Protein AF-0000000066236174 (afdb_homodimer)

Solvent-accessible surface area (backbone atoms only — not comparable to full-atom values): 33433 Å² total; per-residue (Å²): 111,71,58,79,46,55,35,33,33,42,34,23,26,15,43,61,26,35,18,23,30,34,79,41,68,67,79,75,63,68,59,89,40,52,45,47,22,38,50,43,50,60,70,66,35,58,68,56,33,40,59,36,22,30,79,73,33,38,67,77,39,27,41,29,40,61,34,84,44,72,54,88,79,30,79,36,16,40,41,51,34,46,64,69,46,52,57,38,42,52,39,44,43,49,39,13,47,51,35,52,34,37,33,71,50,79,42,85,75,37,75,57,58,31,78,46,33,35,28,35,40,62,43,66,32,42,36,44,28,38,25,56,94,74,34,50,62,32,36,34,35,40,47,47,70,10,24,61,77,41,74,71,36,82,43,71,35,92,96,72,46,79,42,66,27,32,29,24,27,15,42,43,34,32,39,37,40,58,28,54,84,72,72,47,87,64,45,40,85,43,28,36,62,49,7,56,50,21,51,52,48,30,54,37,42,40,74,74,71,51,42,62,42,75,86,41,75,84,51,52,53,47,66,26,18,36,33,26,48,74,79,44,70,57,98,87,33,38,31,36,41,34,42,36,19,36,61,53,42,33,52,47,39,20,39,41,37,22,55,47,28,17,48,49,27,46,35,38,77,70,67,72,49,56,77,65,43,58,35,38,34,21,12,37,76,67,26,60,29,48,28,31,31,72,44,78,48,71,53,75,87,35,71,24,31,29,30,31,42,28,40,40,42,44,57,40,27,42,34,40,41,37,38,33,86,81,49,90,51,76,48,36,55,80,40,24,40,62,43,57,69,107,109,70,60,79,46,55,36,32,33,41,34,22,26,16,42,62,26,35,18,23,30,36,80,40,68,70,77,77,62,70,58,89,40,52,44,45,22,38,51,43,49,59,70,65,34,58,68,55,32,40,58,36,22,29,80,73,34,39,68,78,40,28,39,30,41,62,34,83,44,72,54,87,79,30,80,36,18,40,41,50,36,45,65,68,47,53,57,36,44,52,39,42,44,50,41,12,46,52,35,52,36,39,32,70,50,78,43,84,76,37,74,57,60,29,79,47,32,33,28,36,39,61,42,67,34,42,36,44,27,38,26,56,94,74,34,50,61,34,35,33,34,38,47,47,70,11,26,61,78,41,75,71,36,83,43,72,37,91,95,72,44,79,42,66,27,33,30,23,28,15,41,43,33,32,40,37,37,58,27,54,85,73,71,45,87,64,44,40,84,43,28,35,62,48,6,55,50,22,50,52,48,29,52,36,42,40,74,74,69,49,40,63,42,74,87,42,73,85,51,52,51,46,65,26,17,36,33,26,49,75,78,42,70,57,95,86,32,39,31,34,42,35,42,35,18,36,58,48,44,33,54,47,40,20,40,41,36,20,56,45,28,17,48,48,26,46,34,38,76,70,68,72,49,56,78,64,44,59,35,37,34,21,12,37,76,66,26,60,29,49,27,30,31,73,44,78,47,72,54,74,87,35,72,24,31,28,30,31,40,26,39,40,44,44,58,39,27,42,34,38,41,37,38,34,87,82,49,91,52,75,48,36,54,77,40,25,41,61,45,58,67,104

InterPro domains:
  IPR008794 Proline racemase family [PF05544] (9-334)
  IPR008794 Proline racemase family [PIRSF029792] (1-335)
  IPR008794 Proline racemase family [PTHR33442] (3-335)
  IPR008794 Proline racemase family [SFLDS00028] (1-335)

Structure (mmCIF, N/CA/C/O backbone):
data_AF-0000000066236174-model_v1
#
loop_
_entity.id
_entity.type
_entity.pdbx_description
1 polymer 'Trans-3-hydroxy-L-proline dehydratase'
#
loop_
_atom_site.group_PDB
_atom_site.id
_atom_site.type_symbol
_atom_site.label_atom_id
_atom_site.label_alt_id
_atom_site.label_comp_id
_atom_site.label_asym_id
_atom_site.label_entity_id
_atom_site.label_seq_id
_atom_site.pdbx_PDB_ins_code
_atom_site.Cartn_x
_atom_site.Cartn_y
_atom_site.Cartn_z
_atom_site.occupancy
_atom_site.B_iso_or_equiv
_atom_site.auth_seq_id
_atom_site.auth_comp_id
_atom_site.auth_asym_id
_atom_site.auth_atom_id
_atom_site.pdbx_PDB_model_num
ATOM 1 N N . MET A 1 1 ? 12.625 1.671 21.641 1 75.25 1 MET A N 1
ATOM 2 C CA . MET A 1 1 ? 11.406 1.326 20.922 1 75.25 1 MET A CA 1
ATOM 3 C C . MET A 1 1 ? 10.656 0.204 21.625 1 75.25 1 MET A C 1
ATOM 5 O O . MET A 1 1 ? 11.242 -0.825 21.969 1 75.25 1 MET A O 1
ATOM 9 N N . ARG A 1 2 ? 9.523 0.509 22.016 1 85.06 2 ARG A N 1
ATOM 10 C CA . ARG A 1 2 ? 8.672 -0.407 22.766 1 85.06 2 ARG A CA 1
ATOM 11 C C . ARG A 1 2 ? 7.855 -1.287 21.828 1 85.06 2 ARG A C 1
ATOM 13 O O . ARG A 1 2 ? 7.227 -0.788 20.891 1 85.06 2 ARG A O 1
ATOM 20 N N . THR A 1 3 ? 8.008 -2.678 22.016 1 92.06 3 THR A N 1
ATOM 21 C CA . THR A 1 3 ? 7.281 -3.613 21.156 1 92.06 3 THR A CA 1
ATOM 22 C C . THR A 1 3 ? 6.988 -4.91 21.906 1 92.06 3 THR A C 1
ATOM 24 O O . THR A 1 3 ? 7.812 -5.379 22.703 1 92.06 3 THR A O 1
ATOM 27 N N . ASN A 1 4 ? 5.824 -5.406 21.656 1 94.5 4 ASN A N 1
ATOM 28 C CA . ASN A 1 4 ? 5.527 -6.711 22.234 1 94.5 4 ASN A CA 1
ATOM 29 C C . ASN A 1 4 ? 5.461 -7.797 21.156 1 94.5 4 ASN A C 1
ATOM 31 O O . ASN A 1 4 ? 5.156 -8.953 21.453 1 94.5 4 ASN A O 1
ATOM 35 N N . LYS A 1 5 ? 5.664 -7.504 19.984 1 94.06 5 LYS A N 1
ATOM 36 C CA . LYS A 1 5 ? 5.684 -8.422 18.844 1 94.06 5 LYS A CA 1
ATOM 37 C C . LYS A 1 5 ? 6.719 -7.996 17.812 1 94.06 5 LYS A C 1
ATOM 39 O O . LYS A 1 5 ? 6.797 -6.816 17.453 1 94.06 5 LYS A O 1
ATOM 44 N N . VAL A 1 6 ? 7.574 -8.883 17.406 1 97 6 VAL A N 1
ATOM 45 C CA . VAL A 1 6 ? 8.523 -8.617 16.328 1 97 6 VAL A CA 1
ATOM 46 C C . VAL A 1 6 ? 8.453 -9.734 15.289 1 97 6 VAL A C 1
ATOM 48 O O . VAL A 1 6 ? 8.562 -10.914 15.625 1 97 6 VAL A O 1
ATOM 51 N N . ILE A 1 7 ? 8.172 -9.367 14.062 1 98.38 7 ILE A N 1
ATOM 52 C CA . ILE A 1 7 ? 8.156 -10.297 12.938 1 98.38 7 ILE A CA 1
ATOM 53 C C . ILE A 1 7 ? 9.227 -9.898 11.922 1 98.38 7 ILE A C 1
ATOM 55 O O . ILE A 1 7 ? 9.281 -8.742 11.5 1 98.38 7 ILE A O 1
ATOM 59 N N . HIS A 1 8 ? 10.062 -10.812 11.547 1 98.69 8 HIS A N 1
ATOM 60 C CA . HIS A 1 8 ? 11.133 -10.57 10.594 1 98.69 8 HIS A CA 1
ATOM 61 C C . HIS A 1 8 ? 10.703 -10.914 9.172 1 98.69 8 HIS A C 1
ATOM 63 O O . HIS A 1 8 ? 10.242 -12.023 8.914 1 98.69 8 HIS A O 1
ATOM 69 N N . VAL A 1 9 ? 10.891 -9.953 8.266 1 98.81 9 VAL A N 1
ATOM 70 C CA . VAL A 1 9 ? 10.367 -10.109 6.914 1 98.81 9 VAL A CA 1
ATOM 71 C C . VAL A 1 9 ? 11.453 -9.789 5.895 1 98.81 9 VAL A C 1
ATOM 73 O O . VAL A 1 9 ? 12.211 -8.82 6.066 1 98.81 9 VAL A O 1
ATOM 76 N N . ILE A 1 10 ? 11.617 -10.617 4.875 1 98.81 10 ILE A N 1
ATOM 77 C CA . ILE A 1 10 ? 12.359 -10.281 3.666 1 98.81 10 ILE A CA 1
ATOM 78 C C . ILE A 1 10 ? 11.391 -9.82 2.578 1 98.81 10 ILE A C 1
ATOM 80 O O . ILE A 1 10 ? 10.477 -10.555 2.201 1 98.81 10 ILE A O 1
ATOM 84 N N . GLY A 1 11 ? 11.578 -8.578 2.146 1 98.62 11 GLY A N 1
ATOM 85 C CA . GLY A 1 11 ? 10.797 -8.086 1.025 1 98.62 11 GLY A CA 1
ATOM 86 C C . GLY A 1 11 ? 11.258 -8.625 -0.313 1 98.62 11 GLY A C 1
ATOM 87 O O . GLY A 1 11 ? 12.461 -8.648 -0.596 1 98.62 11 GLY A O 1
ATOM 88 N N . VAL A 1 12 ? 10.273 -9.086 -1.137 1 98.75 12 VAL A N 1
ATOM 89 C CA . VAL A 1 12 ? 10.602 -9.695 -2.426 1 98.75 12 VAL A CA 1
ATOM 90 C C . VAL A 1 12 ? 9.469 -9.43 -3.416 1 98.75 12 VAL A C 1
ATOM 92 O O . VAL A 1 12 ? 8.297 -9.344 -3.025 1 98.75 12 VAL A O 1
ATOM 95 N N . HIS A 1 13 ? 9.836 -9.227 -4.613 1 98.88 13 HIS A N 1
ATOM 96 C CA . HIS A 1 13 ? 8.828 -9.305 -5.664 1 98.88 13 HIS A CA 1
ATOM 97 C C . HIS A 1 13 ? 9.281 -10.219 -6.801 1 98.88 13 HIS A C 1
ATOM 99 O O . HIS A 1 13 ? 10.477 -10.281 -7.109 1 98.88 13 HIS A O 1
ATOM 105 N N . ALA A 1 14 ? 8.375 -10.938 -7.379 1 98.88 14 ALA A N 1
ATOM 106 C CA . ALA A 1 14 ? 8.609 -11.75 -8.57 1 98.88 14 ALA A CA 1
ATOM 107 C C . ALA A 1 14 ? 7.918 -11.148 -9.789 1 98.88 14 ALA A C 1
ATOM 109 O O . ALA A 1 14 ? 6.688 -11.148 -9.883 1 98.88 14 ALA A O 1
ATOM 110 N N . GLU A 1 15 ? 8.797 -10.664 -10.688 1 98.81 15 GLU A N 1
ATOM 111 C CA . GLU A 1 15 ? 8.297 -10.078 -11.922 1 98.81 15 GLU A CA 1
ATOM 112 C C . GLU A 1 15 ? 7.188 -9.07 -11.648 1 98.81 15 GLU A C 1
ATOM 114 O O . GLU A 1 15 ? 6.195 -9.016 -12.375 1 98.81 15 GLU A O 1
ATOM 119 N N . GLY A 1 16 ? 7.266 -8.344 -10.555 1 98.62 16 GLY A N 1
ATOM 120 C CA . GLY A 1 16 ? 6.363 -7.25 -10.234 1 98.62 16 GLY A CA 1
ATOM 121 C C . GLY A 1 16 ? 5.469 -7.543 -9.047 1 98.62 16 GLY A C 1
ATOM 122 O O . GLY A 1 16 ? 5.094 -6.633 -8.305 1 98.62 16 GLY A O 1
ATOM 123 N N . GLU A 1 17 ? 5.117 -8.781 -8.844 1 98.75 17 GLU A N 1
ATOM 124 C CA . GLU A 1 17 ? 4.184 -9.148 -7.781 1 98.75 17 GLU A CA 1
ATOM 125 C C . GLU A 1 17 ? 4.902 -9.32 -6.445 1 98.75 17 GLU A C 1
ATOM 127 O O . GLU A 1 17 ? 5.816 -10.141 -6.328 1 98.75 17 GLU A O 1
ATOM 132 N N . VAL A 1 18 ? 4.426 -8.578 -5.43 1 98.81 18 VAL A N 1
ATOM 133 C CA . VAL A 1 18 ? 5.047 -8.625 -4.109 1 98.81 18 VAL A CA 1
ATOM 134 C C . VAL A 1 18 ? 4.68 -9.945 -3.42 1 98.81 18 VAL A C 1
ATOM 136 O O . VAL A 1 18 ? 3.51 -10.32 -3.379 1 98.81 18 VAL A O 1
ATOM 139 N N . GLY A 1 19 ? 5.676 -10.625 -2.994 1 98.81 19 GLY A N 1
ATOM 140 C CA . GLY A 1 19 ? 5.562 -11.828 -2.191 1 98.81 19 GLY A CA 1
ATOM 141 C C . GLY A 1 19 ? 6.531 -11.867 -1.026 1 98.81 19 GLY A C 1
ATOM 142 O O . GLY A 1 19 ? 7.449 -12.688 -1.002 1 98.81 19 GLY A O 1
ATOM 143 N N . ASP A 1 20 ? 6.242 -11 -0.037 1 98.88 20 ASP A N 1
ATOM 144 C CA . ASP A 1 20 ? 7.125 -10.898 1.12 1 98.88 20 ASP A CA 1
ATOM 145 C C . ASP A 1 20 ? 7.176 -12.219 1.888 1 98.88 20 ASP A C 1
ATOM 147 O O . ASP A 1 20 ? 6.234 -13.008 1.84 1 98.88 20 ASP A O 1
ATOM 151 N N . VAL A 1 21 ? 8.32 -12.391 2.59 1 98.94 21 VAL A N 1
ATOM 152 C CA . VAL A 1 21 ? 8.523 -13.672 3.26 1 98.94 21 VAL A CA 1
ATOM 153 C C . VAL A 1 21 ? 8.852 -13.438 4.734 1 98.94 21 VAL A C 1
ATOM 155 O O . VAL A 1 21 ? 9.852 -12.805 5.062 1 98.94 21 VAL A O 1
ATOM 158 N N . ILE A 1 22 ? 7.969 -13.93 5.574 1 98.94 22 ILE A N 1
ATOM 159 C CA . ILE A 1 22 ? 8.25 -13.953 7.004 1 98.94 22 ILE A CA 1
ATOM 160 C C . ILE A 1 22 ? 9.258 -15.055 7.312 1 98.94 22 ILE A C 1
ATOM 162 O O . ILE A 1 22 ? 8.992 -16.234 7.086 1 98.94 22 ILE A O 1
ATOM 166 N N . VAL A 1 23 ? 10.391 -14.703 7.906 1 98.5 23 VAL A N 1
ATOM 167 C CA . VAL A 1 23 ? 11.461 -15.664 8.125 1 98.5 23 VAL A CA 1
ATOM 168 C C . VAL A 1 23 ? 11.672 -15.875 9.617 1 98.5 23 VAL A C 1
ATOM 170 O O . VAL A 1 23 ? 12.461 -16.734 10.023 1 98.5 23 VAL A O 1
ATOM 173 N N . GLY A 1 24 ? 10.93 -15.094 10.43 1 97.5 24 GLY A N 1
ATOM 174 C CA . GLY A 1 24 ? 11.062 -15.25 11.867 1 97.5 24 GLY A CA 1
ATOM 175 C C . GLY A 1 24 ? 10.031 -14.469 12.648 1 97.5 24 GLY A C 1
ATOM 176 O O . GLY A 1 24 ? 9.398 -13.555 12.117 1 97.5 24 GLY A O 1
ATOM 177 N N . GLY A 1 25 ? 9.828 -14.898 13.906 1 97.5 25 GLY A N 1
ATOM 178 C CA . GLY A 1 25 ? 8.984 -14.156 14.828 1 97.5 25 GLY A CA 1
ATOM 179 C C . GLY A 1 25 ? 7.562 -14.68 14.891 1 97.5 25 GLY A C 1
ATOM 180 O O . GLY A 1 25 ? 6.715 -14.117 15.586 1 97.5 25 GLY A O 1
ATOM 181 N N . VAL A 1 26 ? 7.266 -15.789 14.219 1 97.69 26 VAL A N 1
ATOM 182 C CA . VAL A 1 26 ? 5.93 -16.375 14.219 1 97.69 26 VAL A CA 1
ATOM 183 C C . VAL A 1 26 ? 6.023 -17.875 14.5 1 97.69 26 VAL A C 1
ATOM 185 O O . VAL A 1 26 ? 6.793 -18.594 13.852 1 97.69 26 VAL A O 1
ATOM 188 N N . SER A 1 27 ? 5.277 -18.328 15.516 1 95.69 27 SER A N 1
ATOM 189 C CA . SER A 1 27 ? 5.199 -19.766 15.773 1 95.69 27 SER A CA 1
ATOM 190 C C . SER A 1 27 ? 4.402 -20.469 14.688 1 95.69 27 SER A C 1
ATOM 192 O O . SER A 1 27 ? 3.424 -19.938 14.172 1 95.69 27 SER A O 1
ATOM 194 N N . PRO A 1 28 ? 4.852 -21.703 14.352 1 95.56 28 PRO A N 1
ATOM 195 C CA . PRO A 1 28 ? 4.031 -22.438 13.383 1 95.56 28 PRO A CA 1
ATOM 196 C C . PRO A 1 28 ? 2.578 -22.562 13.836 1 95.56 28 PRO A C 1
ATOM 198 O O . PRO A 1 28 ? 2.311 -22.844 15.008 1 95.56 28 PRO A O 1
ATOM 201 N N . PRO A 1 29 ? 1.682 -22.359 12.898 1 97.94 29 PRO A N 1
ATOM 202 C CA . PRO A 1 29 ? 0.271 -22.547 13.25 1 97.94 29 PRO A CA 1
ATOM 203 C C . PRO A 1 29 ? -0.068 -24 13.578 1 97.94 29 PRO A C 1
ATOM 205 O O . PRO A 1 29 ? 0.638 -24.906 13.148 1 97.94 29 PRO A O 1
ATOM 208 N N . PRO A 1 30 ? -1.166 -24.203 14.375 1 98.06 30 PRO A N 1
ATOM 209 C CA . PRO A 1 30 ? -1.571 -25.578 14.648 1 98.06 30 PRO A CA 1
ATOM 210 C C . PRO A 1 30 ? -2.1 -26.297 13.414 1 98.06 30 PRO A C 1
ATOM 212 O O . PRO A 1 30 ? -2.73 -25.672 12.555 1 98.06 30 PRO A O 1
ATOM 215 N N . GLY A 1 31 ? -1.83 -27.609 13.266 1 98.19 31 GLY A N 1
ATOM 216 C CA . GLY A 1 31 ? -2.27 -28.453 12.172 1 98.19 31 GLY A CA 1
ATOM 217 C C . GLY A 1 31 ? -1.278 -29.547 11.828 1 98.19 31 GLY A C 1
ATOM 218 O O . GLY A 1 31 ? -0.066 -29.328 11.867 1 98.19 31 GLY A O 1
ATOM 219 N N . ASP A 1 32 ? -1.763 -30.719 11.367 1 97.88 32 ASP A N 1
ATOM 220 C CA . ASP A 1 32 ? -0.92 -31.859 11.031 1 97.88 32 ASP A CA 1
ATOM 221 C C . ASP A 1 32 ? -0.461 -31.797 9.578 1 97.88 32 ASP A C 1
ATOM 223 O O . ASP A 1 32 ? 0.462 -32.531 9.188 1 97.88 32 ASP A O 1
ATOM 227 N N . THR A 1 33 ? -1.136 -31.031 8.797 1 98.06 33 THR A N 1
ATOM 228 C CA . THR A 1 33 ? -0.777 -30.797 7.398 1 98.06 33 THR A CA 1
ATOM 229 C C . THR A 1 33 ? -0.657 -29.297 7.117 1 98.06 33 THR A C 1
ATOM 231 O O . THR A 1 33 ? -1.164 -28.469 7.883 1 98.06 33 THR A O 1
ATOM 234 N N . LEU A 1 34 ? 0.049 -28.953 6.09 1 98.38 34 LEU A N 1
ATOM 235 C CA . LEU A 1 34 ? 0.131 -27.547 5.738 1 98.38 34 LEU A CA 1
ATOM 236 C C . LEU A 1 34 ? -1.24 -27 5.355 1 98.38 34 LEU A C 1
ATOM 238 O O . LEU A 1 34 ? -1.527 -25.812 5.57 1 98.38 34 LEU A O 1
ATOM 242 N N . TRP A 1 35 ? -2.061 -27.891 4.773 1 98.38 35 TRP A N 1
ATOM 243 C CA . TRP A 1 35 ? -3.434 -27.484 4.488 1 98.38 35 TRP A CA 1
ATOM 244 C C . TRP A 1 35 ? -4.148 -27.062 5.766 1 98.38 35 TRP A C 1
ATOM 246 O O . TRP A 1 35 ? -4.738 -25.969 5.816 1 98.38 35 TRP A O 1
ATOM 256 N N . GLU A 1 36 ? -4.055 -27.875 6.777 1 98.44 36 GLU A N 1
ATOM 257 C CA . GLU A 1 36 ? -4.695 -27.562 8.055 1 98.44 36 GLU A CA 1
ATOM 258 C C . GLU A 1 36 ? -4.121 -26.281 8.648 1 98.44 36 GLU A C 1
ATOM 260 O O . GLU A 1 36 ? -4.859 -25.453 9.203 1 98.44 36 GLU A O 1
ATOM 265 N N . GLN A 1 37 ? -2.811 -26.109 8.562 1 98.62 37 GLN A N 1
ATOM 266 C CA . GLN A 1 37 ? -2.172 -24.906 9.062 1 98.62 37 GLN A CA 1
ATOM 267 C C . GLN A 1 37 ? -2.67 -23.672 8.312 1 98.62 37 GLN A C 1
ATOM 269 O O . GLN A 1 37 ? -2.92 -22.625 8.922 1 98.62 37 GLN A O 1
ATOM 274 N N . SER A 1 38 ? -2.783 -23.797 7.023 1 98.62 38 SER A N 1
ATOM 275 C CA . SER A 1 38 ? -3.277 -22.703 6.203 1 98.62 38 SER A CA 1
ATOM 276 C C . SER A 1 38 ? -4.723 -22.359 6.551 1 98.62 38 SER A C 1
ATOM 278 O O . SER A 1 38 ? -5.102 -21.188 6.566 1 98.62 38 SER A O 1
ATOM 280 N N . ARG A 1 39 ? -5.543 -23.359 6.773 1 98.38 39 ARG A N 1
ATOM 281 C CA . ARG A 1 39 ? -6.926 -23.125 7.168 1 98.38 39 ARG A CA 1
ATOM 282 C C . ARG A 1 39 ? -6.996 -22.422 8.523 1 98.38 39 ARG A C 1
ATOM 284 O O . ARG A 1 39 ? -7.859 -21.578 8.75 1 98.38 39 ARG A O 1
ATOM 291 N N . PHE A 1 40 ? -6.129 -22.781 9.438 1 98.62 40 PHE A N 1
ATOM 292 C CA . PHE A 1 40 ? -6.066 -22.094 10.719 1 98.62 40 PHE A CA 1
ATOM 293 C C . PHE A 1 40 ? -5.785 -20.609 10.531 1 98.62 40 PHE A C 1
ATOM 295 O O . PHE A 1 40 ? -6.457 -19.766 11.125 1 98.62 40 PHE A O 1
ATOM 302 N N . ILE A 1 41 ? -4.789 -20.281 9.695 1 98.31 41 ILE A N 1
ATOM 303 C CA . ILE A 1 41 ? -4.422 -18.906 9.43 1 98.31 41 ILE A CA 1
ATOM 304 C C . ILE A 1 41 ? -5.617 -18.156 8.836 1 98.31 41 ILE A C 1
ATOM 306 O O . ILE A 1 41 ? -5.914 -17.031 9.234 1 98.31 41 ILE A O 1
ATOM 310 N N . ALA A 1 42 ? -6.273 -18.828 7.918 1 97.56 42 ALA A N 1
ATOM 311 C CA . ALA A 1 42 ? -7.418 -18.234 7.234 1 97.56 42 ALA A CA 1
ATOM 312 C C . ALA A 1 42 ? -8.547 -17.922 8.219 1 97.56 42 ALA A C 1
ATOM 314 O O . ALA A 1 42 ? -9.242 -16.922 8.078 1 97.56 42 ALA A O 1
ATOM 315 N N . SER A 1 43 ? -8.75 -18.781 9.164 1 97.62 43 SER A N 1
ATOM 316 C CA . SER A 1 43 ? -9.844 -18.625 10.117 1 97.62 43 SER A CA 1
ATOM 317 C C . SER A 1 43 ? -9.469 -17.656 11.234 1 97.62 43 SER A C 1
ATOM 319 O O . SER A 1 43 ? -10.305 -16.859 11.672 1 97.62 43 SER A O 1
ATOM 321 N N . ASP A 1 44 ? -8.25 -17.766 11.734 1 97.44 44 ASP A N 1
ATOM 322 C CA . ASP A 1 44 ? -7.777 -16.953 12.844 1 97.44 44 ASP A CA 1
ATOM 323 C C . ASP A 1 44 ? -7.617 -15.484 12.422 1 97.44 44 ASP A C 1
ATOM 325 O O . ASP A 1 44 ? -7.934 -14.578 13.188 1 97.44 44 ASP A O 1
ATOM 329 N N . GLU A 1 45 ? -7.02 -15.25 11.328 1 97 45 GLU A N 1
ATOM 330 C CA . GLU A 1 45 ? -6.836 -13.992 10.625 1 97 45 GLU A CA 1
ATOM 331 C C . GLU A 1 45 ? -5.844 -13.086 11.352 1 97 45 GLU A C 1
ATOM 333 O O . GLU A 1 45 ? -5.441 -12.047 10.82 1 97 45 GLU A O 1
ATOM 338 N N . THR A 1 46 ? -5.449 -13.406 12.57 1 97.38 46 THR A N 1
ATOM 339 C CA . THR A 1 46 ? -4.629 -12.531 13.391 1 97.38 46 THR A CA 1
ATOM 340 C C . THR A 1 46 ? -3.332 -12.164 12.68 1 97.38 46 THR A C 1
ATOM 342 O O . THR A 1 46 ? -3.008 -10.984 12.523 1 97.38 46 THR A O 1
ATOM 345 N N . LEU A 1 47 ? -2.584 -13.141 12.195 1 98.06 47 LEU A N 1
ATOM 346 C CA . LEU A 1 47 ? -1.319 -12.898 11.516 1 98.06 47 LEU A CA 1
ATOM 347 C C . LEU A 1 47 ? -1.548 -12.148 10.203 1 98.06 47 LEU A C 1
ATOM 349 O O . LEU A 1 47 ? -0.854 -11.172 9.914 1 98.06 47 LEU A O 1
ATOM 353 N N . ARG A 1 48 ? -2.514 -12.594 9.445 1 97.81 48 ARG A N 1
ATOM 354 C CA . ARG A 1 48 ? -2.826 -11.977 8.156 1 97.81 48 ARG A CA 1
ATOM 355 C C . ARG A 1 48 ? -3.135 -10.492 8.32 1 97.81 48 ARG A C 1
ATOM 357 O O . ARG A 1 48 ? -2.592 -9.648 7.602 1 97.81 48 ARG A O 1
ATOM 364 N N . ASN A 1 49 ? -4.039 -10.219 9.266 1 97.62 49 ASN A N 1
ATOM 365 C CA . ASN A 1 49 ? -4.426 -8.828 9.492 1 97.62 49 ASN A CA 1
ATOM 366 C C . ASN A 1 49 ? -3.232 -7.977 9.922 1 97.62 49 ASN A C 1
ATOM 368 O O . ASN A 1 49 ? -3.07 -6.848 9.453 1 97.62 49 ASN A O 1
ATOM 372 N N . PHE A 1 50 ? -2.422 -8.531 10.734 1 98.12 50 PHE A N 1
ATOM 373 C CA . PHE A 1 50 ? -1.278 -7.793 11.266 1 98.12 50 PHE A CA 1
ATOM 374 C C . PHE A 1 50 ? -0.318 -7.414 10.141 1 98.12 50 PHE A C 1
ATOM 376 O O . PHE A 1 50 ? 0.168 -6.281 10.094 1 98.12 50 PHE A O 1
ATOM 383 N N . VAL A 1 51 ? -0.049 -8.281 9.172 1 98.25 51 VAL A N 1
ATOM 384 C CA . VAL A 1 51 ? 1.051 -8.086 8.234 1 98.25 51 VAL A CA 1
ATOM 385 C C . VAL A 1 51 ? 0.521 -7.473 6.938 1 98.25 51 VAL A C 1
ATOM 387 O O . VAL A 1 51 ? 1.28 -6.879 6.172 1 98.25 51 VAL A O 1
ATOM 390 N N . LEU A 1 52 ? -0.771 -7.539 6.691 1 98.12 52 LEU A N 1
ATOM 391 C CA . LEU A 1 52 ? -1.252 -7.152 5.367 1 98.12 52 LEU A CA 1
ATOM 392 C C . LEU A 1 52 ? -2.025 -5.84 5.43 1 98.12 52 LEU A C 1
ATOM 394 O O . LEU A 1 52 ? -2.145 -5.137 4.426 1 98.12 52 LEU A O 1
ATOM 398 N N . ASN A 1 53 ? -2.562 -5.504 6.562 1 97.75 53 ASN A N 1
ATOM 399 C CA . ASN A 1 53 ? -3.357 -4.285 6.656 1 97.75 53 ASN A CA 1
ATOM 400 C C . ASN A 1 53 ? -2.475 -3.055 6.852 1 97.75 53 ASN A C 1
ATOM 402 O O . ASN A 1 53 ? -1.339 -3.168 7.316 1 97.75 53 ASN A O 1
ATOM 406 N N . GLU A 1 54 ? -3.004 -1.903 6.484 1 97.31 54 GLU A N 1
ATOM 407 C CA . GLU A 1 54 ? -2.387 -0.648 6.906 1 97.31 54 GLU A CA 1
ATOM 408 C C . GLU A 1 54 ? -2.348 -0.537 8.43 1 97.31 54 GLU A C 1
ATOM 410 O O . GLU A 1 54 ? -3.252 -1.018 9.117 1 97.31 54 GLU A O 1
ATOM 415 N N . PRO A 1 55 ? -1.393 -0.091 8.992 1 97.56 55 PRO A N 1
ATOM 416 C CA . PRO A 1 55 ? -0.345 0.717 8.367 1 97.56 55 PRO A CA 1
ATOM 417 C C . PRO A 1 55 ? 0.866 -0.111 7.945 1 97.56 55 PRO A C 1
ATOM 419 O O . PRO A 1 55 ? 1.841 0.436 7.422 1 97.56 55 PRO A O 1
ATOM 422 N N . ARG A 1 56 ? 0.934 -1.384 8.094 1 97.38 56 ARG A N 1
ATOM 423 C CA . ARG A 1 56 ? 2.121 -2.199 7.863 1 97.38 56 ARG A CA 1
ATOM 424 C C . ARG A 1 56 ? 2.154 -2.723 6.434 1 97.38 56 ARG A C 1
ATOM 426 O O . ARG A 1 56 ? 3.225 -2.838 5.832 1 97.38 56 ARG A O 1
ATOM 433 N N . GLY A 1 57 ? 1.011 -2.955 5.906 1 95.88 57 GLY A N 1
ATOM 434 C CA . GLY A 1 57 ? 0.886 -3.527 4.574 1 95.88 57 GLY A CA 1
ATOM 435 C C . GLY A 1 57 ? -0.082 -2.77 3.686 1 95.88 57 GLY A C 1
ATOM 436 O O . GLY A 1 57 ? -0.37 -1.597 3.932 1 95.88 57 GLY A O 1
ATOM 437 N N . GLY A 1 58 ? -0.521 -3.424 2.646 1 96 58 GLY A N 1
ATOM 438 C CA . GLY A 1 58 ? -1.443 -2.891 1.658 1 96 58 GLY A CA 1
ATOM 439 C C . GLY A 1 58 ? -2.025 -3.957 0.749 1 96 58 GLY A C 1
ATOM 440 O O . GLY A 1 58 ? -1.516 -5.078 0.693 1 96 58 GLY A O 1
ATOM 441 N N . VAL A 1 59 ? -2.98 -3.572 0.002 1 95.94 59 VAL A N 1
ATOM 442 C CA . VAL A 1 59 ? -3.787 -4.496 -0.786 1 95.94 59 VAL A CA 1
ATOM 443 C C . VAL A 1 59 ? -2.92 -5.156 -1.855 1 95.94 59 VAL A C 1
ATOM 445 O O . VAL A 1 59 ? -3.203 -6.277 -2.289 1 95.94 59 VAL A O 1
ATOM 448 N N . PHE A 1 60 ? -1.857 -4.586 -2.244 1 95.88 60 PHE A N 1
ATOM 449 C CA . PHE A 1 60 ? -1.032 -5.082 -3.34 1 95.88 60 PHE A CA 1
ATOM 450 C C . PHE A 1 60 ? -0.038 -6.125 -2.838 1 95.88 60 PHE A C 1
ATOM 452 O O . PHE A 1 60 ? 0.702 -6.715 -3.629 1 95.88 60 PHE A O 1
ATOM 459 N N . ARG A 1 61 ? -0.001 -6.402 -1.575 1 97.69 61 ARG A N 1
ATOM 460 C CA . ARG A 1 61 ? 1.046 -7.242 -1.005 1 97.69 61 ARG A CA 1
ATOM 461 C C . ARG A 1 61 ? 0.528 -8.648 -0.731 1 97.69 61 ARG A C 1
ATOM 463 O O . ARG A 1 61 ? -0.607 -8.828 -0.283 1 97.69 61 ARG A O 1
ATOM 470 N N . HIS A 1 62 ? 1.349 -9.617 -1.063 1 98.69 62 HIS A N 1
ATOM 471 C CA . HIS A 1 62 ? 1.263 -10.969 -0.521 1 98.69 62 HIS A CA 1
ATOM 472 C C . HIS A 1 62 ? 2.367 -11.219 0.499 1 98.69 62 HIS A C 1
ATOM 474 O O . HIS A 1 62 ? 3.447 -10.633 0.412 1 98.69 62 HIS A O 1
ATOM 480 N N . VAL A 1 63 ? 2.008 -12.078 1.455 1 98.88 63 VAL A N 1
ATOM 481 C CA . VAL A 1 63 ? 3.01 -12.445 2.449 1 98.88 63 VAL A CA 1
ATOM 482 C C . VAL A 1 63 ? 3.043 -13.969 2.613 1 98.88 63 VAL A C 1
ATOM 484 O O . VAL A 1 63 ? 1.995 -14.617 2.635 1 98.88 63 VAL A O 1
ATOM 487 N N . ASN A 1 64 ? 4.238 -14.492 2.658 1 98.94 64 ASN A N 1
ATOM 488 C CA . ASN A 1 64 ? 4.457 -15.914 2.865 1 98.94 64 ASN A CA 1
ATOM 489 C C . ASN A 1 64 ? 5.051 -16.203 4.242 1 98.94 64 ASN A C 1
ATOM 491 O O . ASN A 1 64 ? 6.031 -15.57 4.641 1 98.94 64 ASN A O 1
ATOM 495 N N . LEU A 1 65 ? 4.465 -17.125 4.934 1 98.94 65 LEU A N 1
ATOM 496 C CA . LEU A 1 65 ? 5.016 -17.578 6.199 1 98.94 65 LEU A CA 1
ATOM 497 C C . LEU A 1 65 ? 5.812 -18.875 6.012 1 98.94 65 LEU A C 1
ATOM 499 O O . LEU A 1 65 ? 5.25 -19.891 5.621 1 98.94 65 LEU A O 1
ATOM 503 N N . LEU A 1 66 ? 7.109 -18.828 6.266 1 98.88 66 LEU A N 1
ATOM 504 C CA . LEU A 1 66 ? 7.887 -20.062 6.281 1 98.88 66 LEU A CA 1
ATOM 505 C C . LEU A 1 66 ? 7.496 -20.938 7.473 1 98.88 66 LEU A C 1
ATOM 507 O O . LEU A 1 66 ? 7.312 -20.438 8.586 1 98.88 66 LEU A O 1
ATOM 511 N N . VAL A 1 67 ? 7.332 -22.203 7.262 1 98.75 67 VAL A N 1
ATOM 512 C CA . VAL A 1 67 ? 7.004 -23.156 8.312 1 98.75 67 VAL A CA 1
ATOM 513 C C . VAL A 1 67 ? 7.801 -24.453 8.102 1 98.75 67 VAL A C 1
ATOM 515 O O . VAL A 1 67 ? 8.273 -24.719 6.996 1 98.75 67 VAL A O 1
ATOM 518 N N . PRO A 1 68 ? 7.957 -25.234 9.188 1 97.94 68 PRO A N 1
ATOM 519 C CA . PRO A 1 68 ? 8.492 -26.562 8.961 1 97.94 68 PRO A CA 1
ATOM 520 C C . PRO A 1 68 ? 7.617 -27.406 8.039 1 97.94 68 PRO A C 1
ATOM 522 O O . PRO A 1 68 ? 6.391 -27.406 8.172 1 97.94 68 PRO A O 1
ATOM 525 N N . PRO A 1 69 ? 8.258 -28.078 7.105 1 98.19 69 PRO A N 1
ATOM 526 C CA . PRO A 1 69 ? 7.453 -28.938 6.227 1 98.19 69 PRO A CA 1
ATOM 527 C C . PRO A 1 69 ? 6.871 -30.141 6.953 1 98.19 69 PRO A C 1
ATOM 529 O O . PRO A 1 69 ? 7.348 -30.516 8.031 1 98.19 69 PRO A O 1
ATOM 532 N N . LYS A 1 70 ? 5.789 -30.641 6.398 1 98 70 LYS A N 1
ATOM 533 C CA . LYS A 1 70 ? 5.191 -31.891 6.887 1 98 70 LYS A CA 1
ATOM 534 C C . LYS A 1 70 ? 5.562 -33.062 5.992 1 98 70 LYS A C 1
ATOM 536 O O . LYS A 1 70 ? 5.629 -34.219 6.457 1 98 70 LYS A O 1
ATOM 541 N N . ASP A 1 71 ? 5.723 -32.844 4.734 1 97.75 71 ASP A N 1
ATOM 542 C CA . ASP A 1 71 ? 6.203 -33.844 3.793 1 97.75 71 ASP A CA 1
ATOM 543 C C . ASP A 1 71 ? 7.711 -34.062 3.939 1 97.75 71 ASP A C 1
ATOM 545 O O . ASP A 1 71 ? 8.492 -33.094 3.83 1 97.75 71 ASP A O 1
ATOM 549 N N . PRO A 1 72 ? 8.133 -35.312 4.109 1 97.38 72 PRO A N 1
ATOM 550 C CA . PRO A 1 72 ? 9.547 -35.562 4.371 1 97.38 72 PRO A CA 1
ATOM 551 C C . PRO A 1 72 ? 10.445 -35.219 3.18 1 97.38 72 PRO A C 1
ATOM 553 O O . PRO A 1 72 ? 11.664 -35.094 3.334 1 97.38 72 PRO A O 1
ATOM 556 N N . ARG A 1 73 ? 9.945 -35.094 1.992 1 97.31 73 ARG A N 1
ATOM 557 C CA . ARG A 1 73 ? 10.734 -34.75 0.815 1 97.31 73 ARG A CA 1
ATOM 558 C C . ARG A 1 73 ? 11.102 -33.281 0.808 1 97.31 73 ARG A C 1
ATOM 560 O O . ARG A 1 73 ? 12.07 -32.875 0.156 1 97.31 73 ARG A O 1
ATOM 567 N N . ALA A 1 74 ? 10.25 -32.5 1.441 1 98.62 74 ALA A N 1
ATOM 568 C CA . ALA A 1 74 ? 10.375 -31.062 1.341 1 98.62 74 ALA A CA 1
ATOM 569 C C . ALA A 1 74 ? 11.406 -30.516 2.336 1 98.62 74 ALA A C 1
ATOM 571 O O . ALA A 1 74 ? 11.484 -31 3.471 1 98.62 74 ALA A O 1
ATOM 572 N N . GLN A 1 75 ? 12.156 -29.5 1.933 1 98.44 75 GLN A N 1
ATOM 573 C CA . GLN A 1 75 ? 13.156 -28.875 2.787 1 98.44 75 GLN A CA 1
ATOM 574 C C . GLN A 1 75 ? 12.547 -27.719 3.582 1 98.44 75 GLN A C 1
ATOM 576 O O . GLN A 1 75 ? 13.07 -27.344 4.633 1 98.44 75 GLN A O 1
ATOM 581 N N . MET A 1 76 ? 11.531 -27.156 3.098 1 98.5 76 MET A N 1
ATOM 582 C CA . MET A 1 76 ? 10.852 -26 3.709 1 98.5 76 MET A CA 1
ATOM 583 C C . MET A 1 76 ? 9.391 -25.938 3.268 1 98.5 76 MET A C 1
ATOM 585 O O . MET A 1 76 ? 9.055 -26.359 2.158 1 98.5 76 MET A O 1
ATOM 589 N N . GLY A 1 77 ? 8.508 -25.562 4.145 1 98.81 77 GLY A N 1
ATOM 590 C CA . GLY A 1 77 ? 7.133 -25.25 3.801 1 98.81 77 GLY A CA 1
ATOM 591 C C . GLY A 1 77 ? 6.848 -23.766 3.807 1 98.81 77 GLY A C 1
ATOM 592 O O . GLY A 1 77 ? 7.605 -22.984 4.383 1 98.81 77 GLY A O 1
ATOM 593 N N . PHE A 1 78 ? 5.824 -23.359 3.146 1 98.88 78 PHE A N 1
ATOM 594 C CA . PHE A 1 78 ? 5.387 -21.969 3.197 1 98.88 78 PHE A CA 1
ATOM 595 C C . PHE A 1 78 ? 3.877 -21.875 3.025 1 98.88 78 PHE A C 1
ATOM 597 O O . PHE A 1 78 ? 3.271 -22.688 2.334 1 98.88 78 PHE A O 1
ATOM 604 N N . ILE A 1 79 ? 3.268 -20.906 3.658 1 98.88 79 ILE A N 1
ATOM 605 C CA . ILE A 1 79 ? 1.836 -20.641 3.592 1 98.88 79 ILE A CA 1
ATOM 606 C C . ILE A 1 79 ? 1.604 -19.234 3.039 1 98.88 79 ILE A C 1
ATOM 608 O O . ILE A 1 79 ? 2.111 -18.25 3.586 1 98.88 79 ILE A O 1
ATOM 612 N N . ILE A 1 80 ? 0.856 -19.188 1.988 1 98.75 80 ILE A N 1
ATOM 613 C CA . ILE A 1 80 ? 0.623 -17.938 1.273 1 98.75 80 ILE A CA 1
ATOM 614 C C . ILE A 1 80 ? -0.538 -17.188 1.919 1 98.75 80 ILE A C 1
ATOM 616 O O . ILE A 1 80 ? -1.577 -17.766 2.223 1 98.75 80 ILE A O 1
ATOM 620 N N . MET A 1 81 ? -0.342 -15.93 2.152 1 98.69 81 MET A N 1
ATOM 621 C CA . MET A 1 81 ? -1.4 -15.023 2.576 1 98.69 81 MET A CA 1
ATOM 622 C C . MET A 1 81 ? -1.604 -13.906 1.553 1 98.69 81 MET A C 1
ATOM 624 O O . MET A 1 81 ? -0.698 -13.109 1.309 1 98.69 81 MET A O 1
ATOM 628 N N . GLU A 1 82 ? -2.736 -13.906 0.918 1 97.69 82 GLU A N 1
ATOM 629 C CA . GLU A 1 82 ? -3.166 -12.844 0.007 1 97.69 82 GLU A CA 1
ATOM 630 C C . GLU A 1 82 ? -4.055 -11.828 0.722 1 97.69 82 GLU A C 1
ATOM 632 O O . GLU A 1 82 ? -4.402 -12.016 1.889 1 97.69 82 GLU A O 1
ATOM 637 N N . PRO A 1 83 ? -4.367 -10.727 0.08 1 94.81 83 PRO A N 1
ATOM 638 C CA . PRO A 1 83 ? -5.141 -9.695 0.774 1 94.81 83 PRO A CA 1
ATOM 639 C C . PRO A 1 83 ? -6.465 -10.227 1.326 1 94.81 83 PRO A C 1
ATOM 641 O O . PRO A 1 83 ? -6.891 -9.82 2.408 1 94.81 83 PRO A O 1
ATOM 644 N N . ALA A 1 84 ? -7.062 -11.195 0.606 1 94.5 84 ALA A N 1
ATOM 645 C CA . ALA A 1 84 ? -8.383 -11.625 1.062 1 94.5 84 ALA A CA 1
ATOM 646 C C . ALA A 1 84 ? -8.43 -13.133 1.28 1 94.5 84 ALA A C 1
ATOM 648 O O . ALA A 1 84 ? -9.391 -13.656 1.842 1 94.5 84 ALA A O 1
ATOM 649 N N . ASP A 1 85 ? -7.316 -13.828 0.895 1 95.38 85 ASP A N 1
ATOM 650 C CA . ASP A 1 85 ? -7.414 -15.281 0.914 1 95.38 85 ASP A CA 1
ATOM 651 C C . ASP A 1 85 ? -6.09 -15.914 1.326 1 95.38 85 ASP A C 1
ATOM 653 O O . ASP A 1 85 ? -5.062 -15.234 1.387 1 95.38 85 ASP A O 1
ATOM 657 N N . THR A 1 86 ? -6.176 -17.219 1.653 1 97.75 86 THR A N 1
ATOM 658 C CA . THR A 1 86 ? -5.043 -18.094 1.875 1 97.75 86 THR A CA 1
ATOM 659 C C . THR A 1 86 ? -5.078 -19.281 0.902 1 97.75 86 THR A C 1
ATOM 661 O O . THR A 1 86 ? -5.562 -20.359 1.242 1 97.75 86 THR A O 1
ATOM 664 N N . PRO A 1 87 ? -4.512 -19.062 -0.279 1 98 87 PRO A N 1
ATOM 665 C CA . PRO A 1 87 ? -4.703 -20.031 -1.364 1 98 87 PRO A CA 1
ATOM 666 C C . PRO A 1 87 ? -3.865 -21.281 -1.182 1 98 87 PRO A C 1
ATOM 668 O O . PRO A 1 87 ? -2.949 -21.312 -0.358 1 98 87 PRO A O 1
ATOM 671 N N . PRO A 1 88 ? -4.188 -22.375 -1.936 1 98.31 88 PRO A N 1
ATOM 672 C CA . PRO A 1 88 ? -3.418 -23.625 -1.857 1 98.31 88 PRO A CA 1
ATOM 673 C C . PRO A 1 88 ? -2.008 -23.469 -2.43 1 98.31 88 PRO A C 1
ATOM 675 O O . PRO A 1 88 ? -1.082 -24.156 -1.974 1 98.31 88 PRO A O 1
ATOM 678 N N . MET A 1 89 ? -1.928 -22.688 -3.439 1 98.12 89 MET A N 1
ATOM 679 C CA . MET A 1 89 ? -0.667 -22.562 -4.164 1 98.12 89 MET A CA 1
ATOM 680 C C . MET A 1 89 ? -0.585 -21.203 -4.867 1 98.12 89 MET A C 1
ATOM 682 O O . MET A 1 89 ? -1.611 -20.578 -5.141 1 98.12 89 MET A O 1
ATOM 686 N N . SER A 1 90 ? 0.621 -20.75 -5.125 1 98.19 90 SER A N 1
ATOM 687 C CA . SER A 1 90 ? 0.902 -19.531 -5.891 1 98.19 90 SER A CA 1
ATOM 688 C C . SER A 1 90 ? 2.264 -19.625 -6.574 1 98.19 90 SER A C 1
ATOM 690 O O . SER A 1 90 ? 3.277 -19.875 -5.922 1 98.19 90 SER A O 1
ATOM 692 N N . GLY A 1 91 ? 2.295 -19.406 -7.848 1 98.31 91 GLY A N 1
ATOM 693 C CA . GLY A 1 91 ? 3.541 -19.469 -8.594 1 98.31 91 GLY A CA 1
ATOM 694 C C . GLY A 1 91 ? 4.496 -18.344 -8.273 1 98.31 91 GLY A C 1
ATOM 695 O O . GLY A 1 91 ? 5.66 -18.578 -7.949 1 98.31 91 GLY A O 1
ATOM 696 N N . SER A 1 92 ? 3.975 -17.109 -8.383 1 98.75 92 SER A N 1
ATOM 697 C CA . SER A 1 92 ? 4.828 -15.961 -8.102 1 98.75 92 SER A CA 1
ATOM 698 C C . SER A 1 92 ? 5.371 -16.016 -6.676 1 98.75 92 SER A C 1
ATOM 700 O O . SER A 1 92 ? 6.539 -15.703 -6.438 1 98.75 92 SER A O 1
ATOM 702 N N . ASN A 1 93 ? 4.609 -16.422 -5.715 1 98.88 93 ASN A N 1
ATOM 703 C CA . ASN A 1 93 ? 5.059 -16.516 -4.332 1 98.88 93 ASN A CA 1
ATOM 704 C C . ASN A 1 93 ? 6.07 -17.656 -4.156 1 98.88 93 ASN A C 1
ATOM 706 O O . ASN A 1 93 ? 6.984 -17.547 -3.332 1 98.88 93 ASN A O 1
ATOM 710 N N . SER A 1 94 ? 5.887 -18.7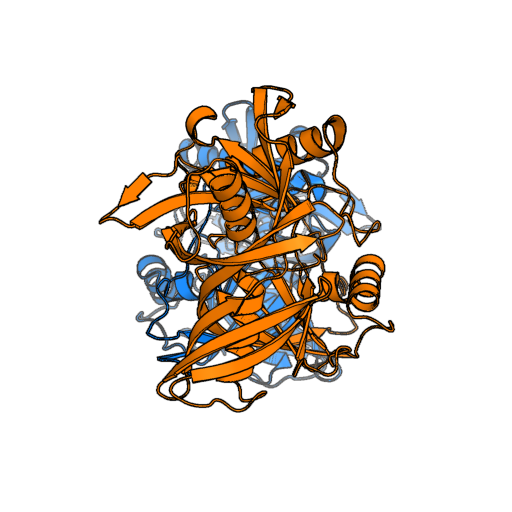19 -4.906 1 98.88 94 SER A N 1
ATOM 711 C CA . SER A 1 94 ? 6.898 -19.781 -4.883 1 98.88 94 SER A CA 1
ATOM 712 C C . SER A 1 94 ? 8.258 -19.25 -5.34 1 98.88 94 SER A C 1
ATOM 714 O O . SER A 1 94 ? 9.289 -19.625 -4.789 1 98.88 94 SER A O 1
ATOM 716 N N . ILE A 1 95 ? 8.195 -18.453 -6.363 1 98.94 95 ILE A N 1
ATOM 717 C CA . ILE A 1 95 ? 9.422 -17.859 -6.887 1 98.94 95 ILE A CA 1
ATOM 718 C C . ILE A 1 95 ? 10.016 -16.906 -5.852 1 98.94 95 ILE A C 1
ATOM 720 O O . ILE A 1 95 ? 11.227 -16.922 -5.609 1 98.94 95 ILE A O 1
ATOM 724 N N . CYS A 1 96 ? 9.203 -16.094 -5.191 1 98.94 96 CYS A N 1
ATOM 725 C CA . CYS A 1 96 ? 9.656 -15.188 -4.133 1 98.94 96 CYS A CA 1
ATOM 726 C C . CYS A 1 96 ? 10.273 -15.977 -2.98 1 98.94 96 CYS A C 1
ATOM 728 O O . CYS A 1 96 ? 11.383 -15.664 -2.537 1 98.94 96 CYS A O 1
ATOM 730 N N . VAL A 1 97 ? 9.586 -16.984 -2.471 1 98.94 97 VAL A N 1
ATOM 731 C CA . VAL A 1 97 ? 10.039 -17.781 -1.338 1 98.94 97 VAL A CA 1
ATOM 732 C C . VAL A 1 97 ? 11.375 -18.438 -1.677 1 98.94 97 VAL A C 1
ATOM 734 O O . VAL A 1 97 ? 12.312 -18.406 -0.879 1 98.94 97 VAL A O 1
ATOM 737 N N . SER A 1 98 ? 11.438 -19.016 -2.861 1 98.94 98 SER A N 1
ATOM 738 C CA . SER A 1 98 ? 12.672 -19.672 -3.291 1 98.94 98 SER A CA 1
ATOM 739 C C . SER A 1 98 ? 13.844 -18.703 -3.297 1 98.94 98 SER A C 1
ATOM 741 O O . SER A 1 98 ? 14.93 -19.031 -2.807 1 98.94 98 SER A O 1
ATOM 743 N N . THR A 1 99 ? 13.609 -17.578 -3.867 1 98.88 99 THR A N 1
ATOM 744 C CA . THR A 1 99 ? 14.656 -16.562 -3.953 1 98.88 99 THR A CA 1
ATOM 745 C C . THR A 1 99 ? 15.078 -16.109 -2.562 1 98.88 99 THR A C 1
ATOM 747 O O . THR A 1 99 ? 16.266 -16.016 -2.266 1 98.88 99 THR A O 1
ATOM 750 N N . ALA A 1 100 ? 14.125 -15.812 -1.694 1 98.75 100 ALA A N 1
ATOM 751 C CA . ALA A 1 100 ? 14.414 -15.352 -0.338 1 98.75 100 ALA A CA 1
ATOM 752 C C . ALA A 1 100 ? 15.234 -16.391 0.428 1 98.75 100 ALA A C 1
ATOM 754 O O . ALA A 1 100 ? 16.234 -16.047 1.07 1 98.75 100 ALA A O 1
ATOM 755 N N . ILE A 1 101 ? 14.797 -17.641 0.334 1 98.44 101 ILE A N 1
ATOM 756 C CA . ILE A 1 101 ? 15.438 -18.719 1.077 1 98.44 101 ILE A CA 1
ATOM 757 C C . ILE A 1 101 ? 16.875 -18.891 0.602 1 98.44 101 ILE A C 1
ATOM 759 O O . ILE A 1 101 ? 17.781 -19.094 1.412 1 98.44 101 ILE A O 1
ATOM 763 N N . LEU A 1 102 ? 17.141 -18.781 -0.634 1 98.62 102 LEU A N 1
ATOM 764 C CA . LEU A 1 102 ? 18.469 -19.016 -1.188 1 98.62 102 LEU A CA 1
ATOM 765 C C . LEU A 1 102 ? 19.359 -17.797 -0.966 1 98.62 102 LEU A C 1
ATOM 767 O O . LEU A 1 102 ? 20.484 -17.922 -0.468 1 98.62 102 LEU A O 1
ATOM 771 N N . ASP A 1 103 ? 18.875 -16.594 -1.301 1 98.06 103 ASP A N 1
ATOM 772 C CA . ASP A 1 103 ? 19.688 -15.383 -1.236 1 98.06 103 ASP A CA 1
ATOM 773 C C . ASP A 1 103 ? 20.078 -15.055 0.204 1 98.06 103 ASP A C 1
ATOM 775 O O . ASP A 1 103 ? 21.094 -14.406 0.447 1 98.06 103 ASP A O 1
ATOM 779 N N . SER A 1 104 ? 19.234 -15.469 1.162 1 97.25 104 SER A N 1
ATOM 780 C CA . SER A 1 104 ? 19.516 -15.164 2.562 1 97.25 104 SER A CA 1
ATOM 781 C C . SER A 1 104 ? 20.344 -16.266 3.217 1 97.25 104 SER A C 1
ATOM 783 O O . SER A 1 104 ? 20.828 -16.109 4.34 1 97.25 104 SER A O 1
ATOM 785 N N . GLY A 1 105 ? 20.438 -17.422 2.633 1 97.38 105 GLY A N 1
ATOM 786 C CA . GLY A 1 105 ? 21.266 -18.5 3.152 1 97.38 105 GLY A CA 1
ATOM 787 C C . GLY A 1 105 ? 20.5 -19.438 4.07 1 97.38 105 GLY A C 1
ATOM 788 O O . GLY A 1 105 ? 21.109 -20.266 4.766 1 97.38 105 GLY A O 1
ATOM 789 N N . ILE A 1 106 ? 19.25 -19.281 4.137 1 97.5 106 ILE A N 1
ATOM 790 C CA . ILE A 1 106 ? 18.453 -20.203 4.945 1 97.5 106 ILE A CA 1
ATOM 791 C C . ILE A 1 106 ? 18.656 -21.625 4.445 1 97.5 106 ILE A C 1
ATOM 793 O O . ILE A 1 106 ? 18.797 -22.562 5.242 1 97.5 106 ILE A O 1
ATOM 797 N N . ILE A 1 107 ? 18.562 -21.781 3.139 1 97.62 107 ILE A N 1
ATOM 798 C CA . ILE A 1 107 ? 19.016 -23 2.475 1 97.62 107 ILE A CA 1
ATOM 799 C C . ILE A 1 107 ? 20.281 -22.719 1.675 1 97.62 107 ILE A C 1
ATOM 801 O O . ILE A 1 107 ? 20.375 -21.688 0.996 1 97.62 107 ILE A O 1
ATOM 805 N N . SER A 1 108 ? 21.266 -23.625 1.765 1 97.88 108 SER A N 1
ATOM 806 C CA . SER A 1 108 ? 22.547 -23.406 1.104 1 97.88 108 SER A CA 1
ATOM 807 C C . SER A 1 108 ? 22.391 -23.391 -0.412 1 97.88 108 SER A C 1
ATOM 809 O O . SER A 1 108 ? 21.812 -24.312 -0.989 1 97.88 108 SER A O 1
ATOM 811 N N . MET A 1 109 ? 22.984 -22.406 -1.013 1 98.12 109 MET A N 1
ATOM 812 C CA . MET A 1 109 ? 22.969 -22.25 -2.465 1 98.12 109 MET A CA 1
ATOM 813 C C . MET A 1 109 ? 24.078 -23.078 -3.115 1 98.12 109 MET A C 1
ATOM 815 O O . MET A 1 109 ? 25.203 -23.125 -2.609 1 98.12 109 MET A O 1
ATOM 819 N N . GLN A 1 110 ? 23.703 -23.781 -4.109 1 98.38 110 GLN A N 1
ATOM 820 C CA . GLN A 1 110 ? 24.672 -24.438 -4.984 1 98.38 110 GLN A CA 1
ATOM 821 C C . GLN A 1 110 ? 24.672 -23.812 -6.379 1 98.38 110 GLN A C 1
ATOM 823 O O . GLN A 1 110 ? 23.609 -23.562 -6.953 1 98.38 110 GLN A O 1
ATOM 828 N N . GLU A 1 111 ? 25.828 -23.531 -6.887 1 98.12 111 GLU A N 1
ATOM 829 C CA . GLU A 1 111 ? 25.953 -23 -8.242 1 98.12 111 GLU A CA 1
ATOM 830 C C . GLU A 1 111 ? 26.469 -24.078 -9.203 1 98.12 111 GLU A C 1
ATOM 832 O O . GLU A 1 111 ? 27.281 -24.922 -8.82 1 98.12 111 GLU A O 1
ATOM 837 N N . PRO A 1 112 ? 26.062 -24.109 -10.422 1 98.56 112 PRO A N 1
ATOM 838 C CA . PRO A 1 112 ? 25.188 -23.125 -11.062 1 98.56 112 PRO A CA 1
ATOM 839 C C . PRO A 1 112 ? 23.703 -23.422 -10.836 1 98.56 112 PRO A C 1
ATOM 841 O O . PRO A 1 112 ? 22.844 -22.594 -11.164 1 98.56 112 PRO A O 1
ATOM 844 N N . LEU A 1 113 ? 23.344 -24.656 -10.344 1 98.88 113 LEU A N 1
ATOM 845 C CA . LEU A 1 113 ? 21.953 -25.062 -10.109 1 98.88 113 LEU A CA 1
ATOM 846 C C . LEU A 1 113 ? 21.766 -25.484 -8.664 1 98.88 113 LEU A C 1
ATOM 848 O O . LEU A 1 113 ? 22.594 -26.203 -8.102 1 98.88 113 LEU A O 1
ATOM 852 N N . THR A 1 114 ? 20.766 -24.969 -8.055 1 98.81 114 THR A N 1
ATOM 853 C CA . THR A 1 114 ? 20.297 -25.484 -6.77 1 98.81 114 THR A CA 1
ATOM 854 C C . THR A 1 114 ? 18.953 -26.172 -6.922 1 98.81 114 THR A C 1
ATOM 856 O O . THR A 1 114 ? 18.031 -25.625 -7.535 1 98.81 114 THR A O 1
ATOM 859 N N . HIS A 1 115 ? 18.812 -27.344 -6.422 1 98.69 115 HIS A N 1
ATOM 860 C CA . HIS A 1 115 ? 17.547 -28.094 -6.418 1 98.69 115 HIS A CA 1
ATOM 861 C C . HIS A 1 115 ? 16.922 -28.109 -5.027 1 98.69 115 HIS A C 1
ATOM 863 O O . HIS A 1 115 ? 17.609 -28.328 -4.031 1 98.69 115 HIS A O 1
ATOM 869 N N . MET A 1 116 ? 15.617 -27.75 -4.992 1 98.56 116 MET A N 1
ATOM 870 C CA . MET A 1 116 ? 14.883 -27.766 -3.732 1 98.56 116 MET A CA 1
ATOM 871 C C . MET A 1 116 ? 13.508 -28.391 -3.908 1 98.56 116 MET A C 1
ATOM 873 O O . MET A 1 116 ? 12.938 -28.344 -4.996 1 98.56 116 MET A O 1
ATOM 877 N N . VAL A 1 117 ? 13.062 -29.016 -2.875 1 98.81 117 VAL A N 1
ATOM 878 C CA . VAL A 1 117 ? 11.664 -29.422 -2.746 1 98.81 117 VAL A CA 1
ATOM 879 C C . VAL A 1 117 ? 10.984 -28.578 -1.666 1 98.81 117 VAL A C 1
ATOM 881 O O . VAL A 1 117 ? 11.484 -28.484 -0.543 1 98.81 117 VAL A O 1
ATOM 884 N N . LEU A 1 118 ? 9.891 -27.953 -2.01 1 98.81 118 LEU A N 1
ATOM 885 C CA . LEU A 1 118 ? 9.109 -27.125 -1.087 1 98.81 118 LEU A CA 1
ATOM 886 C C . LEU A 1 118 ? 7.691 -27.672 -0.955 1 98.81 118 LEU A C 1
ATOM 888 O O . LEU A 1 118 ? 7.238 -28.453 -1.794 1 98.81 118 LEU A O 1
ATOM 892 N N . GLU A 1 119 ? 7.094 -27.266 0.108 1 98.81 119 GLU A N 1
ATOM 893 C CA . GLU A 1 119 ? 5.727 -27.719 0.356 1 98.81 119 GL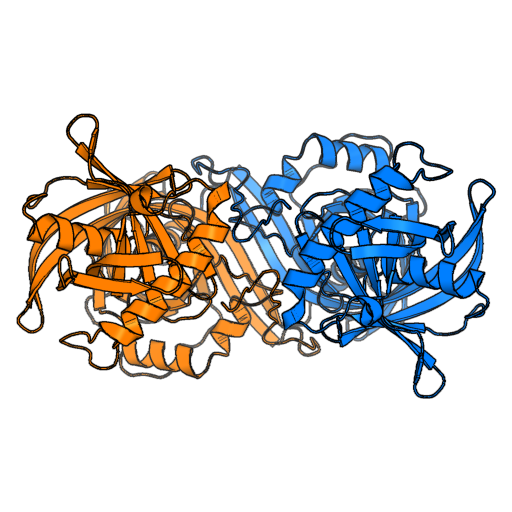U A CA 1
ATOM 894 C C . GLU A 1 119 ? 4.797 -26.531 0.596 1 98.81 119 GLU A C 1
ATOM 896 O O . GLU A 1 119 ? 5.055 -25.688 1.465 1 98.81 119 GLU A O 1
ATOM 901 N N . ALA A 1 120 ? 3.812 -26.375 -0.214 1 98.69 120 ALA A N 1
ATOM 902 C CA . ALA A 1 120 ? 2.695 -25.469 -0.006 1 98.69 120 ALA A CA 1
ATOM 903 C C . ALA A 1 120 ? 1.443 -26.219 0.438 1 98.69 120 ALA A C 1
ATOM 905 O O . ALA A 1 120 ? 1.406 -27.453 0.406 1 98.69 120 ALA A O 1
ATOM 906 N N . PRO A 1 121 ? 0.399 -25.469 0.889 1 98.44 121 PRO A N 1
ATOM 907 C CA . PRO A 1 121 ? -0.83 -26.156 1.308 1 98.44 121 PRO A CA 1
ATOM 908 C C . PRO A 1 121 ? -1.414 -27.047 0.214 1 98.44 121 PRO A C 1
ATOM 910 O O . PRO A 1 121 ? -1.995 -28.094 0.51 1 98.44 121 PRO A O 1
ATOM 913 N N . GLY A 1 122 ? -1.229 -26.625 -0.996 1 97.12 122 GLY A N 1
ATOM 914 C CA . GLY A 1 122 ? -1.789 -27.359 -2.121 1 97.12 122 GLY A CA 1
ATOM 915 C C . GLY A 1 122 ? -0.954 -28.547 -2.531 1 97.12 122 GLY A C 1
ATOM 916 O O . GLY A 1 122 ? -1.353 -29.328 -3.408 1 97.12 122 GLY A O 1
ATOM 917 N N . GLY A 1 123 ? 0.209 -28.734 -1.921 1 96.44 123 GLY A N 1
ATOM 918 C CA . GLY A 1 123 ? 1.041 -29.875 -2.252 1 96.44 123 GLY A CA 1
ATOM 919 C C . GLY A 1 123 ? 2.51 -29.531 -2.393 1 96.44 123 GLY A C 1
ATOM 920 O O . GLY A 1 123 ? 2.914 -28.391 -2.113 1 96.44 123 GLY A O 1
ATOM 921 N N . VAL A 1 124 ? 3.27 -30.594 -2.766 1 97.81 124 VAL A N 1
ATOM 922 C CA . VAL A 1 124 ? 4.719 -30.484 -2.898 1 97.81 124 VAL A CA 1
ATOM 923 C C . VAL A 1 124 ? 5.066 -29.953 -4.285 1 97.81 124 VAL A C 1
ATOM 925 O O . VAL A 1 124 ? 4.449 -30.344 -5.281 1 97.81 124 VAL A O 1
ATOM 928 N N . ILE A 1 125 ? 6.031 -29.031 -4.316 1 98.31 125 ILE A N 1
ATOM 929 C CA . ILE A 1 125 ? 6.551 -28.547 -5.586 1 98.31 125 ILE A CA 1
ATOM 930 C C . ILE A 1 125 ? 8.062 -28.766 -5.648 1 98.31 125 ILE A C 1
ATOM 932 O O . ILE A 1 125 ? 8.727 -28.844 -4.613 1 98.31 125 ILE A O 1
ATOM 936 N N . GLU A 1 126 ? 8.57 -28.875 -6.84 1 98.75 126 GLU A N 1
ATOM 937 C CA . GLU A 1 126 ? 10.008 -29 -7.082 1 98.75 126 GLU A CA 1
ATOM 938 C C . GLU A 1 126 ? 10.562 -27.734 -7.727 1 98.75 126 GLU A C 1
ATOM 940 O O . GLU A 1 126 ? 9.945 -27.156 -8.633 1 98.75 126 GLU A O 1
ATOM 945 N N . VAL A 1 127 ? 11.711 -27.281 -7.207 1 98.81 127 VAL A N 1
ATOM 946 C CA . VAL A 1 127 ? 12.305 -26.031 -7.664 1 98.81 127 VAL A CA 1
ATOM 947 C C . VAL A 1 127 ? 13.711 -26.297 -8.203 1 98.81 127 VAL A C 1
ATOM 949 O O . VAL A 1 127 ? 14.492 -27.031 -7.578 1 98.81 127 VAL A O 1
ATOM 952 N N . THR A 1 128 ? 14.008 -25.844 -9.344 1 98.94 128 THR A N 1
ATOM 953 C CA . THR A 1 128 ? 15.359 -25.688 -9.859 1 98.94 128 THR A CA 1
ATOM 954 C C . THR A 1 128 ? 15.727 -24.219 -10 1 98.94 128 THR A C 1
ATOM 956 O O . THR A 1 128 ? 15.141 -23.5 -10.82 1 98.94 128 THR A O 1
ATOM 959 N N . ALA A 1 129 ? 16.703 -23.812 -9.234 1 98.94 129 ALA A N 1
ATOM 960 C CA . ALA A 1 129 ? 17.141 -22.422 -9.25 1 98.94 129 ALA A CA 1
ATOM 961 C C . ALA A 1 129 ? 18.453 -22.266 -9.992 1 98.94 129 ALA A C 1
ATOM 963 O O . ALA A 1 129 ? 19.438 -22.969 -9.695 1 98.94 129 ALA A O 1
ATOM 964 N N . GLU A 1 130 ? 18.422 -21.406 -10.977 1 98.94 130 GLU A N 1
ATOM 965 C CA . GLU A 1 130 ? 19.688 -20.969 -11.586 1 98.94 130 GLU A CA 1
ATOM 966 C C . GLU A 1 130 ? 20.391 -19.938 -10.727 1 98.94 130 GLU A C 1
ATOM 968 O O . GLU A 1 130 ? 19.828 -18.875 -10.43 1 98.94 130 GLU A O 1
ATOM 973 N N . CYS A 1 131 ? 21.625 -20.281 -10.359 1 98.5 131 CYS A N 1
ATOM 974 C CA . CYS A 1 131 ? 22.328 -19.469 -9.383 1 98.5 131 CYS A CA 1
ATOM 975 C C . CYS A 1 131 ? 23.703 -19.062 -9.906 1 98.5 131 CYS A C 1
ATOM 977 O O . CYS A 1 131 ? 24.391 -19.859 -10.539 1 98.5 131 CYS A O 1
ATOM 979 N N . ALA A 1 132 ? 24.016 -17.859 -9.656 1 97.94 132 ALA A N 1
ATOM 980 C CA . ALA A 1 132 ? 25.344 -17.359 -9.953 1 97.94 132 ALA A CA 1
ATOM 981 C C . ALA A 1 132 ? 25.734 -16.203 -9.031 1 97.94 132 ALA A C 1
ATOM 983 O O . ALA A 1 132 ? 24.906 -15.336 -8.742 1 97.94 132 ALA A O 1
ATOM 984 N N . ASN A 1 133 ? 27 -16.266 -8.516 1 95.94 133 ASN A N 1
ATOM 985 C CA . ASN A 1 133 ? 27.578 -15.188 -7.715 1 95.94 133 ASN A CA 1
ATOM 986 C C . ASN A 1 133 ? 26.734 -14.906 -6.473 1 95.94 133 ASN A C 1
ATOM 988 O O . ASN A 1 133 ? 26.469 -13.742 -6.152 1 95.94 133 ASN A O 1
ATOM 992 N N . GLY A 1 134 ? 26.188 -15.938 -5.926 1 95.5 134 GLY A N 1
ATOM 993 C CA . GLY A 1 134 ? 25.469 -15.812 -4.668 1 95.5 134 GLY A CA 1
ATOM 994 C C . GLY A 1 134 ? 24.031 -15.344 -4.848 1 95.5 134 GLY A C 1
ATOM 995 O O . GLY A 1 134 ? 23.391 -14.93 -3.887 1 95.5 134 GLY A O 1
ATOM 996 N N . LYS A 1 135 ? 23.547 -15.352 -6.055 1 97.56 135 LYS A N 1
ATOM 997 C CA . LYS A 1 135 ? 22.203 -14.891 -6.375 1 97.56 135 LYS A CA 1
ATOM 998 C C . LYS A 1 135 ? 21.406 -15.977 -7.098 1 97.56 135 LYS A C 1
ATOM 1000 O O . LYS A 1 135 ? 21.938 -16.641 -7.992 1 97.56 135 LYS A O 1
ATOM 1005 N N . ALA A 1 136 ? 20.172 -16.234 -6.586 1 98.5 136 ALA A N 1
ATOM 1006 C CA . ALA A 1 136 ? 19.219 -16.984 -7.398 1 98.5 136 ALA A CA 1
ATOM 1007 C C . ALA A 1 136 ? 18.672 -16.141 -8.539 1 98.5 136 ALA A C 1
ATOM 1009 O O . ALA A 1 136 ? 17.766 -15.312 -8.328 1 98.5 136 ALA A O 1
ATOM 1010 N N . GLU A 1 137 ? 19.094 -16.375 -9.711 1 98.38 137 GLU A N 1
ATOM 1011 C CA . GLU A 1 137 ? 18.812 -15.484 -10.836 1 98.38 137 GLU A CA 1
ATOM 1012 C C . GLU A 1 137 ? 17.484 -15.828 -11.492 1 98.38 137 GLU A C 1
ATOM 1014 O O . GLU A 1 137 ? 16.766 -14.938 -11.977 1 98.38 137 GLU A O 1
ATOM 1019 N N . ARG A 1 138 ? 17.188 -17.078 -11.523 1 98.88 138 ARG A N 1
ATOM 1020 C CA . ARG A 1 138 ? 15.945 -17.547 -12.117 1 98.88 138 ARG A CA 1
ATOM 1021 C C . ARG A 1 138 ? 15.453 -18.812 -11.406 1 98.88 138 ARG A C 1
ATOM 1023 O O . ARG A 1 138 ? 16.234 -19.703 -11.094 1 98.88 138 ARG A O 1
ATOM 1030 N N . ILE A 1 139 ? 14.227 -18.812 -11.117 1 98.94 139 ILE A N 1
ATOM 1031 C CA . ILE A 1 139 ? 13.594 -19.922 -10.414 1 98.94 139 ILE A CA 1
ATOM 1032 C C . ILE A 1 139 ? 12.672 -20.672 -11.359 1 98.94 139 ILE A C 1
ATOM 1034 O O . ILE A 1 139 ? 11.805 -20.078 -12 1 98.94 139 ILE A O 1
ATOM 1038 N N . ASN A 1 140 ? 12.82 -21.969 -11.508 1 98.94 140 ASN A N 1
ATOM 1039 C CA . ASN A 1 140 ? 11.906 -22.875 -12.203 1 98.94 140 ASN A CA 1
ATOM 1040 C C . ASN A 1 140 ? 11.102 -23.719 -11.219 1 98.94 140 ASN A C 1
ATOM 1042 O O . ASN A 1 140 ? 11.664 -24.469 -10.43 1 98.94 140 ASN A O 1
ATOM 1046 N N . VAL A 1 141 ? 9.836 -23.594 -11.281 1 98.88 141 VAL A N 1
ATOM 1047 C CA . VAL A 1 141 ? 8.953 -24.297 -10.352 1 98.88 141 VAL A CA 1
ATOM 1048 C C . VAL A 1 141 ? 8.148 -25.344 -11.102 1 98.88 141 VAL A C 1
ATOM 1050 O O . VAL A 1 141 ? 7.355 -25.016 -11.992 1 98.88 141 VAL A O 1
ATOM 1053 N N . LEU A 1 142 ? 8.391 -26.609 -10.844 1 98.88 142 LEU A N 1
ATOM 1054 C CA . LEU A 1 142 ? 7.445 -27.656 -11.242 1 98.88 142 LEU A CA 1
ATOM 1055 C C . LEU A 1 142 ? 6.223 -27.641 -10.336 1 98.88 142 LEU A C 1
ATOM 1057 O O . LEU A 1 142 ? 6.289 -28.109 -9.195 1 98.88 142 LEU A O 1
ATOM 1061 N N . ASN A 1 143 ? 5.145 -27.156 -10.875 1 98.5 143 ASN A N 1
ATOM 1062 C CA . ASN A 1 143 ? 3.934 -26.859 -10.117 1 98.5 143 ASN A CA 1
ATOM 1063 C C . ASN A 1 143 ? 3.086 -28.109 -9.914 1 98.5 143 ASN A C 1
ATOM 1065 O O . ASN A 1 143 ? 3.434 -29.188 -10.398 1 98.5 143 ASN A O 1
ATOM 1069 N N . VAL A 1 144 ? 2.076 -28.016 -9.039 1 97.62 144 VAL A N 1
ATOM 1070 C CA . VAL A 1 144 ? 1.109 -29.094 -8.828 1 97.62 144 VAL A CA 1
ATOM 1071 C C . VAL A 1 144 ? 0.327 -29.344 -10.117 1 97.62 144 VAL A C 1
ATOM 1073 O O . VAL A 1 144 ? 0.357 -28.531 -11.039 1 97.62 144 VAL A O 1
ATOM 1076 N N . ALA A 1 145 ? -0.413 -30.438 -10.148 1 98.19 145 ALA A N 1
ATOM 1077 C CA . ALA A 1 145 ? -1.199 -30.812 -11.32 1 98.19 145 ALA A CA 1
ATOM 1078 C C . ALA A 1 145 ? -2.211 -29.734 -11.672 1 98.19 145 ALA A C 1
ATOM 1080 O O . ALA A 1 145 ? -2.857 -29.156 -10.789 1 98.19 145 ALA A O 1
ATOM 1081 N N . SER A 1 146 ? -2.305 -29.391 -12.984 1 98.62 146 SER A N 1
ATOM 1082 C CA . SER A 1 146 ? -3.252 -28.422 -13.523 1 98.62 146 SER A CA 1
ATOM 1083 C C . SER A 1 146 ? -4.223 -29.078 -14.5 1 98.62 146 SER A C 1
ATOM 1085 O O . SER A 1 146 ? -3.84 -29.953 -15.266 1 98.62 146 SER A O 1
ATOM 1087 N N . PHE A 1 147 ? -5.477 -28.641 -14.484 1 98.75 147 PHE A N 1
ATOM 1088 C CA . PHE A 1 147 ? -6.469 -29.312 -15.312 1 98.75 147 PHE A CA 1
ATOM 1089 C C . PHE A 1 147 ? -7.605 -28.359 -15.672 1 98.75 147 PHE A C 1
ATOM 1091 O O . PHE A 1 147 ? -7.789 -27.328 -15.023 1 98.75 147 PHE A O 1
ATOM 1098 N N . VAL A 1 148 ? -8.359 -28.719 -16.734 1 98.56 148 VAL A N 1
ATOM 1099 C CA . VAL A 1 148 ? -9.531 -27.984 -17.188 1 98.56 148 VAL A CA 1
ATOM 1100 C C . VAL A 1 148 ? -10.789 -28.562 -16.547 1 98.56 148 VAL A C 1
ATOM 1102 O O . VAL A 1 148 ? -10.93 -29.781 -16.406 1 98.56 148 VAL A O 1
ATOM 1105 N N . THR A 1 149 ? -11.672 -27.656 -16.141 1 97.94 149 THR A N 1
ATOM 1106 C CA . THR A 1 149 ? -12.969 -28.125 -15.656 1 97.94 149 THR A CA 1
ATOM 1107 C C . THR A 1 149 ? -14.047 -27.891 -16.703 1 97.94 149 THR A C 1
ATOM 1109 O O . THR A 1 149 ? -14.938 -28.719 -16.875 1 97.94 149 THR A O 1
ATOM 1112 N N . ARG A 1 150 ? -14.062 -26.781 -17.359 1 98 150 ARG A N 1
ATOM 1113 C CA . ARG A 1 150 ? -15.008 -26.453 -18.422 1 98 150 ARG A CA 1
ATOM 1114 C C . ARG A 1 150 ? -14.32 -25.703 -19.562 1 98 150 ARG A C 1
ATOM 1116 O O . ARG A 1 150 ? -13.516 -24.797 -19.312 1 98 150 ARG A O 1
ATOM 1123 N N . LEU A 1 151 ? -14.688 -26.109 -20.828 1 98.31 151 LEU A N 1
ATOM 1124 C CA . LEU A 1 151 ? -14.281 -25.344 -22 1 98.31 151 LEU A CA 1
ATOM 1125 C C . LEU A 1 151 ? -15.492 -24.672 -22.641 1 98.31 151 LEU A C 1
ATOM 1127 O O . LEU A 1 151 ? -16.562 -25.266 -22.75 1 98.31 151 LEU A O 1
ATOM 1131 N N . ALA A 1 152 ? -15.32 -23.453 -22.953 1 98.38 152 ALA A N 1
ATOM 1132 C CA . ALA A 1 152 ? -16.297 -22.688 -23.719 1 98.38 152 ALA A CA 1
ATOM 1133 C C . ALA A 1 152 ? -17.672 -22.719 -23.062 1 98.38 152 ALA A C 1
ATOM 1135 O O . ALA A 1 152 ? -18.672 -23 -23.719 1 98.38 152 ALA A O 1
ATOM 1136 N N . ALA A 1 153 ? -17.656 -22.547 -21.812 1 98.69 153 ALA A N 1
ATOM 1137 C CA . ALA A 1 153 ? -18.922 -22.484 -21.078 1 98.69 153 ALA A CA 1
ATOM 1138 C C . ALA A 1 153 ? -19.578 -21.109 -21.234 1 98.69 153 ALA A C 1
ATOM 1140 O O . ALA A 1 153 ? -18.891 -20.094 -21.297 1 98.69 153 ALA A O 1
ATOM 1141 N N . ALA A 1 154 ? -20.906 -21.109 -21.281 1 98.62 154 ALA A N 1
ATOM 1142 C CA . ALA A 1 154 ? -21.656 -19.859 -21.281 1 98.62 154 ALA A CA 1
ATOM 1143 C C . ALA A 1 154 ? -21.797 -19.297 -19.875 1 98.62 154 ALA A C 1
ATOM 1145 O O . ALA A 1 154 ? -22.031 -20.047 -18.922 1 98.62 154 ALA A O 1
ATOM 1146 N N . LEU A 1 155 ? -21.547 -17.984 -19.703 1 98.81 155 LEU A N 1
ATOM 1147 C CA . LEU A 1 155 ? -21.672 -17.297 -18.422 1 98.81 155 LEU A CA 1
ATOM 1148 C C . LEU A 1 155 ? -22.422 -15.977 -18.578 1 98.81 155 LEU A C 1
ATOM 1150 O O . LEU A 1 155 ? -22 -15.102 -19.344 1 98.81 155 LEU A O 1
ATOM 1154 N N . GLU A 1 156 ? -23.516 -15.844 -17.859 1 98.69 156 GLU A N 1
ATOM 1155 C CA . GLU A 1 156 ? -24.266 -14.594 -17.859 1 98.69 156 GLU A CA 1
ATOM 1156 C C . GLU A 1 156 ? -23.703 -13.617 -16.828 1 98.69 156 GLU A C 1
ATOM 1158 O O . GLU A 1 156 ? -23.625 -13.945 -15.641 1 98.69 156 GLU A O 1
ATOM 1163 N N . VAL A 1 157 ? -23.328 -12.484 -17.281 1 98.12 157 VAL A N 1
ATOM 1164 C CA . VAL A 1 157 ? -22.812 -11.461 -16.375 1 98.12 157 VAL A CA 1
ATOM 1165 C C . VAL A 1 157 ? -23.641 -10.188 -16.516 1 98.12 157 VAL A C 1
ATOM 1167 O O . VAL A 1 157 ? -23.844 -9.68 -17.609 1 98.12 157 VAL A O 1
ATOM 1170 N N . GLU A 1 158 ? -24.047 -9.68 -15.406 1 95.75 158 GLU A N 1
ATOM 1171 C CA . GLU A 1 158 ? -24.844 -8.453 -15.398 1 95.75 158 GLU A CA 1
ATOM 1172 C C . GLU A 1 158 ? -24.094 -7.309 -16.078 1 95.75 158 GLU A C 1
ATOM 1174 O O . GLU A 1 158 ? -22.938 -7.043 -15.773 1 95.75 158 GLU A O 1
ATOM 1179 N N . GLY A 1 159 ? -24.719 -6.715 -17.031 1 95.12 159 GLY A N 1
ATOM 1180 C CA . GLY A 1 159 ? -24.156 -5.562 -17.703 1 95.12 159 GLY A CA 1
ATOM 1181 C C . GLY A 1 159 ? -23.312 -5.934 -18.922 1 95.12 159 GLY A C 1
ATOM 1182 O O . GLY A 1 159 ? -22.969 -5.07 -19.719 1 95.12 159 GLY A O 1
ATOM 1183 N N . LEU A 1 160 ? -23 -7.211 -19.094 1 96.25 160 LEU A N 1
ATOM 1184 C CA . LEU A 1 160 ? -22.109 -7.621 -20.172 1 96.25 160 LEU A CA 1
ATOM 1185 C C . LEU A 1 160 ? -22.797 -8.609 -21.094 1 96.25 160 LEU A C 1
ATOM 1187 O O . LEU A 1 160 ? -22.359 -8.82 -22.234 1 96.25 160 LEU A O 1
ATOM 1191 N N . GLY A 1 161 ? -23.859 -9.188 -20.594 1 96.44 161 GLY A N 1
ATOM 1192 C CA . GLY A 1 161 ? -24.5 -10.242 -21.359 1 96.44 161 GLY A CA 1
ATOM 1193 C C . GLY A 1 161 ? -23.812 -11.586 -21.234 1 96.44 161 GLY A C 1
ATOM 1194 O O . GLY A 1 161 ? -23.312 -11.93 -20.156 1 96.44 161 GLY A O 1
ATOM 1195 N N . THR A 1 162 ? -23.969 -12.414 -22.328 1 98.12 162 THR A N 1
ATOM 1196 C CA . THR A 1 162 ? -23.422 -13.766 -22.281 1 98.12 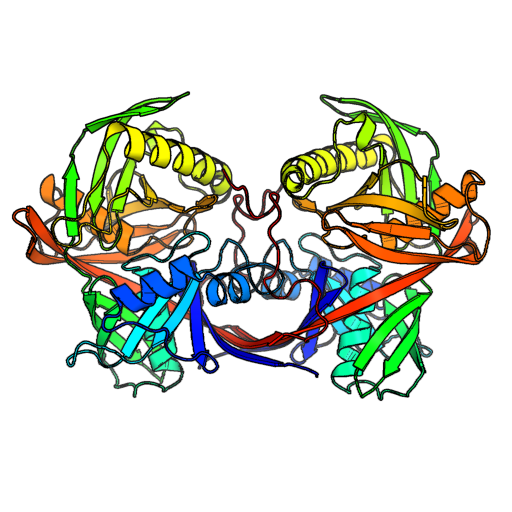162 THR A CA 1
ATOM 1197 C C . THR A 1 162 ? -21.969 -13.781 -22.734 1 98.12 162 THR A C 1
ATOM 1199 O O . THR A 1 162 ? -21.672 -13.359 -23.859 1 98.12 162 THR A O 1
ATOM 1202 N N . LEU A 1 163 ? -21.125 -14.266 -21.844 1 98.38 163 LEU A N 1
ATOM 1203 C CA . LEU A 1 163 ? -19.719 -14.484 -22.156 1 98.38 163 LEU A CA 1
ATOM 1204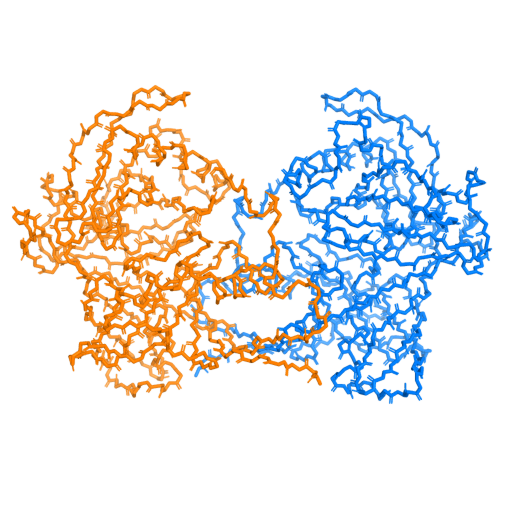 C C . LEU A 1 163 ? -19.438 -15.961 -22.406 1 98.38 163 LEU A C 1
ATOM 1206 O O . LEU A 1 163 ? -20.141 -16.828 -21.891 1 98.38 163 LEU A O 1
ATOM 1210 N N . THR A 1 164 ? -18.469 -16.297 -23.25 1 98.5 164 THR A N 1
ATOM 1211 C CA . THR A 1 164 ? -17.875 -17.625 -23.344 1 98.5 164 THR A CA 1
ATOM 1212 C C . THR A 1 164 ? -16.609 -17.719 -22.516 1 98.5 164 THR A C 1
ATOM 1214 O O . THR A 1 164 ? -15.664 -16.953 -22.734 1 98.5 164 THR A O 1
ATOM 1217 N N . VAL A 1 165 ? -16.578 -18.656 -21.547 1 98.81 165 VAL A N 1
ATOM 1218 C CA . VAL A 1 165 ? -15.445 -18.688 -20.625 1 98.81 165 VAL A CA 1
ATOM 1219 C C . VAL A 1 165 ? -14.914 -20.109 -20.484 1 98.81 165 VAL A C 1
ATOM 1221 O O . VAL A 1 165 ? -15.617 -21.062 -20.812 1 98.81 165 VAL A O 1
ATOM 1224 N N . ASP A 1 166 ? -13.688 -20.25 -20.125 1 98.81 166 ASP A N 1
ATOM 1225 C CA . ASP A 1 166 ? -13.109 -21.5 -19.641 1 98.81 166 ASP A CA 1
ATOM 1226 C C . ASP A 1 166 ? -12.906 -21.469 -18.141 1 98.81 166 ASP A C 1
ATOM 1228 O O . ASP A 1 166 ? -12.742 -20.391 -17.547 1 98.81 166 ASP A O 1
ATOM 1232 N N . THR A 1 167 ? -12.992 -22.594 -17.484 1 98.88 167 THR A N 1
ATOM 1233 C CA . THR A 1 167 ? -12.578 -22.719 -16.094 1 98.88 167 THR A CA 1
ATOM 1234 C C . THR A 1 167 ? -11.508 -23.797 -15.938 1 98.88 167 THR A C 1
ATOM 1236 O O . THR A 1 167 ? -11.539 -24.812 -16.625 1 98.88 167 THR A O 1
ATOM 1239 N N . ALA A 1 168 ? -10.57 -23.516 -15.125 1 98.81 168 ALA A N 1
ATOM 1240 C CA . ALA A 1 168 ? -9.422 -24.422 -14.969 1 98.81 168 ALA A CA 1
ATOM 1241 C C . ALA A 1 168 ? -8.75 -24.219 -13.609 1 98.81 168 ALA A C 1
ATOM 1243 O O . ALA A 1 168 ? -9.031 -23.25 -12.914 1 98.81 168 ALA A O 1
ATOM 1244 N N . TYR A 1 169 ? -7.969 -25.203 -13.258 1 98.75 169 TYR A N 1
ATOM 1245 C CA . TYR A 1 169 ? -7.18 -25.203 -12.031 1 98.75 169 TYR A CA 1
ATOM 1246 C C . TYR A 1 169 ? -5.691 -25.281 -12.336 1 98.75 169 TYR A C 1
ATOM 1248 O O . TYR A 1 169 ? -5.246 -26.141 -13.094 1 98.75 169 TYR A O 1
ATOM 1256 N N . GLY A 1 170 ? -4.883 -24.406 -11.805 1 98.5 170 GLY A N 1
ATOM 1257 C CA . GLY A 1 170 ? -3.441 -24.391 -11.984 1 98.5 170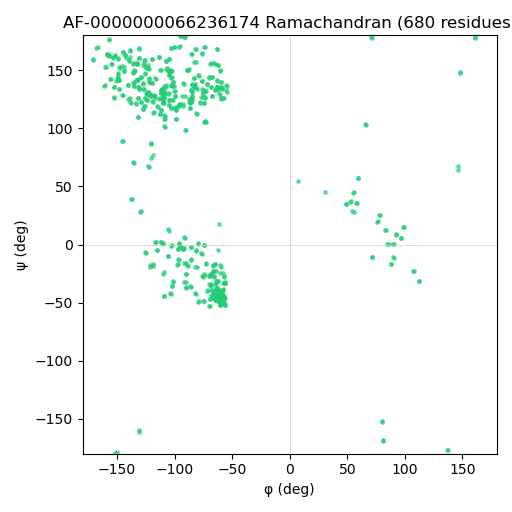 GLY A CA 1
ATOM 1258 C C . GLY A 1 170 ? -2.672 -24.297 -10.68 1 98.5 170 GLY A C 1
ATOM 1259 O O . GLY A 1 170 ? -1.54 -23.812 -10.656 1 98.5 170 GLY A O 1
ATOM 1260 N N . GLY A 1 171 ? -3.166 -24.766 -9.609 1 97.94 171 GLY A N 1
ATOM 1261 C CA . GLY A 1 171 ? -2.734 -24.531 -8.242 1 97.94 171 GLY A CA 1
ATOM 1262 C C . GLY A 1 171 ? -3.676 -23.641 -7.461 1 97.94 171 GLY A C 1
ATOM 1263 O O . GLY A 1 171 ? -3.662 -23.641 -6.227 1 97.94 171 GLY A O 1
ATOM 1264 N N . ASP A 1 172 ? -4.375 -22.906 -8.211 1 97.94 172 ASP A N 1
ATOM 1265 C CA . ASP A 1 172 ? -5.562 -22.156 -7.82 1 97.94 172 ASP A CA 1
ATOM 1266 C C . ASP A 1 172 ? -6.641 -22.234 -8.898 1 97.94 172 ASP A C 1
ATOM 1268 O O . ASP A 1 172 ? -6.398 -22.766 -9.992 1 97.94 172 ASP A O 1
ATOM 1272 N N . SER A 1 173 ? -7.898 -21.828 -8.609 1 98.62 173 SER A N 1
ATOM 1273 C CA . SER A 1 173 ? -9.031 -22.016 -9.516 1 98.62 173 SER A CA 1
ATOM 1274 C C . SER A 1 173 ? -9.359 -20.719 -10.258 1 98.62 173 SER A C 1
ATOM 1276 O O . SER A 1 173 ? -9.461 -19.656 -9.648 1 98.62 173 SER A O 1
ATOM 1278 N N . PHE A 1 174 ? -9.625 -20.891 -11.625 1 98.81 174 PHE A N 1
ATOM 1279 C CA . PHE A 1 174 ? -9.734 -19.703 -12.469 1 98.81 174 PHE A CA 1
ATOM 1280 C C . PHE A 1 174 ? -10.977 -19.797 -13.359 1 98.81 174 PHE A C 1
ATOM 1282 O O . PHE A 1 174 ? -11.328 -20.875 -13.836 1 98.81 174 PHE A O 1
ATOM 1289 N N . VAL A 1 175 ? -11.609 -18.656 -13.516 1 98.94 175 VAL A N 1
ATOM 1290 C CA . VAL A 1 175 ? -12.406 -18.406 -14.711 1 98.94 175 VAL A CA 1
ATOM 1291 C C . VAL A 1 175 ? -11.602 -17.562 -15.703 1 98.94 175 VAL A C 1
ATOM 1293 O O . VAL A 1 175 ? -10.984 -16.562 -15.312 1 98.94 175 VAL A O 1
ATOM 1296 N N . ILE A 1 176 ? -11.5 -18 -16.938 1 98.94 176 ILE A N 1
ATOM 1297 C CA . ILE A 1 176 ? -10.656 -17.375 -17.953 1 98.94 176 ILE A CA 1
ATOM 1298 C C . ILE A 1 176 ? -11.523 -16.766 -19.047 1 98.94 176 ILE A C 1
ATOM 1300 O O . ILE A 1 176 ? -12.375 -17.438 -19.625 1 98.94 176 ILE A O 1
ATOM 1304 N N . VAL A 1 177 ? -11.297 -15.461 -19.297 1 98.75 177 VAL A N 1
ATOM 1305 C CA . VAL A 1 177 ? -12.164 -14.75 -20.219 1 98.75 177 VAL A CA 1
ATOM 1306 C C . VAL A 1 177 ? -11.312 -13.984 -21.234 1 98.75 177 VAL A C 1
ATOM 1308 O O . VAL A 1 177 ? -10.133 -13.727 -21 1 98.75 177 VAL A O 1
ATOM 1311 N N . ASP A 1 178 ? -11.953 -13.641 -22.359 1 98 178 ASP A N 1
ATOM 1312 C CA . ASP A 1 178 ? -11.32 -12.867 -23.438 1 98 178 ASP A CA 1
ATOM 1313 C C . ASP A 1 178 ? -11.32 -11.375 -23.109 1 98 178 ASP A C 1
ATOM 1315 O O . ASP A 1 178 ? -12.367 -10.727 -23.141 1 98 178 ASP A O 1
ATOM 1319 N N . ALA A 1 179 ? -10.133 -10.844 -22.891 1 98.38 179 ALA A N 1
ATOM 1320 C CA . ALA A 1 179 ? -10.016 -9.438 -22.516 1 98.38 179 ALA A CA 1
ATOM 1321 C C . ALA A 1 179 ? -10.344 -8.523 -23.703 1 98.38 179 ALA A C 1
ATOM 1323 O O . ALA A 1 179 ? -10.953 -7.469 -23.516 1 98.38 179 ALA A O 1
ATOM 1324 N N . ILE A 1 180 ? -9.906 -8.906 -24.906 1 97.5 180 ILE A N 1
ATOM 1325 C CA . ILE A 1 180 ? -10.086 -8.086 -26.094 1 97.5 180 ILE A CA 1
ATOM 1326 C C . ILE A 1 180 ? -11.578 -7.938 -26.406 1 97.5 180 ILE A C 1
ATOM 1328 O O . ILE A 1 180 ? -12.047 -6.844 -26.719 1 97.5 180 ILE A O 1
ATOM 1332 N N . GLY A 1 181 ? -12.266 -9.016 -26.312 1 96.75 181 GLY A N 1
ATOM 1333 C CA . GLY A 1 181 ? -13.703 -8.984 -26.531 1 96.75 181 GLY A CA 1
ATOM 1334 C C . GLY A 1 181 ? -14.43 -8.078 -25.562 1 96.75 181 GLY A C 1
ATOM 1335 O O . GLY A 1 181 ? -15.523 -7.582 -25.859 1 96.75 181 GLY A O 1
ATOM 1336 N N . LEU A 1 182 ? -13.836 -7.863 -24.438 1 97.44 182 LEU A N 1
ATOM 1337 C CA . LEU A 1 182 ? -14.438 -7.02 -23.406 1 97.44 182 LEU A CA 1
ATOM 1338 C C . LEU A 1 182 ? -13.969 -5.574 -23.547 1 97.44 182 LEU A C 1
ATOM 1340 O O . LEU A 1 182 ? -14.336 -4.715 -22.75 1 97.44 182 LEU A O 1
ATOM 1344 N N . GLY A 1 183 ? -13.078 -5.309 -24.484 1 97.25 183 GLY A N 1
ATOM 1345 C CA . GLY A 1 183 ? -12.68 -3.947 -24.797 1 97.25 183 GLY A CA 1
ATOM 1346 C C . GLY A 1 183 ? -11.383 -3.533 -24.125 1 97.25 183 GLY A C 1
ATOM 1347 O O . GLY A 1 183 ? -11.047 -2.348 -24.094 1 97.25 183 GLY A O 1
ATOM 1348 N N . PHE A 1 184 ? -10.625 -4.449 -23.609 1 98.25 184 PHE A N 1
ATOM 1349 C CA . PHE A 1 184 ? -9.406 -4.113 -22.891 1 98.25 184 PHE A CA 1
ATOM 1350 C C . PHE A 1 184 ? -8.172 -4.461 -23.719 1 98.25 184 PHE A C 1
ATOM 1352 O O . PHE A 1 184 ? -8.203 -5.395 -24.516 1 98.25 184 PHE A O 1
ATOM 1359 N N . SER A 1 185 ? -7.07 -3.688 -23.469 1 97.62 185 SER A N 1
ATOM 1360 C CA . SER A 1 185 ? -5.77 -3.945 -24.078 1 97.62 185 SER A CA 1
ATOM 1361 C C . SER A 1 185 ? -4.754 -4.406 -23.047 1 97.62 185 SER A C 1
ATOM 1363 O O . SER A 1 185 ? -3.592 -4.652 -23.375 1 97.62 185 SER A O 1
ATOM 1365 N N . LEU A 1 186 ? -5.188 -4.551 -21.781 1 98.12 186 LEU A N 1
ATOM 1366 C CA . LEU A 1 186 ? -4.375 -5.004 -20.656 1 98.12 186 LEU A CA 1
ATOM 1367 C C . LEU A 1 186 ? -3.184 -4.078 -20.438 1 98.12 186 LEU A C 1
ATOM 1369 O O . LEU A 1 186 ? -2.037 -4.535 -20.391 1 98.12 186 LEU A O 1
ATOM 1373 N N . LYS A 1 187 ? -3.475 -2.781 -20.234 1 97.44 187 LYS A N 1
ATOM 1374 C CA . LYS A 1 187 ? -2.506 -1.745 -19.875 1 97.44 187 LYS A CA 1
ATOM 1375 C C . LYS A 1 187 ? -2.662 -1.316 -18.422 1 97.44 187 LYS A C 1
ATOM 1377 O O . LYS A 1 187 ? -3.734 -1.472 -17.844 1 97.44 187 LYS A O 1
ATOM 1382 N N . PRO A 1 188 ? -1.576 -0.759 -17.891 1 96.94 188 PRO A N 1
ATOM 1383 C CA . PRO A 1 188 ? -1.586 -0.397 -16.469 1 96.94 188 PRO A CA 1
ATOM 1384 C C . PRO A 1 188 ? -2.717 0.564 -16.125 1 96.94 188 PRO A C 1
ATOM 1386 O O . PRO A 1 188 ? -3.268 0.494 -15.016 1 96.94 188 PRO A O 1
ATOM 1389 N N . ASP A 1 189 ? -3.109 1.455 -17 1 96 189 ASP A N 1
ATOM 1390 C CA . ASP A 1 189 ? -4.125 2.459 -16.703 1 96 189 ASP A CA 1
ATOM 1391 C C . ASP A 1 189 ? -5.531 1.865 -16.797 1 96 189 ASP A C 1
ATOM 1393 O O . ASP A 1 189 ? -6.52 2.549 -16.516 1 96 189 ASP A O 1
ATOM 1397 N N . GLU A 1 190 ? -5.633 0.533 -17.094 1 97.44 190 GLU A N 1
ATOM 1398 C CA . GLU A 1 190 ? -6.906 -0.18 -17.141 1 97.44 190 GLU A CA 1
ATOM 1399 C C . GLU A 1 190 ? -7.109 -1.029 -15.891 1 97.44 190 GLU A C 1
ATOM 1401 O O . GLU A 1 190 ? -8.164 -1.649 -15.719 1 97.44 190 GLU A O 1
ATOM 1406 N N . ALA A 1 191 ? -6.156 -1.005 -15.031 1 97.44 191 ALA A N 1
ATOM 1407 C CA . ALA A 1 191 ? -6.102 -1.972 -13.938 1 97.44 191 ALA A CA 1
ATOM 1408 C C . ALA A 1 191 ? -7.336 -1.864 -13.047 1 97.44 191 ALA A C 1
ATOM 1410 O O . ALA A 1 191 ? -7.859 -2.877 -12.57 1 97.44 191 ALA A O 1
ATOM 1411 N N . ARG A 1 192 ? -7.738 -0.667 -12.781 1 95.88 192 ARG A N 1
ATOM 1412 C CA . ARG A 1 192 ? -8.898 -0.482 -11.914 1 95.88 192 ARG A CA 1
ATOM 1413 C C . ARG A 1 192 ? -10.141 -1.146 -12.516 1 95.88 192 ARG A C 1
ATOM 1415 O O . ARG A 1 192 ? -10.812 -1.931 -11.844 1 95.88 192 ARG A O 1
ATOM 1422 N N . GLU A 1 193 ? -10.445 -0.836 -13.773 1 96.12 193 GLU A N 1
ATOM 1423 C CA . GLU A 1 193 ? -11.617 -1.39 -14.453 1 96.12 193 GLU A CA 1
ATOM 1424 C C . GLU A 1 193 ? -11.508 -2.906 -14.594 1 96.12 193 GLU A C 1
ATOM 1426 O O . GLU A 1 193 ? -12.5 -3.621 -14.438 1 96.12 193 GLU A O 1
ATOM 1431 N N . LEU A 1 194 ? -10.32 -3.35 -14.867 1 97.94 194 LEU A N 1
ATOM 1432 C CA . LEU A 1 194 ? -10.078 -4.781 -14.977 1 97.94 194 LEU A CA 1
ATOM 1433 C C . LEU A 1 194 ? -10.375 -5.488 -13.656 1 97.94 194 LEU A C 1
ATOM 1435 O O . LEU A 1 194 ? -11 -6.551 -13.641 1 97.94 194 LEU A O 1
ATOM 1439 N N . ALA A 1 195 ? -9.898 -4.902 -12.555 1 97.38 195 ALA A N 1
ATOM 1440 C CA . ALA A 1 195 ? -10.117 -5.492 -11.242 1 97.38 195 ALA A CA 1
ATOM 1441 C C . ALA A 1 195 ? -11.602 -5.547 -10.906 1 97.38 195 ALA A C 1
ATOM 1443 O O . ALA A 1 195 ? -12.102 -6.57 -10.43 1 97.38 195 ALA A O 1
ATOM 1444 N N . GLU A 1 196 ? -12.305 -4.453 -11.141 1 96.19 196 GLU A N 1
ATOM 1445 C CA . GLU A 1 196 ? -13.734 -4.379 -10.852 1 96.19 196 GLU A CA 1
ATOM 1446 C C . GLU A 1 196 ? -14.516 -5.398 -11.672 1 96.19 196 GLU A C 1
ATOM 1448 O O . GLU A 1 196 ? -15.367 -6.113 -11.141 1 96.19 196 GLU A O 1
ATOM 1453 N N . LEU A 1 197 ? -14.234 -5.434 -12.922 1 97.62 197 LEU A N 1
ATOM 1454 C CA . LEU A 1 197 ? -14.914 -6.375 -13.805 1 97.62 197 LEU A CA 1
ATOM 1455 C C . LEU A 1 197 ? -14.578 -7.812 -13.43 1 97.62 197 LEU A C 1
ATOM 1457 O O . LEU A 1 197 ? -15.445 -8.688 -13.461 1 97.62 197 LEU A O 1
ATOM 1461 N N . GLY A 1 198 ? -13.297 -8.047 -13.102 1 98.06 198 GLY A N 1
ATOM 1462 C CA . GLY A 1 198 ? -12.891 -9.375 -12.688 1 98.06 198 GLY A CA 1
ATOM 1463 C C . GLY A 1 198 ? -13.648 -9.883 -11.477 1 98.06 198 GLY A C 1
ATOM 1464 O O . GLY A 1 198 ? -14 -11.062 -11.414 1 98.06 198 GLY A O 1
ATOM 1465 N N . MET A 1 199 ? -13.914 -8.992 -10.539 1 97.31 199 MET A N 1
ATOM 1466 C CA . MET A 1 199 ? -14.68 -9.375 -9.359 1 97.31 199 MET A CA 1
ATOM 1467 C C . MET A 1 199 ? -16.109 -9.781 -9.734 1 97.31 199 MET A C 1
ATOM 1469 O O . MET A 1 199 ? -16.625 -10.766 -9.219 1 97.31 199 MET A O 1
ATOM 1473 N N . LYS A 1 200 ? -16.688 -9.039 -10.648 1 97.62 200 LYS A N 1
ATOM 1474 C CA . LYS A 1 200 ? -18.031 -9.328 -11.109 1 97.62 200 LYS A CA 1
ATOM 1475 C C . LYS A 1 200 ? -18.109 -10.672 -11.828 1 97.62 200 LYS A C 1
ATOM 1477 O O . LYS A 1 200 ? -19.016 -11.461 -11.594 1 97.62 200 LYS A O 1
ATOM 1482 N N . ILE A 1 201 ? -17.156 -10.922 -12.648 1 98.62 201 ILE A N 1
ATOM 1483 C CA . ILE A 1 201 ? -17.125 -12.148 -13.43 1 98.62 201 ILE A CA 1
ATOM 1484 C C . ILE A 1 201 ? -16.891 -13.344 -12.5 1 98.62 201 ILE A C 1
ATOM 1486 O O . ILE A 1 201 ? -17.531 -14.383 -12.648 1 98.62 201 ILE A O 1
ATOM 1490 N N . THR A 1 202 ? -15.977 -13.188 -11.578 1 98.44 202 THR A N 1
ATOM 1491 C CA . THR A 1 202 ? -15.703 -14.25 -10.625 1 98.44 202 THR A CA 1
ATOM 1492 C C . THR A 1 202 ? -16.969 -14.617 -9.844 1 98.44 202 THR A C 1
ATOM 1494 O O . THR A 1 202 ? -17.266 -15.797 -9.648 1 98.44 202 THR A O 1
ATOM 1497 N N . ALA A 1 203 ? -17.672 -13.594 -9.398 1 97.88 203 ALA A N 1
ATOM 1498 C CA . ALA A 1 203 ? -18.922 -13.828 -8.656 1 97.88 203 ALA A CA 1
ATOM 1499 C C . ALA A 1 203 ? -19.922 -14.586 -9.508 1 97.88 203 ALA A C 1
ATOM 1501 O O . ALA A 1 203 ? -20.547 -15.539 -9.039 1 97.88 203 ALA A O 1
ATOM 1502 N N . ALA A 1 204 ? -20.094 -14.148 -10.711 1 98.69 204 ALA A N 1
ATOM 1503 C CA . ALA A 1 204 ? -21.031 -14.812 -11.625 1 98.69 204 ALA A CA 1
ATOM 1504 C C . ALA A 1 204 ? -20.625 -16.266 -11.875 1 98.69 204 ALA A C 1
ATOM 1506 O O . ALA A 1 204 ? -21.469 -17.156 -11.914 1 98.69 204 ALA A O 1
ATOM 1507 N N . ALA A 1 205 ? -19.359 -16.5 -12.07 1 98.81 205 ALA A N 1
ATOM 1508 C CA . ALA A 1 205 ? -18.844 -17.844 -12.336 1 98.81 205 ALA A CA 1
ATOM 1509 C C . ALA A 1 205 ? -19.094 -18.766 -11.148 1 98.81 205 ALA A C 1
ATOM 1511 O O . ALA A 1 205 ? -19.438 -19.938 -11.328 1 98.81 205 ALA A O 1
ATOM 1512 N N . ASN A 1 206 ? -18.844 -18.266 -9.984 1 98.69 206 ASN A N 1
ATOM 1513 C CA . ASN A 1 206 ? -19.109 -19.078 -8.797 1 98.69 206 ASN A CA 1
ATOM 1514 C C . ASN A 1 206 ? -20.578 -19.422 -8.656 1 98.69 206 ASN A C 1
ATOM 1516 O O . ASN A 1 206 ? -20.938 -20.531 -8.266 1 98.69 206 ASN A O 1
ATOM 1520 N N . GLU A 1 207 ? -21.438 -18.453 -8.953 1 98.5 207 GLU A N 1
ATOM 1521 C CA . GLU A 1 207 ? -22.875 -18.656 -8.836 1 98.5 207 GLU A CA 1
ATOM 1522 C C . GLU A 1 207 ? -23.375 -19.656 -9.867 1 98.5 207 GLU A C 1
ATOM 1524 O O . GLU A 1 207 ? -24.234 -20.5 -9.555 1 98.5 207 GLU A O 1
ATOM 1529 N N . GLN A 1 208 ? -22.891 -19.625 -11.039 1 98.75 208 GLN A N 1
ATOM 1530 C CA . GLN A 1 208 ? -23.516 -20.328 -12.156 1 98.75 208 GLN A CA 1
ATOM 1531 C C . GLN A 1 208 ? -22.766 -21.625 -12.484 1 98.75 208 GLN A C 1
ATOM 1533 O O . GLN A 1 208 ? -23.391 -22.609 -12.891 1 98.75 208 GLN A O 1
ATOM 1538 N N . LEU A 1 209 ? -21.438 -21.625 -12.352 1 98.44 209 LEU A N 1
ATOM 1539 C CA . LEU A 1 209 ? -20.641 -22.766 -12.797 1 98.44 209 LEU A CA 1
ATOM 1540 C C . LEU A 1 209 ? -20.078 -23.531 -11.602 1 98.44 209 LEU A C 1
ATOM 1542 O O . LEU A 1 209 ? -20.109 -24.766 -11.586 1 98.44 209 LEU A O 1
ATOM 1546 N N . GLY A 1 210 ? -19.562 -22.781 -10.641 1 97.88 210 GLY A N 1
ATOM 1547 C CA . GLY A 1 210 ? -18.984 -23.391 -9.453 1 97.88 210 GLY A CA 1
ATOM 1548 C C . GLY A 1 210 ? -17.672 -24.094 -9.727 1 97.88 210 GLY A C 1
ATOM 1549 O O . GLY A 1 210 ? -17.188 -24.094 -10.859 1 97.88 210 GLY A O 1
ATOM 1550 N N . PHE A 1 211 ? -17.047 -24.641 -8.641 1 97.94 211 PHE A N 1
ATOM 1551 C CA . PHE A 1 211 ? -15.805 -25.406 -8.695 1 97.94 211 PHE A CA 1
ATOM 1552 C C . PHE A 1 211 ? -15.633 -26.25 -7.441 1 97.94 211 PHE A C 1
ATOM 1554 O O . PHE A 1 211 ? -15.953 -25.812 -6.34 1 97.94 211 PHE A O 1
ATOM 1561 N N . VAL A 1 212 ? -15.188 -27.5 -7.629 1 97.5 212 VAL A N 1
ATOM 1562 C CA . VAL A 1 212 ? -14.758 -28.344 -6.527 1 97.5 212 VAL A CA 1
ATOM 1563 C C . VAL A 1 212 ? -13.492 -29.109 -6.934 1 97.5 212 VAL A C 1
ATOM 1565 O O . VAL A 1 212 ? -13.477 -29.797 -7.961 1 97.5 212 VAL A O 1
ATOM 1568 N N . HIS A 1 213 ? -12.484 -28.922 -6.156 1 97.75 213 HIS A N 1
ATOM 1569 C CA . HIS A 1 213 ? -11.273 -29.688 -6.422 1 97.75 213 HIS A CA 1
ATOM 1570 C C . HIS A 1 213 ? -11.516 -31.172 -6.266 1 97.75 213 HIS A C 1
ATOM 1572 O O . HIS A 1 213 ? -12.102 -31.609 -5.273 1 97.75 213 HIS A O 1
ATOM 1578 N N . PRO A 1 214 ? -11.031 -31.969 -7.164 1 97.06 214 PRO A N 1
ATOM 1579 C CA . PRO A 1 214 ? -11.391 -33.375 -7.156 1 97.06 214 PRO A CA 1
ATOM 1580 C C . PRO A 1 214 ? -10.789 -34.125 -5.973 1 97.06 214 PRO A C 1
ATOM 1582 O O . PRO A 1 214 ? -11.344 -35.156 -5.531 1 97.06 214 PRO A O 1
ATOM 1585 N N . CYS A 1 215 ? -9.68 -33.688 -5.387 1 96.31 215 CYS A N 1
ATOM 1586 C CA . CYS A 1 215 ? -9 -34.406 -4.32 1 96.31 215 CYS A CA 1
ATOM 1587 C C . CYS A 1 215 ? -8.992 -33.625 -3.027 1 96.31 215 CYS A C 1
ATOM 1589 O O . CYS A 1 215 ? -8.305 -33.969 -2.07 1 96.31 215 CYS A O 1
ATOM 1591 N N . ASN A 1 216 ? -9.57 -32.531 -2.969 1 95.88 216 ASN A N 1
ATOM 1592 C CA . ASN A 1 216 ? -9.703 -31.656 -1.805 1 95.88 216 ASN A CA 1
ATOM 1593 C C . ASN A 1 216 ? -11.047 -30.922 -1.798 1 95.88 216 ASN A C 1
ATOM 1595 O O . ASN A 1 216 ? -11.125 -29.75 -2.184 1 95.88 216 ASN A O 1
ATOM 1599 N N . ALA A 1 217 ? -12.023 -31.5 -1.218 1 95.38 217 ALA A N 1
ATOM 1600 C CA . ALA A 1 217 ? -13.406 -31.016 -1.277 1 95.38 217 ALA A CA 1
ATOM 1601 C C . ALA A 1 217 ? -13.539 -29.672 -0.585 1 95.38 217 ALA A C 1
ATOM 1603 O O . ALA A 1 217 ? -14.492 -28.938 -0.835 1 95.38 217 ALA A O 1
ATOM 1604 N N . ASP A 1 218 ? -12.531 -29.328 0.234 1 95.44 218 ASP A N 1
ATOM 1605 C CA . ASP A 1 218 ? -12.578 -28.062 0.956 1 95.44 218 ASP A CA 1
ATOM 1606 C C . ASP A 1 218 ? -12.297 -26.891 0.021 1 95.44 218 ASP A C 1
ATOM 1608 O O . ASP A 1 218 ? -12.617 -25.75 0.341 1 95.44 218 ASP A O 1
ATOM 1612 N N . TRP A 1 219 ? -11.594 -27.094 -1.046 1 97.12 219 TRP A N 1
ATOM 1613 C CA . TRP A 1 219 ? -11.383 -26.047 -2.047 1 97.12 219 TRP A CA 1
ATOM 1614 C C . TRP A 1 219 ? -12.469 -26.094 -3.119 1 97.12 219 TRP A C 1
ATOM 1616 O O . TRP A 1 219 ? -12.344 -26.828 -4.102 1 97.12 219 TRP A O 1
ATOM 1626 N N . ASN A 1 220 ? -13.492 -25.188 -2.953 1 97.94 220 ASN A N 1
ATOM 1627 C CA . ASN A 1 220 ? -14.734 -25.406 -3.689 1 97.94 220 ASN A CA 1
ATOM 1628 C C . ASN A 1 220 ? -15.273 -24.109 -4.273 1 97.94 220 ASN A C 1
ATOM 1630 O O . ASN A 1 220 ? -16.484 -23.875 -4.25 1 97.94 220 ASN A O 1
ATOM 1634 N N . HIS A 1 221 ? -14.383 -23.297 -4.762 1 98.25 221 HIS A N 1
ATOM 1635 C CA . HIS A 1 221 ? -14.789 -22.047 -5.391 1 98.25 221 HIS A CA 1
ATOM 1636 C C . HIS A 1 221 ? -13.781 -21.625 -6.453 1 98.25 221 HIS A C 1
ATOM 1638 O O . HIS A 1 221 ? -12.672 -22.141 -6.512 1 98.25 221 HIS A O 1
ATOM 1644 N N . ILE A 1 222 ? -14.227 -20.734 -7.297 1 98.44 222 ILE A N 1
ATOM 1645 C CA . ILE A 1 222 ? -13.336 -20.047 -8.227 1 98.44 222 ILE A CA 1
ATOM 1646 C C . ILE A 1 222 ? -12.758 -18.797 -7.559 1 98.44 222 ILE A C 1
ATOM 1648 O O . ILE A 1 222 ? -13.492 -17.906 -7.137 1 98.44 222 ILE A O 1
ATOM 1652 N N . SER A 1 223 ? -11.422 -18.75 -7.562 1 97.38 223 SER A N 1
ATOM 1653 C CA . SER A 1 223 ? -10.734 -17.703 -6.805 1 97.38 223 SER A CA 1
ATOM 1654 C C . SER A 1 223 ? -10.5 -16.469 -7.66 1 97.38 223 SER A C 1
ATOM 1656 O O . SER A 1 223 ? -10.508 -15.344 -7.148 1 97.38 223 SER A O 1
ATOM 1658 N N . PHE A 1 224 ? -10.195 -16.719 -8.969 1 98.38 224 PHE A N 1
ATOM 1659 C CA . PHE A 1 224 ? -9.633 -15.625 -9.75 1 98.38 224 PHE A CA 1
ATOM 1660 C C . PHE A 1 224 ? -10.297 -15.539 -11.117 1 98.38 224 PHE A C 1
ATOM 1662 O O . PHE A 1 224 ? -10.734 -16.547 -11.672 1 98.38 224 PHE A O 1
ATOM 1669 N N . CYS A 1 225 ? -10.359 -14.391 -11.617 1 98.81 225 CYS A N 1
ATOM 1670 C CA . CYS A 1 225 ? -10.664 -14.148 -13.023 1 98.81 225 CYS A CA 1
ATOM 1671 C C . CYS A 1 225 ? -9.398 -13.789 -13.797 1 98.81 225 CYS A C 1
ATOM 1673 O O . CYS A 1 225 ? -8.719 -12.82 -13.469 1 98.81 225 CYS A O 1
ATOM 1675 N N . GLN A 1 226 ? -9.078 -14.602 -14.719 1 98.94 226 GLN A N 1
ATOM 1676 C CA . GLN A 1 226 ? -7.969 -14.32 -15.633 1 98.94 226 GLN A CA 1
ATOM 1677 C C . GLN A 1 226 ? -8.477 -13.781 -16.969 1 98.94 226 GLN A C 1
ATOM 1679 O O . GLN A 1 226 ? -9.219 -14.461 -17.672 1 98.94 226 GLN A O 1
ATOM 1684 N N . MET A 1 227 ? -8.109 -12.547 -17.297 1 98.88 227 MET A N 1
ATOM 1685 C CA . MET A 1 227 ? -8.453 -11.922 -18.578 1 98.88 227 MET A CA 1
ATOM 1686 C C . MET A 1 227 ? -7.277 -11.961 -19.531 1 98.88 227 MET A C 1
ATOM 1688 O O . MET A 1 227 ? -6.215 -11.406 -19.25 1 98.88 227 MET A O 1
ATOM 1692 N N . THR A 1 228 ? -7.484 -12.516 -20.688 1 98.62 228 THR A N 1
ATOM 1693 C CA . THR A 1 228 ? -6.34 -12.859 -21.531 1 98.62 228 THR A CA 1
ATOM 1694 C C . THR A 1 228 ? -6.48 -12.234 -22.906 1 98.62 228 THR A C 1
ATOM 1696 O O . THR A 1 228 ? -7.594 -11.992 -23.375 1 98.62 228 THR A O 1
ATOM 1699 N N . THR A 1 229 ? -5.367 -11.977 -23.562 1 98 229 THR A N 1
ATOM 1700 C CA . THR A 1 229 ? -5.309 -11.734 -25 1 98 229 THR A CA 1
ATOM 1701 C C . THR A 1 229 ? -5.211 -13.055 -25.766 1 98 229 THR A C 1
ATOM 1703 O O . THR A 1 229 ? -4.934 -14.102 -25.172 1 98 229 THR A O 1
ATOM 1706 N N . PRO A 1 230 ? -5.484 -12.977 -27.062 1 96.56 230 PRO A N 1
ATOM 1707 C CA . PRO A 1 230 ? -5.266 -14.188 -27.859 1 96.56 230 PRO A CA 1
ATOM 1708 C C . PRO A 1 230 ? -3.812 -14.664 -27.828 1 96.56 230 PRO A C 1
ATOM 1710 O O . PRO A 1 230 ? -2.9 -13.859 -27.625 1 96.56 230 PRO A O 1
ATOM 1713 N N . ILE A 1 231 ? -3.67 -15.992 -27.953 1 97.25 231 ILE A N 1
ATOM 1714 C CA . ILE A 1 231 ? -2.332 -16.562 -28.062 1 97.25 231 ILE A CA 1
ATOM 1715 C C . ILE A 1 231 ? -1.758 -16.266 -29.453 1 97.25 231 ILE A C 1
ATOM 1717 O O . ILE A 1 231 ? -2.441 -16.438 -30.453 1 97.25 231 ILE A O 1
ATOM 1721 N N . THR A 1 232 ? -0.565 -15.805 -29.438 1 97.06 232 THR A N 1
ATOM 1722 C CA . THR A 1 232 ? 0.137 -15.555 -30.688 1 97.06 232 THR A CA 1
ATOM 1723 C C . THR A 1 232 ? 1.53 -16.172 -30.656 1 97.06 232 THR A C 1
ATOM 1725 O O . THR A 1 232 ? 1.946 -16.734 -29.641 1 97.06 232 THR A O 1
ATOM 1728 N N . ARG A 1 233 ? 2.168 -16.234 -31.781 1 96.88 233 ARG A N 1
ATOM 1729 C CA . ARG A 1 233 ? 3.555 -16.688 -31.859 1 96.88 233 ARG A CA 1
ATOM 1730 C C . ARG A 1 233 ? 4.484 -15.523 -32.188 1 96.88 233 ARG A C 1
ATOM 1732 O O . ARG A 1 233 ? 4.258 -14.805 -33.156 1 96.88 233 ARG A O 1
ATOM 1739 N N . GLU A 1 234 ? 5.41 -15.305 -31.312 1 96.44 234 GLU A N 1
ATOM 1740 C CA . GLU A 1 234 ? 6.477 -14.336 -31.531 1 96.44 234 GLU A CA 1
ATOM 1741 C C . GLU A 1 234 ? 7.836 -15.016 -31.625 1 96.44 234 GLU A C 1
ATOM 1743 O O . GLU A 1 234 ? 8.281 -15.648 -30.656 1 96.44 234 GLU A O 1
ATOM 1748 N N . ASN A 1 235 ? 8.516 -14.875 -32.812 1 96.31 235 ASN A N 1
ATOM 1749 C CA . ASN A 1 235 ? 9.797 -15.539 -33.031 1 96.31 235 ASN A CA 1
ATOM 1750 C C . ASN A 1 235 ? 9.703 -17.031 -32.75 1 96.31 235 ASN A C 1
ATOM 1752 O O . ASN A 1 235 ? 10.57 -17.594 -32.094 1 96.31 235 ASN A O 1
ATOM 1756 N N . GLY A 1 236 ? 8.617 -17.641 -33.094 1 96.38 236 GLY A N 1
ATOM 1757 C CA . GLY A 1 236 ? 8.414 -19.078 -33 1 96.38 236 GLY A CA 1
ATOM 1758 C C . GLY A 1 236 ? 7.957 -19.531 -31.625 1 96.38 236 GLY A C 1
ATOM 1759 O O . GLY A 1 236 ? 7.707 -20.719 -31.406 1 96.38 236 GLY A O 1
ATOM 1760 N N . ILE A 1 237 ? 7.805 -18.609 -30.734 1 98.12 237 ILE A N 1
ATOM 1761 C CA . ILE A 1 237 ? 7.434 -18.969 -29.359 1 98.12 237 ILE A CA 1
ATOM 1762 C C . ILE A 1 237 ? 6.02 -18.469 -29.062 1 98.12 237 ILE A C 1
ATOM 1764 O O . ILE A 1 237 ? 5.672 -17.328 -29.391 1 98.12 237 ILE A O 1
ATOM 1768 N N . LEU A 1 238 ? 5.191 -19.359 -28.531 1 98.56 238 LEU A N 1
ATOM 1769 C CA . LEU A 1 238 ? 3.836 -18.984 -28.141 1 98.56 238 LEU A CA 1
ATOM 1770 C C . LEU A 1 238 ? 3.859 -17.953 -27.031 1 98.56 238 LEU A C 1
ATOM 1772 O O . LEU A 1 238 ? 4.68 -18.031 -26.109 1 98.56 238 LEU A O 1
ATOM 1776 N N . THR A 1 239 ? 3.027 -16.906 -27.188 1 98.38 239 THR A N 1
ATOM 1777 C CA . THR A 1 239 ? 2.975 -15.875 -26.156 1 98.38 239 THR A CA 1
ATOM 1778 C C . THR A 1 239 ? 1.56 -15.312 -26.031 1 98.38 239 THR A C 1
ATOM 1780 O O . THR A 1 239 ? 0.749 -15.438 -26.953 1 98.38 239 THR A O 1
ATOM 1783 N N . GLY A 1 240 ? 1.219 -14.812 -24.875 1 97.94 240 GLY A N 1
ATOM 1784 C CA . GLY A 1 240 ? -0.033 -14.148 -24.562 1 97.94 240 GLY A CA 1
ATOM 1785 C C . GLY A 1 240 ? 0.045 -13.281 -23.328 1 97.94 240 GLY A C 1
ATOM 1786 O O . GLY A 1 240 ? 0.876 -13.516 -22.438 1 97.94 240 GLY A O 1
ATOM 1787 N N . LYS A 1 241 ? -0.795 -12.25 -23.281 1 98.31 241 LYS A N 1
ATOM 1788 C CA . LYS A 1 241 ? -0.88 -11.375 -22.125 1 98.31 241 LYS A CA 1
ATOM 1789 C C . LYS A 1 241 ? -2.109 -11.695 -21.281 1 98.31 241 LYS A C 1
ATOM 1791 O O . LYS A 1 241 ? -3.135 -12.133 -21.797 1 98.31 241 LYS A O 1
ATOM 1796 N N . SER A 1 242 ? -1.96 -11.578 -19.984 1 98.56 242 SER A N 1
ATOM 1797 C CA . SER A 1 242 ? -3.105 -11.789 -19.109 1 98.56 242 SER A CA 1
ATOM 1798 C C . SER A 1 242 ? -3.064 -10.852 -17.906 1 98.56 242 SER A C 1
ATOM 1800 O O . SER A 1 242 ? -1.994 -10.375 -17.531 1 98.56 242 SER A O 1
ATOM 1802 N N . ALA A 1 243 ? -4.172 -10.484 -17.422 1 98.75 243 ALA A N 1
ATOM 1803 C CA . ALA A 1 243 ? -4.387 -9.812 -16.156 1 98.75 243 ALA A CA 1
ATOM 1804 C C . ALA A 1 243 ? -5.297 -10.633 -15.242 1 98.75 243 ALA A C 1
ATOM 1806 O O . ALA A 1 243 ? -6.344 -11.117 -15.672 1 98.75 243 ALA A O 1
ATOM 1807 N N . VAL A 1 244 ? -4.848 -10.852 -14.062 1 98.81 244 VAL A N 1
ATOM 1808 C CA . VAL A 1 244 ? -5.625 -11.656 -13.125 1 98.81 244 VAL A CA 1
ATOM 1809 C C . VAL A 1 244 ? -6.164 -10.766 -12 1 98.81 244 VAL A C 1
ATOM 1811 O O . VAL A 1 244 ? -5.395 -10.086 -11.32 1 98.81 244 VAL A O 1
ATOM 1814 N N . ALA A 1 245 ? -7.469 -10.773 -11.852 1 98.38 245 ALA A N 1
ATOM 1815 C CA . ALA A 1 245 ? -8.133 -10.031 -10.781 1 98.38 245 ALA A CA 1
ATOM 1816 C C . ALA A 1 245 ? -8.172 -10.844 -9.484 1 98.38 245 ALA A C 1
ATOM 1818 O O . ALA A 1 245 ? -8.57 -12.008 -9.492 1 98.38 245 ALA A O 1
ATOM 1819 N N . ILE A 1 246 ? -7.719 -10.234 -8.43 1 97.25 246 ILE A N 1
ATOM 1820 C CA . ILE A 1 246 ? -7.609 -10.867 -7.125 1 97.25 246 ILE A CA 1
ATOM 1821 C C . ILE A 1 246 ? -8.469 -10.117 -6.109 1 97.25 246 ILE A C 1
ATOM 1823 O O . ILE A 1 246 ? -8.492 -8.883 -6.102 1 97.25 246 ILE A O 1
ATOM 1827 N N . ARG A 1 247 ? -9.125 -10.906 -5.281 1 96.31 247 ARG A N 1
ATOM 1828 C CA . ARG A 1 247 ? -9.898 -10.281 -4.215 1 96.31 247 ARG A CA 1
ATOM 1829 C C . ARG A 1 247 ? -8.992 -9.516 -3.256 1 96.31 247 ARG A C 1
ATOM 1831 O O . ARG A 1 247 ? -7.902 -9.977 -2.924 1 96.31 247 ARG A O 1
ATOM 1838 N N . PRO A 1 248 ? -9.43 -8.234 -2.707 1 95.75 248 PRO A N 1
ATOM 1839 C CA . PRO A 1 248 ? -10.789 -7.691 -2.799 1 95.75 248 PRO A CA 1
ATOM 1840 C C . PRO A 1 248 ? -10.992 -6.824 -4.039 1 95.75 248 PRO A C 1
ATOM 1842 O O . PRO A 1 248 ? -12.07 -6.246 -4.219 1 95.75 248 PRO A O 1
ATOM 1845 N N . GLY A 1 249 ? -9.977 -6.785 -4.891 1 94.88 249 GLY A N 1
ATOM 1846 C CA . GLY A 1 249 ? -10.078 -6.012 -6.117 1 94.88 249 GLY A CA 1
ATOM 1847 C C . GLY A 1 249 ? -8.758 -5.395 -6.543 1 94.88 249 GLY A C 1
ATOM 1848 O O . GLY A 1 249 ? -8.617 -4.168 -6.57 1 94.88 249 GLY A O 1
ATOM 1849 N N . LYS A 1 250 ? -7.805 -6.141 -6.922 1 96.81 250 LYS A N 1
ATOM 1850 C CA . LYS A 1 250 ? -6.531 -5.699 -7.484 1 96.81 250 LYS A CA 1
ATOM 1851 C C . LYS A 1 250 ? -6.074 -6.633 -8.602 1 96.81 250 LYS A C 1
ATOM 1853 O O . LYS A 1 250 ? -6.609 -7.73 -8.758 1 96.81 250 LYS A O 1
ATOM 1858 N N . ILE A 1 251 ? -5.184 -6.125 -9.422 1 98 251 ILE A N 1
ATOM 1859 C CA . ILE A 1 251 ? -4.629 -6.934 -10.5 1 98 251 ILE A CA 1
ATOM 1860 C C . ILE A 1 251 ? -3.254 -7.457 -10.094 1 98 251 ILE A C 1
ATOM 1862 O O . ILE A 1 251 ? -2.434 -6.711 -9.555 1 98 251 ILE A O 1
ATOM 1866 N N . ASP A 1 252 ? -3.068 -8.75 -10.305 1 98.5 252 ASP A N 1
ATOM 1867 C CA . ASP A 1 252 ? -1.734 -9.32 -10.133 1 98.5 252 ASP A CA 1
ATOM 1868 C C . ASP A 1 252 ? -0.708 -8.578 -10.984 1 98.5 252 ASP A C 1
ATOM 1870 O O . ASP A 1 252 ? -0.934 -8.336 -12.172 1 98.5 252 ASP A O 1
ATOM 1874 N N . ARG A 1 253 ? 0.421 -8.203 -10.344 1 98.56 253 ARG A N 1
ATOM 1875 C CA . ARG A 1 253 ? 1.427 -7.445 -11.078 1 98.56 253 ARG A CA 1
ATOM 1876 C C . ARG A 1 253 ? 2.297 -8.367 -11.93 1 98.56 253 ARG A C 1
ATOM 1878 O O . ARG A 1 253 ? 2.994 -7.914 -12.836 1 98.56 253 ARG A O 1
ATOM 1885 N N . SER A 1 254 ? 2.373 -9.664 -11.672 1 98.75 254 SER A N 1
ATOM 1886 C CA . SER A 1 254 ? 3.088 -10.664 -12.461 1 98.75 254 SER A CA 1
ATOM 1887 C C . SER A 1 254 ? 2.158 -11.352 -13.453 1 98.75 254 SER A C 1
ATOM 1889 O O . SER A 1 254 ? 0.957 -11.07 -13.484 1 98.75 254 SER A O 1
ATOM 1891 N N . PRO A 1 255 ? 2.693 -12.32 -14.289 1 98.69 255 PRO A N 1
ATOM 1892 C CA . PRO A 1 255 ? 1.821 -13.094 -15.172 1 98.69 255 PRO A CA 1
ATOM 1893 C C . PRO A 1 255 ? 1.008 -14.148 -14.43 1 98.69 255 PRO A C 1
ATOM 1895 O O . PRO A 1 255 ? 0.205 -14.859 -15.039 1 98.69 255 PRO A O 1
ATOM 1898 N N . THR A 1 256 ? 1.186 -14.234 -13.117 1 98.56 256 THR A N 1
ATOM 1899 C CA . THR A 1 256 ? 0.467 -15.172 -12.258 1 98.56 256 THR A CA 1
ATOM 1900 C C . THR A 1 256 ? 0.843 -16.609 -12.586 1 98.56 256 THR A C 1
ATOM 1902 O O . THR A 1 256 ? 0.266 -17.219 -13.492 1 98.56 256 THR A O 1
ATOM 1905 N N . GLY A 1 257 ? 1.637 -17.203 -11.797 1 98.56 257 GLY A N 1
ATOM 1906 C CA . GLY A 1 257 ? 2.119 -18.547 -12.078 1 98.56 257 GLY A CA 1
ATOM 1907 C C . GLY A 1 257 ? 1.005 -19.578 -12.195 1 98.56 257 GLY A C 1
ATOM 1908 O O . GLY A 1 257 ? 0.982 -20.375 -13.133 1 98.56 257 GLY A O 1
ATOM 1909 N N . THR A 1 258 ? 0.135 -19.562 -11.203 1 98.69 258 THR A N 1
ATOM 1910 C CA . THR A 1 258 ? -0.992 -20.484 -11.258 1 98.69 258 THR A CA 1
ATOM 1911 C C . THR A 1 258 ? -1.901 -20.156 -12.438 1 98.69 258 THR A C 1
ATOM 1913 O O . THR A 1 258 ? -2.486 -21.062 -13.047 1 98.69 258 THR A O 1
ATOM 1916 N N . GLY A 1 259 ? -2.016 -18.906 -12.766 1 98.75 259 GLY A N 1
ATOM 1917 C CA . GLY A 1 259 ? -2.764 -18.5 -13.945 1 98.75 259 GLY A CA 1
ATOM 1918 C C . GLY A 1 259 ? -2.17 -19.031 -15.234 1 98.75 259 GLY A C 1
ATOM 1919 O O . GLY A 1 259 ? -2.893 -19.531 -16.094 1 98.75 259 GLY A O 1
ATOM 1920 N N . CYS A 1 260 ? -0.873 -18.906 -15.336 1 98.81 260 CYS A N 1
ATOM 1921 C CA . CYS A 1 260 ? -0.176 -19.453 -16.5 1 98.81 260 CYS A CA 1
ATOM 1922 C C . CYS A 1 260 ? -0.356 -20.969 -16.562 1 98.81 260 CYS A C 1
ATOM 1924 O O . CYS A 1 260 ? -0.516 -21.531 -17.656 1 98.81 260 CYS A O 1
ATOM 1926 N N . SER A 1 261 ? -0.318 -21.609 -15.445 1 98.88 261 SER A N 1
ATOM 1927 C CA . SER A 1 261 ? -0.515 -23.062 -15.383 1 98.88 261 SER A CA 1
ATOM 1928 C C . SER A 1 261 ? -1.909 -23.453 -15.867 1 98.88 261 SER A C 1
ATOM 1930 O O . SER A 1 261 ? -2.061 -24.391 -16.641 1 98.88 261 SER A O 1
ATOM 1932 N N . ALA A 1 262 ? -2.904 -22.75 -15.336 1 98.81 262 ALA A N 1
ATOM 1933 C CA . ALA A 1 262 ? -4.281 -22.984 -15.773 1 98.81 262 ALA A CA 1
ATOM 1934 C C . ALA A 1 262 ? -4.426 -22.75 -17.281 1 98.81 262 ALA A C 1
ATOM 1936 O O . ALA A 1 262 ? -5.098 -23.516 -17.969 1 98.81 262 ALA A O 1
ATOM 1937 N N . ARG A 1 263 ? -3.828 -21.703 -17.734 1 98.75 263 ARG A N 1
ATOM 1938 C CA . ARG A 1 263 ? -3.895 -21.375 -19.156 1 98.75 263 ARG A CA 1
ATOM 1939 C C . ARG A 1 263 ? -3.242 -22.469 -20 1 98.75 263 ARG A C 1
ATOM 1941 O O . ARG A 1 263 ? -3.75 -22.812 -21.062 1 98.75 263 ARG A O 1
ATOM 1948 N N . LEU A 1 264 ? -2.107 -22.969 -19.562 1 98.81 264 LEU A N 1
ATOM 1949 C CA . LEU A 1 264 ? -1.443 -24.078 -20.25 1 98.81 264 LEU A CA 1
ATOM 1950 C C . LEU A 1 264 ? -2.365 -25.281 -20.359 1 98.81 264 LEU A C 1
ATOM 1952 O O . LEU A 1 264 ? -2.41 -25.953 -21.391 1 98.81 264 LEU A O 1
ATOM 1956 N N . ALA A 1 265 ? -3.049 -25.625 -19.234 1 98.88 265 ALA A N 1
ATOM 1957 C CA . ALA A 1 265 ? -3.986 -26.75 -19.266 1 98.88 265 ALA A CA 1
ATOM 1958 C C . ALA A 1 265 ? -5.051 -26.547 -20.328 1 98.88 265 ALA A C 1
ATOM 1960 O O . ALA A 1 265 ? -5.363 -27.484 -21.078 1 98.88 265 ALA A O 1
ATOM 1961 N N . VAL A 1 266 ? -5.613 -25.328 -20.422 1 98.75 266 VAL A N 1
ATOM 1962 C CA . VAL A 1 266 ? -6.652 -25.016 -21.406 1 98.75 266 VAL A CA 1
ATOM 1963 C C . VAL A 1 266 ? -6.078 -25.125 -22.812 1 98.75 266 VAL A C 1
ATOM 1965 O O . VAL A 1 266 ? -6.691 -25.719 -23.703 1 98.75 266 VAL A O 1
ATOM 1968 N N . MET A 1 267 ? -4.879 -24.516 -23.047 1 98.56 267 MET A N 1
ATOM 1969 C CA . MET A 1 267 ? -4.23 -24.562 -24.344 1 98.56 267 MET A CA 1
ATOM 1970 C C . MET A 1 267 ? -3.984 -26 -24.781 1 98.56 267 MET A C 1
ATOM 1972 O O . MET A 1 267 ? -4.191 -26.344 -25.953 1 98.56 267 MET A O 1
ATOM 1976 N N . HIS A 1 268 ? -3.535 -26.797 -23.859 1 98.69 268 HIS A N 1
ATOM 1977 C CA . HIS A 1 268 ? -3.27 -28.188 -24.172 1 98.69 268 HIS A CA 1
ATOM 1978 C C . HIS A 1 268 ? -4.555 -28.922 -24.547 1 98.69 268 HIS A C 1
ATOM 1980 O O . HIS A 1 268 ? -4.582 -29.703 -25.5 1 98.69 268 HIS A O 1
ATOM 1986 N N . ALA A 1 269 ? -5.586 -28.75 -23.734 1 98.25 269 ALA A N 1
ATOM 1987 C CA . ALA A 1 269 ? -6.879 -29.391 -23.984 1 98.25 269 ALA A CA 1
ATOM 1988 C C . ALA A 1 269 ? -7.414 -29.016 -25.359 1 98.25 269 ALA A C 1
ATOM 1990 O O . ALA A 1 269 ? -8.109 -29.812 -26 1 98.25 269 ALA A O 1
ATOM 1991 N N . ARG A 1 270 ? -7.07 -27.859 -25.875 1 97.5 270 ARG A N 1
ATOM 1992 C CA . ARG A 1 270 ? -7.535 -27.359 -27.172 1 97.5 270 ARG A CA 1
ATOM 1993 C C . ARG A 1 270 ? -6.562 -27.75 -28.281 1 97.5 270 ARG A C 1
ATOM 1995 O O . ARG A 1 270 ? -6.773 -27.406 -29.453 1 97.5 270 ARG A O 1
ATOM 2002 N N . GLY A 1 271 ? -5.508 -28.375 -27.922 1 97.62 271 GLY A N 1
ATOM 2003 C CA . GLY A 1 271 ? -4.523 -28.797 -28.906 1 97.62 271 GLY A CA 1
ATOM 2004 C C . GLY A 1 271 ? -3.639 -27.656 -29.391 1 97.62 271 GLY A C 1
ATOM 2005 O O . GLY A 1 271 ? -3.064 -27.734 -30.484 1 97.62 271 GLY A O 1
ATOM 2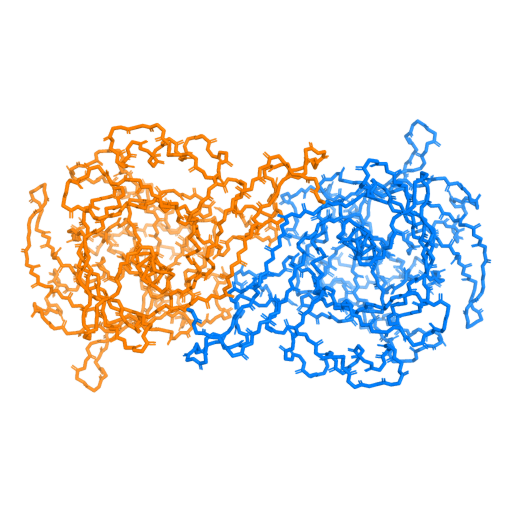006 N N . GLU A 1 272 ? -3.492 -26.656 -28.594 1 97.44 272 GLU A N 1
ATOM 2007 C CA . GLU A 1 272 ? -2.791 -25.453 -29.016 1 97.44 272 GLU A CA 1
ATOM 2008 C C . GLU A 1 272 ? -1.33 -25.484 -28.578 1 97.44 272 GLU A C 1
ATOM 2010 O O . GLU A 1 272 ? -0.517 -24.688 -29.062 1 97.44 272 GLU A O 1
ATOM 2015 N N . ILE A 1 273 ? -0.991 -26.391 -27.703 1 98.44 273 ILE A N 1
ATOM 2016 C CA . ILE A 1 273 ? 0.382 -26.453 -27.219 1 98.44 273 ILE A CA 1
ATOM 2017 C C . ILE A 1 273 ? 0.744 -27.906 -26.906 1 98.44 273 ILE A C 1
ATOM 2019 O O . ILE A 1 273 ? -0.086 -28.656 -26.391 1 98.44 273 ILE A O 1
ATOM 2023 N N . GLY A 1 274 ? 1.975 -28.281 -27.219 1 98 274 GLY A N 1
ATOM 2024 C CA . GLY A 1 274 ? 2.475 -29.609 -26.922 1 98 274 GLY A CA 1
ATOM 2025 C C . GLY A 1 274 ? 3.352 -29.672 -25.688 1 98 274 GLY A C 1
ATOM 2026 O O . GLY A 1 274 ? 3.734 -28.641 -25.141 1 98 274 GLY A O 1
ATOM 2027 N N . ILE A 1 275 ? 3.639 -30.906 -25.281 1 98.44 275 ILE A N 1
ATOM 2028 C CA . ILE A 1 275 ? 4.547 -31.156 -24.172 1 98.44 275 ILE A CA 1
ATOM 2029 C C . ILE A 1 275 ? 5.926 -30.578 -24.5 1 98.44 275 ILE A C 1
ATOM 2031 O O . ILE A 1 275 ? 6.441 -30.781 -25.594 1 98.44 275 ILE A O 1
ATOM 2035 N N . GLY A 1 276 ? 6.434 -29.797 -23.562 1 98.44 276 GLY A N 1
ATOM 2036 C CA . GLY A 1 276 ? 7.781 -29.281 -23.719 1 98.44 276 GLY A CA 1
ATOM 2037 C C . GLY A 1 276 ? 7.824 -27.969 -24.484 1 98.44 276 GLY A C 1
ATOM 2038 O O . GLY A 1 276 ? 8.836 -27.25 -24.453 1 98.44 276 GLY A O 1
ATOM 2039 N N . GLU A 1 277 ? 6.766 -27.641 -25.172 1 98.5 277 GLU A N 1
ATOM 2040 C CA . GLU A 1 277 ? 6.73 -26.406 -25.953 1 98.5 277 GLU A CA 1
ATOM 2041 C C . GLU A 1 277 ? 6.641 -25.188 -25.047 1 98.5 277 GLU A C 1
ATOM 2043 O O . GLU A 1 277 ? 5.887 -25.188 -24.062 1 98.5 277 GLU A O 1
ATOM 2048 N N . THR A 1 278 ? 7.402 -24.125 -25.375 1 98.62 278 THR A N 1
ATOM 2049 C CA . THR A 1 278 ? 7.5 -22.938 -24.531 1 98.62 278 THR A CA 1
ATOM 2050 C C . THR A 1 278 ? 6.332 -21.984 -24.781 1 98.62 278 THR A C 1
ATOM 2052 O O . THR A 1 278 ? 5.945 -21.766 -25.922 1 98.62 278 THR A O 1
ATOM 2055 N N . TYR A 1 279 ? 5.762 -21.469 -23.734 1 98.75 279 TYR A N 1
ATOM 2056 C CA . TYR A 1 279 ? 4.773 -20.391 -23.719 1 98.75 279 TYR A CA 1
ATOM 2057 C C . TYR A 1 279 ? 5.242 -19.234 -22.828 1 98.75 279 TYR A C 1
ATOM 2059 O O . TYR A 1 279 ? 5.586 -19.453 -21.656 1 98.75 279 TYR A O 1
ATOM 2067 N N . ILE A 1 280 ? 5.312 -18.031 -23.344 1 98.88 280 ILE A N 1
ATOM 2068 C CA . ILE A 1 280 ? 5.672 -16.859 -22.562 1 98.88 280 ILE A CA 1
ATOM 2069 C C . ILE A 1 280 ? 4.41 -16.109 -22.156 1 98.88 280 ILE A C 1
ATOM 2071 O O . ILE A 1 280 ? 3.695 -15.562 -23 1 98.88 280 ILE A O 1
ATOM 2075 N N . GLY A 1 281 ? 4.066 -16.188 -20.844 1 98.75 281 GLY A N 1
ATOM 2076 C CA . GLY A 1 281 ? 3.02 -15.344 -20.297 1 98.75 281 GLY A CA 1
ATOM 2077 C C . GLY A 1 281 ? 3.504 -13.953 -19.938 1 98.75 281 GLY A C 1
ATOM 2078 O O . GLY A 1 281 ? 4.586 -13.797 -19.375 1 98.75 281 GLY A O 1
ATOM 2079 N N . ARG A 1 282 ? 2.699 -12.938 -20.266 1 98.75 282 ARG A N 1
ATOM 2080 C CA . ARG A 1 282 ? 3.078 -11.555 -19.969 1 98.75 282 ARG A CA 1
ATOM 2081 C C . ARG A 1 282 ? 2.043 -10.875 -19.094 1 98.75 282 ARG A C 1
ATOM 2083 O O . ARG A 1 282 ? 0.842 -11.109 -19.234 1 98.75 282 ARG A O 1
ATOM 2090 N N . SER A 1 283 ? 2.586 -10.039 -18.203 1 98.69 283 SER A N 1
ATOM 2091 C CA . SER A 1 283 ? 1.723 -9.352 -17.25 1 98.69 283 SER A CA 1
ATOM 2092 C C . SER A 1 283 ? 1.27 -8 -17.781 1 98.69 283 SER A C 1
ATOM 2094 O O . SER A 1 283 ? 1.663 -7.602 -18.891 1 98.69 283 SER A O 1
ATOM 2096 N N . ILE A 1 284 ? 0.475 -7.324 -17 1 98.38 284 ILE A N 1
ATOM 2097 C CA . ILE A 1 284 ? -0.064 -6.008 -17.312 1 98.38 284 ILE A CA 1
ATOM 2098 C C . ILE A 1 284 ? 1.067 -4.98 -17.344 1 98.38 284 ILE A C 1
ATOM 2100 O O . ILE A 1 284 ? 0.944 -3.932 -17.984 1 98.38 284 ILE A O 1
ATOM 2104 N N . ILE A 1 285 ? 2.215 -5.27 -16.641 1 98.19 285 ILE A N 1
ATOM 2105 C CA . ILE A 1 285 ? 3.352 -4.355 -16.688 1 98.19 285 ILE A CA 1
ATOM 2106 C C . ILE A 1 285 ? 4.453 -4.941 -17.562 1 98.19 285 ILE A C 1
ATOM 2108 O O . ILE A 1 285 ? 5.621 -4.566 -17.438 1 98.19 285 ILE A O 1
ATOM 2112 N N . ASP A 1 286 ? 4.16 -5.934 -18.297 1 97.94 286 ASP A N 1
ATOM 2113 C CA . ASP A 1 286 ? 4.949 -6.52 -19.375 1 97.94 286 ASP A CA 1
ATOM 2114 C C . ASP A 1 286 ? 6.102 -7.355 -18.828 1 97.94 286 ASP A C 1
ATOM 2116 O O . ASP A 1 286 ? 7.109 -7.566 -19.5 1 97.94 286 ASP A O 1
ATOM 2120 N N . SER A 1 287 ? 6 -7.746 -17.578 1 98.62 287 SER A N 1
ATOM 2121 C CA . SER A 1 287 ? 6.926 -8.773 -17.109 1 98.62 287 SER A CA 1
ATOM 2122 C C . SER A 1 287 ? 6.566 -10.141 -17.672 1 98.62 287 SER A C 1
ATOM 2124 O O . SER A 1 287 ? 5.512 -10.312 -18.297 1 98.62 287 SER A O 1
ATOM 2126 N N . GLU A 1 288 ? 7.504 -11.156 -17.469 1 98.75 288 GLU A N 1
ATOM 2127 C CA . GLU A 1 288 ? 7.297 -12.406 -18.188 1 98.75 288 GLU A CA 1
ATOM 2128 C C . GLU A 1 288 ? 7.527 -13.609 -17.281 1 98.75 288 GLU A C 1
ATOM 2130 O O . GLU A 1 288 ? 8.422 -13.586 -16.422 1 98.75 288 GLU A O 1
ATOM 2135 N N . PHE A 1 289 ? 6.727 -14.586 -17.391 1 98.94 289 PHE A N 1
ATOM 2136 C CA . PHE A 1 289 ? 7.008 -15.961 -16.984 1 98.94 289 PHE A CA 1
ATOM 2137 C C . PHE A 1 289 ? 7.184 -16.859 -18.188 1 98.94 289 PHE A C 1
ATOM 2139 O O . PHE A 1 289 ? 6.418 -16.781 -19.156 1 98.94 289 PHE A O 1
ATOM 2146 N N . LYS A 1 290 ? 8.25 -17.656 -18.219 1 98.81 290 LYS A N 1
ATOM 2147 C CA . LYS A 1 290 ? 8.445 -18.703 -19.219 1 98.81 290 LYS A CA 1
ATOM 2148 C C . LYS A 1 290 ? 7.902 -20.047 -18.719 1 98.81 290 LYS A C 1
ATOM 2150 O O . LYS A 1 290 ? 8.352 -20.562 -17.703 1 98.81 290 LYS A O 1
ATOM 2155 N N . CYS A 1 291 ? 6.957 -20.562 -19.484 1 98.81 291 CYS A N 1
ATOM 2156 C CA . CYS A 1 291 ? 6.254 -21.75 -19 1 98.81 291 CYS A CA 1
ATOM 2157 C C . CYS A 1 291 ? 6.281 -22.859 -20.047 1 98.81 291 CYS A C 1
ATOM 2159 O O . CYS A 1 291 ? 6.477 -22.594 -21.234 1 98.81 291 CYS A O 1
ATOM 2161 N N . HIS A 1 292 ? 6.172 -24.078 -19.641 1 98.88 292 HIS A N 1
ATOM 2162 C CA . HIS A 1 292 ? 5.965 -25.234 -20.516 1 98.88 292 HIS A CA 1
ATOM 2163 C C . HIS A 1 292 ? 5.332 -26.391 -19.75 1 98.88 292 HIS A C 1
ATOM 2165 O O . HIS A 1 292 ? 5.25 -26.359 -18.516 1 98.88 292 HIS A O 1
ATOM 2171 N N . ILE A 1 293 ? 4.793 -27.344 -20.5 1 98.88 293 ILE A N 1
ATOM 2172 C CA . ILE A 1 293 ? 4.27 -28.562 -19.922 1 98.88 293 ILE A CA 1
ATOM 2173 C C . ILE A 1 293 ? 5.391 -29.594 -19.781 1 98.88 293 ILE A C 1
ATOM 2175 O O . ILE A 1 293 ? 6.012 -29.984 -20.766 1 98.88 293 ILE A O 1
ATOM 2179 N N . ASP A 1 294 ? 5.656 -29.953 -18.562 1 98.81 294 ASP A N 1
ATOM 2180 C CA . ASP A 1 294 ? 6.691 -30.953 -18.312 1 98.81 294 ASP A CA 1
ATOM 2181 C C . ASP A 1 294 ? 6.207 -32.344 -18.672 1 98.81 294 ASP A C 1
ATOM 2183 O O . ASP A 1 294 ? 6.922 -33.094 -19.328 1 98.81 294 ASP A O 1
ATOM 2187 N N . SER A 1 295 ? 5.016 -32.719 -18.203 1 98.69 295 SER A N 1
ATOM 2188 C CA . SER A 1 295 ? 4.457 -34.062 -18.422 1 98.69 295 SER A CA 1
ATOM 2189 C C . SER A 1 295 ? 2.941 -34.062 -18.25 1 98.69 295 SER A C 1
ATOM 2191 O O . SER A 1 295 ? 2.367 -33.062 -17.781 1 98.69 295 SER A O 1
ATOM 2193 N N . LEU A 1 296 ? 2.314 -35.125 -18.75 1 98.56 296 LEU A N 1
ATOM 2194 C CA . LEU A 1 296 ? 0.895 -35.344 -18.5 1 98.56 296 LEU A CA 1
ATOM 2195 C C . LEU A 1 296 ? 0.686 -36.156 -17.234 1 98.56 296 LEU A C 1
ATOM 2197 O O . LEU A 1 296 ? 1.571 -36.938 -16.828 1 98.56 296 LEU A O 1
ATOM 2201 N N . THR A 1 297 ? -0.384 -35.906 -16.656 1 98.12 297 THR A N 1
ATOM 2202 C CA . THR A 1 297 ? -0.736 -36.656 -15.453 1 98.12 297 THR A CA 1
ATOM 2203 C C . THR A 1 297 ? -2.252 -36.781 -15.305 1 98.12 297 THR A C 1
ATOM 2205 O O . THR A 1 297 ? -2.99 -36.531 -16.266 1 98.12 297 THR A O 1
ATOM 2208 N N . GLU A 1 298 ? -2.697 -37.406 -14.266 1 97.5 298 GLU A N 1
ATOM 2209 C CA . GLU A 1 298 ? -4.109 -37.5 -13.922 1 97.5 298 GLU A CA 1
ATOM 2210 C C . GLU A 1 298 ? -4.348 -37.156 -12.461 1 97.5 298 GLU A C 1
ATOM 2212 O O . GLU A 1 298 ? -3.512 -37.406 -11.602 1 97.5 298 GLU A O 1
ATOM 2217 N N . ILE A 1 299 ? -5.41 -36.5 -12.195 1 96.31 299 ILE A N 1
ATOM 2218 C CA . ILE A 1 299 ? -5.789 -36.188 -10.82 1 96.31 299 ILE A CA 1
ATOM 2219 C C . ILE A 1 299 ? -7.297 -36.375 -10.648 1 96.31 299 ILE A C 1
ATOM 2221 O O . ILE A 1 299 ? -8.086 -35.75 -11.375 1 96.31 299 ILE A O 1
ATOM 2225 N N . GLY A 1 300 ? -7.68 -37.188 -9.648 1 95.06 300 GLY A N 1
ATOM 2226 C CA . GLY A 1 300 ? -9.086 -37.406 -9.367 1 95.06 300 GLY A CA 1
ATOM 2227 C C . GLY A 1 300 ? -9.867 -37.875 -10.586 1 95.06 300 GLY A C 1
ATOM 2228 O O . GLY A 1 300 ? -11.008 -37.438 -10.797 1 95.06 300 GLY A O 1
ATOM 2229 N N . GLY A 1 301 ? -9.328 -38.5 -11.445 1 94.12 301 GLY A N 1
ATOM 2230 C CA . GLY A 1 301 ? -10 -39 -12.633 1 94.12 301 GLY A CA 1
ATOM 2231 C C . GLY A 1 301 ? -9.984 -38.031 -13.797 1 94.12 301 GLY A C 1
ATOM 2232 O O . GLY A 1 301 ? -10.492 -38.344 -14.875 1 94.12 301 GLY A O 1
ATOM 2233 N N . LEU A 1 302 ? -9.398 -36.906 -13.625 1 95.81 302 LEU A N 1
ATOM 2234 C CA . LEU A 1 302 ? -9.312 -35.906 -14.68 1 95.81 302 LEU A CA 1
ATOM 2235 C C . LEU A 1 302 ? -7.934 -35.938 -15.328 1 95.81 302 LEU A C 1
ATOM 2237 O O . LEU A 1 302 ? -6.922 -36.094 -14.648 1 95.81 302 LEU A O 1
ATOM 2241 N N . SER A 1 303 ? -7.953 -35.781 -16.641 1 97.62 303 SER A N 1
ATOM 2242 C CA . SER A 1 303 ? -6.688 -35.5 -17.312 1 97.62 303 SER A CA 1
ATOM 2243 C C . SER A 1 303 ? -6.086 -34.188 -16.859 1 97.62 303 SER A C 1
ATOM 2245 O O . SER A 1 303 ? -6.801 -33.188 -16.719 1 97.62 303 SER A O 1
ATOM 2247 N N . ALA A 1 304 ? -4.77 -34.25 -16.594 1 98.62 304 ALA A N 1
ATOM 2248 C CA . ALA A 1 304 ? -4.086 -33.062 -16.078 1 98.62 304 ALA A CA 1
ATOM 2249 C C . ALA A 1 304 ? -2.676 -32.938 -16.656 1 98.62 304 ALA A C 1
ATOM 2251 O O . ALA A 1 304 ? -2.178 -33.875 -17.281 1 98.62 304 ALA A O 1
ATOM 2252 N N . ILE A 1 305 ? -2.143 -31.812 -16.547 1 98.81 305 ILE A N 1
ATOM 2253 C CA . ILE A 1 305 ? -0.755 -31.578 -16.938 1 98.81 305 ILE A CA 1
ATOM 2254 C C . ILE A 1 305 ? 0.079 -31.25 -15.711 1 98.81 305 ILE A C 1
ATOM 2256 O O . ILE A 1 305 ? -0.465 -30.875 -14.664 1 98.81 305 ILE A O 1
ATOM 2260 N N . ARG A 1 306 ? 1.415 -31.391 -15.836 1 98.62 306 ARG A N 1
ATOM 2261 C CA . ARG A 1 306 ? 2.377 -30.844 -14.883 1 98.62 306 ARG A CA 1
ATOM 2262 C C . ARG A 1 306 ? 3.139 -29.672 -15.484 1 98.62 306 ARG A C 1
ATOM 2264 O O . ARG A 1 306 ? 4.086 -29.859 -16.25 1 98.62 306 ARG A O 1
ATOM 2271 N N . PRO A 1 307 ? 2.752 -28.484 -15.117 1 98.81 307 PRO A N 1
ATOM 2272 C CA . PRO A 1 307 ? 3.383 -27.312 -15.734 1 98.81 307 PRO A CA 1
ATOM 2273 C C . PRO A 1 307 ? 4.645 -26.875 -14.992 1 98.81 307 PRO A C 1
ATOM 2275 O O . PRO A 1 307 ? 4.777 -27.109 -13.797 1 98.81 307 PRO A O 1
ATOM 2278 N N . VAL A 1 308 ? 5.566 -26.281 -15.703 1 98.88 308 VAL A N 1
ATOM 2279 C CA . VAL A 1 308 ? 6.719 -25.578 -15.148 1 98.88 308 VAL A CA 1
ATOM 2280 C C . VAL A 1 308 ? 6.566 -24.078 -15.375 1 98.88 308 VAL A C 1
ATOM 2282 O O . VAL A 1 308 ? 6.234 -23.641 -16.484 1 98.88 308 VAL A O 1
ATOM 2285 N N . ILE A 1 309 ? 6.715 -23.312 -14.359 1 98.75 309 ILE A N 1
ATOM 2286 C CA . ILE A 1 309 ? 6.727 -21.859 -14.422 1 98.75 309 ILE A CA 1
ATOM 2287 C C . ILE A 1 309 ? 8.133 -21.344 -14.102 1 98.75 309 ILE A C 1
ATOM 2289 O O . ILE A 1 309 ? 8.719 -21.703 -13.086 1 98.75 309 ILE A O 1
ATOM 2293 N N . SER A 1 310 ? 8.641 -20.469 -14.883 1 98.88 310 SER A N 1
ATOM 2294 C CA . SER A 1 310 ? 9.977 -19.906 -14.711 1 98.88 310 SER A CA 1
ATOM 2295 C C . SER A 1 310 ? 9.945 -18.391 -14.664 1 98.88 310 SER A C 1
ATOM 2297 O O . SER A 1 310 ? 9.383 -17.75 -15.555 1 98.88 310 SER A O 1
ATOM 2299 N N . GLY A 1 311 ? 10.508 -17.828 -13.641 1 98.88 311 GLY A N 1
ATOM 2300 C CA . GLY A 1 311 ? 10.547 -16.391 -13.508 1 98.88 311 GLY A CA 1
ATOM 2301 C C . GLY A 1 311 ? 11.672 -15.906 -12.609 1 98.88 311 GLY A C 1
ATOM 2302 O O . GLY A 1 311 ? 12.492 -16.703 -12.148 1 98.88 311 GLY A O 1
ATOM 2303 N N . ARG A 1 312 ? 11.828 -14.617 -12.484 1 98.81 312 ARG A N 1
ATOM 2304 C CA . ARG A 1 312 ? 12.852 -13.977 -11.672 1 98.81 312 ARG A CA 1
ATOM 2305 C C . ARG A 1 312 ? 12.234 -13.242 -10.492 1 98.81 312 ARG A C 1
ATOM 2307 O O . ARG A 1 312 ? 11.078 -12.828 -10.547 1 98.81 312 ARG A O 1
ATOM 2314 N N . ALA A 1 313 ? 12.969 -13.156 -9.406 1 98.81 313 ALA A N 1
ATOM 2315 C CA . ALA A 1 313 ? 12.562 -12.359 -8.25 1 98.81 313 ALA A CA 1
ATOM 2316 C C . ALA A 1 313 ? 13.742 -11.555 -7.703 1 98.81 313 ALA A C 1
ATOM 2318 O O . ALA A 1 313 ? 14.898 -11.898 -7.945 1 98.81 313 ALA A O 1
ATOM 2319 N N . TRP A 1 314 ? 13.445 -10.5 -7.043 1 98.75 314 TRP A N 1
ATOM 2320 C CA . TRP A 1 314 ? 14.438 -9.602 -6.465 1 98.75 314 TRP A CA 1
ATOM 2321 C C . TRP A 1 314 ? 14.062 -9.219 -5.035 1 98.75 314 TRP A C 1
ATOM 2323 O O . TRP A 1 314 ? 12.898 -8.922 -4.754 1 98.75 314 TRP A O 1
ATOM 2333 N N . ILE A 1 315 ? 15.039 -9.242 -4.168 1 98.5 315 ILE A N 1
ATOM 2334 C CA . ILE A 1 315 ? 14.852 -8.773 -2.799 1 98.5 315 ILE A CA 1
ATOM 2335 C C . ILE A 1 315 ? 14.805 -7.246 -2.781 1 98.5 315 ILE A C 1
ATOM 2337 O O . ILE A 1 315 ? 15.656 -6.582 -3.367 1 98.5 315 ILE A O 1
ATOM 2341 N N . THR A 1 316 ? 13.758 -6.719 -2.102 1 98.44 316 THR A N 1
ATOM 2342 C CA . THR A 1 316 ? 13.57 -5.273 -2.064 1 98.44 316 THR A CA 1
ATOM 2343 C C . THR A 1 316 ? 13.953 -4.711 -0.7 1 98.44 316 THR A C 1
ATOM 2345 O O . THR A 1 316 ? 13.984 -3.492 -0.51 1 98.44 316 THR A O 1
ATOM 2348 N N . GLY A 1 317 ? 14.188 -5.523 0.255 1 98.12 317 GLY A N 1
ATOM 2349 C CA . GLY A 1 317 ? 14.602 -5.059 1.568 1 98.12 317 GLY A CA 1
ATOM 2350 C C . GLY A 1 317 ? 14.383 -6.086 2.664 1 98.12 317 GLY A C 1
ATOM 2351 O O . GLY A 1 317 ? 13.961 -7.211 2.391 1 98.12 317 GLY A O 1
ATOM 2352 N N . VAL A 1 318 ? 14.789 -5.73 3.906 1 98.31 318 VAL A N 1
ATOM 2353 C CA . VAL A 1 318 ? 14.508 -6.492 5.117 1 98.31 318 VAL A CA 1
ATOM 2354 C C . VAL A 1 318 ? 13.828 -5.594 6.148 1 98.31 318 VAL A C 1
ATOM 2356 O O . VAL A 1 318 ? 14.039 -4.379 6.16 1 98.31 318 VAL A O 1
ATOM 2359 N N . SER A 1 319 ? 12.969 -6.195 6.898 1 98.19 319 SER A N 1
ATOM 2360 C CA . SER A 1 319 ? 12.266 -5.387 7.891 1 98.19 319 SER A CA 1
ATOM 2361 C C . SER A 1 319 ? 11.953 -6.195 9.141 1 98.19 319 SER A C 1
ATOM 2363 O O . SER A 1 319 ? 11.883 -7.426 9.094 1 98.19 319 SER A O 1
ATOM 2365 N N . GLN A 1 320 ? 11.875 -5.535 10.227 1 98.25 320 GLN A N 1
ATOM 2366 C CA . GLN A 1 320 ? 11.25 -5.992 11.461 1 98.25 320 GLN A CA 1
ATOM 2367 C C . GLN A 1 320 ? 9.938 -5.25 11.719 1 98.25 320 GLN A C 1
ATOM 2369 O O . GLN A 1 320 ? 9.945 -4.047 11.992 1 98.25 320 GLN A O 1
ATOM 2374 N N . LEU A 1 321 ? 8.875 -5.957 11.547 1 98.44 321 LEU A N 1
ATOM 2375 C CA . LEU A 1 321 ? 7.59 -5.387 11.93 1 98.44 321 LEU A CA 1
ATOM 2376 C C . LEU A 1 321 ? 7.402 -5.422 13.445 1 98.44 321 LEU A C 1
ATOM 2378 O O . LEU A 1 321 ? 7.789 -6.395 14.094 1 98.44 321 LEU A O 1
ATOM 2382 N N . MET A 1 322 ? 6.816 -4.332 13.961 1 98.31 322 MET A N 1
ATOM 2383 C CA . MET A 1 322 ? 6.684 -4.168 15.406 1 98.31 322 MET A CA 1
ATOM 2384 C C . MET A 1 322 ? 5.27 -3.734 15.781 1 98.31 322 MET A C 1
ATOM 2386 O O . MET A 1 322 ? 4.523 -3.246 14.93 1 98.31 322 MET A O 1
ATOM 2390 N N . LEU A 1 323 ? 4.906 -4.039 17.031 1 98 323 LEU A N 1
ATOM 2391 C CA . LEU A 1 323 ? 3.627 -3.604 17.578 1 98 323 LEU A CA 1
ATOM 2392 C C . LEU A 1 323 ? 3.812 -2.969 18.953 1 98 323 LEU A C 1
ATOM 2394 O O . LEU A 1 323 ? 4.168 -3.652 19.922 1 98 323 LEU A O 1
ATOM 2398 N N . ASP A 1 324 ? 3.621 -1.606 19.016 1 97.5 324 ASP A N 1
ATOM 2399 C CA . ASP A 1 324 ? 3.531 -0.943 20.312 1 97.5 324 ASP A CA 1
ATOM 2400 C C . ASP A 1 324 ? 2.262 -1.357 21.062 1 97.5 324 ASP A C 1
ATOM 2402 O O . ASP A 1 324 ? 1.162 -1.285 20.516 1 97.5 324 ASP A O 1
ATOM 2406 N N . PRO A 1 325 ? 2.363 -1.802 22.297 1 96.62 325 PRO A N 1
ATOM 2407 C CA . PRO A 1 325 ? 1.194 -2.322 23.016 1 96.62 325 PRO A CA 1
ATOM 2408 C C . PRO A 1 325 ? 0.083 -1.286 23.156 1 96.62 325 PRO A C 1
ATOM 2410 O O . PRO A 1 325 ? -1.071 -1.644 23.406 1 96.62 325 PRO A O 1
ATOM 2413 N N . THR A 1 326 ? 0.393 0.013 23 1 97.38 326 THR A N 1
ATOM 2414 C CA . THR A 1 326 ? -0.607 1.058 23.188 1 97.38 326 THR A CA 1
ATOM 2415 C C . THR A 1 326 ? -1.208 1.481 21.844 1 97.38 326 THR A C 1
ATOM 2417 O O . THR A 1 326 ? -2.082 2.348 21.797 1 97.38 326 THR A O 1
ATOM 2420 N N . ASP A 1 327 ? -0.695 0.918 20.734 1 97.69 327 ASP A N 1
ATOM 2421 C CA . ASP A 1 327 ? -1.251 1.229 19.422 1 97.69 327 ASP A CA 1
ATOM 2422 C C . ASP A 1 327 ? -2.727 0.842 19.344 1 97.69 327 ASP A C 1
ATOM 2424 O O . ASP A 1 327 ? -3.078 -0.326 19.531 1 97.69 327 ASP A O 1
ATOM 2428 N N . PRO A 1 328 ? -3.604 1.791 18.969 1 97.81 328 PRO A N 1
ATOM 2429 C CA . PRO A 1 328 ? -5.039 1.507 18.984 1 97.81 328 PRO A CA 1
ATOM 2430 C C . PRO A 1 328 ? -5.484 0.659 17.797 1 97.81 328 PRO A C 1
ATOM 2432 O O . PRO A 1 328 ? -6.625 0.186 17.766 1 97.81 328 PRO A O 1
ATOM 2435 N N . TRP A 1 329 ? -4.652 0.408 16.875 1 97.69 329 TRP A N 1
ATOM 2436 C CA . TRP A 1 329 ? -4.98 -0.419 15.727 1 97.69 329 TRP A CA 1
ATOM 2437 C C . TRP A 1 329 ? -4.016 -1.595 15.609 1 97.69 329 TRP A C 1
ATOM 2439 O O . TRP A 1 329 ? -3.287 -1.71 14.617 1 97.69 329 TRP A O 1
ATOM 2449 N N . PRO A 1 330 ? -4.051 -2.502 16.516 1 97.5 330 PRO A N 1
ATOM 2450 C CA . PRO A 1 330 ? -3.086 -3.604 16.516 1 97.5 330 PRO A CA 1
ATOM 2451 C C . PRO A 1 330 ? -3.195 -4.492 15.281 1 97.5 330 PRO A C 1
ATOM 2453 O O . PRO A 1 330 ? -2.195 -5.062 14.844 1 97.5 330 PRO A O 1
ATOM 2456 N N . SER A 1 331 ? -4.391 -4.66 14.695 1 97 331 SER A N 1
ATOM 2457 C CA . SER A 1 331 ? -4.598 -5.496 13.516 1 97 331 SER A CA 1
ATOM 2458 C C . SER A 1 331 ? -4.543 -4.672 12.234 1 97 331 SER A C 1
ATOM 2460 O O . SER A 1 331 ? -4.742 -5.199 11.141 1 97 331 SER A O 1
ATOM 2462 N N . GLY A 1 332 ? -4.352 -3.391 12.438 1 97.12 332 GLY A N 1
ATOM 2463 C CA . GLY A 1 332 ? -4.43 -2.482 11.305 1 97.12 332 GLY A CA 1
ATOM 2464 C C . GLY A 1 332 ? -5.855 -2.111 10.93 1 97.12 332 GLY A C 1
ATOM 2465 O O . GLY A 1 332 ? -6.766 -2.217 11.758 1 97.12 332 GLY A O 1
ATOM 2466 N N . TYR A 1 333 ? -6.012 -1.469 9.742 1 96.94 333 TYR A N 1
ATOM 2467 C CA . TYR A 1 333 ? -7.312 -1.016 9.258 1 96.94 333 TYR A CA 1
ATOM 2468 C C . TYR A 1 333 ? -7.367 -1.047 7.738 1 96.94 333 TYR A C 1
ATOM 2470 O O . TYR A 1 333 ? -6.332 -1.146 7.074 1 96.94 333 TYR A O 1
ATOM 2478 N N . GLN A 1 334 ? -8.539 -1.066 7.258 1 96.12 334 GLN A N 1
ATOM 2479 C CA . GLN A 1 334 ? -8.828 -1.033 5.828 1 96.12 334 GLN A CA 1
ATOM 2480 C C . GLN A 1 334 ? -9.805 0.09 5.488 1 96.12 334 GLN A C 1
ATOM 2482 O O . GLN A 1 334 ? -10.758 0.338 6.23 1 96.12 334 GLN A O 1
ATOM 2487 N N . LEU A 1 335 ? -9.484 0.814 4.465 1 96.62 335 LEU A N 1
ATOM 2488 C CA . LEU A 1 335 ? -10.383 1.833 3.93 1 96.62 335 LEU A CA 1
ATOM 2489 C C . LEU A 1 335 ? -10.68 1.579 2.455 1 96.62 335 LEU A C 1
ATOM 2491 O O . LEU A 1 335 ? -9.797 1.151 1.707 1 96.62 335 LEU A O 1
ATOM 2495 N N . SER A 1 336 ? -11.844 1.991 1.952 1 95.56 336 SER A N 1
ATOM 2496 C CA . SER A 1 336 ? -12.336 1.596 0.637 1 95.56 336 SER A CA 1
ATOM 2497 C C . SER A 1 336 ? -11.562 2.291 -0.476 1 95.56 336 SER A C 1
ATOM 2499 O O . SER A 1 336 ? -11.656 1.899 -1.642 1 95.56 336 SER A O 1
ATOM 2501 N N . ASP A 1 337 ? -10.852 3.305 -0.162 1 95 337 ASP A N 1
ATOM 2502 C CA . ASP A 1 337 ? -10.078 3.994 -1.192 1 95 337 ASP A CA 1
ATOM 2503 C C . ASP A 1 337 ? -8.914 3.133 -1.681 1 95 337 ASP A C 1
ATOM 2505 O O . ASP A 1 337 ? -8.484 3.258 -2.828 1 95 337 ASP A O 1
ATOM 2509 N N . THR A 1 338 ? -8.445 2.258 -0.796 1 93.25 338 THR A N 1
ATOM 2510 C CA . THR A 1 338 ? -7.336 1.394 -1.188 1 93.25 338 THR A CA 1
ATOM 2511 C C . THR A 1 338 ? -7.746 -0.075 -1.117 1 93.25 338 THR A C 1
ATOM 2513 O O . THR A 1 338 ? -7.082 -0.938 -1.697 1 93.25 338 THR A O 1
ATOM 2516 N N . TRP A 1 339 ? -8.82 -0.307 -0.417 1 92.81 339 TRP A N 1
ATOM 2517 C CA . TRP A 1 339 ? -9.391 -1.644 -0.267 1 92.81 339 TRP A CA 1
ATOM 2518 C C . TRP A 1 339 ? -10.812 -1.693 -0.801 1 92.81 339 TRP A C 1
ATOM 2520 O O . TRP A 1 339 ? -11.773 -1.675 -0.027 1 92.81 339 TRP A O 1
ATOM 2530 N N . PRO A 1 340 ? -11.125 -1.703 -2.168 1 82.25 340 PRO A N 1
ATOM 2531 C CA . PRO A 1 340 ? -12.438 -1.497 -2.799 1 82.25 340 PRO A CA 1
ATOM 2532 C C . PRO A 1 340 ? -13.461 -2.551 -2.387 1 82.25 340 PRO A C 1
ATOM 2534 O O . PRO A 1 340 ? -14.664 -2.322 -2.508 1 82.25 340 PRO A O 1
ATOM 2537 N N . ALA A 1 341 ? -13.375 -3.293 -1.411 1 70.62 341 ALA A N 1
ATOM 2538 C CA . ALA A 1 341 ? -14.297 -4.352 -1.015 1 70.62 341 ALA A CA 1
ATOM 2539 C C . ALA A 1 341 ? -15.359 -4.582 -2.084 1 70.62 341 ALA A C 1
ATOM 2541 O O . ALA A 1 341 ? -16.531 -4.25 -1.885 1 70.62 341 ALA A O 1
ATOM 2542 N N . ILE A 1 342 ? -15.188 -4.828 -3.244 1 69.5 342 ILE A N 1
ATOM 2543 C CA . ILE A 1 342 ? -16.141 -5.008 -4.332 1 69.5 342 ILE A CA 1
ATOM 2544 C C . ILE A 1 342 ? -16.797 -6.387 -4.227 1 69.5 342 ILE A C 1
ATOM 2546 O O . ILE A 1 342 ? -16.125 -7.371 -3.91 1 69.5 342 ILE A O 1
ATOM 2550 N N . MET B 1 1 ? 22.797 -11.102 -0.267 1 74.94 1 MET B N 1
ATOM 2551 C CA . MET B 1 1 ? 21.844 -10.18 -0.87 1 74.94 1 MET B CA 1
ATOM 2552 C C . MET B 1 1 ? 22.562 -9.047 -1.599 1 74.94 1 MET B C 1
ATOM 2554 O O . MET B 1 1 ? 23.438 -8.398 -1.03 1 74.94 1 MET B O 1
ATOM 2558 N N . ARG B 1 2 ? 22.375 -9.008 -2.814 1 84.94 2 ARG B N 1
ATOM 2559 C CA . ARG B 1 2 ? 23 -8.031 -3.695 1 84.94 2 ARG B CA 1
ATOM 2560 C C . ARG B 1 2 ? 22.203 -6.738 -3.748 1 84.94 2 ARG B C 1
ATOM 2562 O O . ARG B 1 2 ? 20.984 -6.762 -3.951 1 84.94 2 ARG B O 1
ATOM 2569 N N . THR B 1 3 ? 22.906 -5.574 -3.385 1 91.81 3 THR B N 1
ATOM 2570 C CA . THR B 1 3 ? 22.234 -4.277 -3.396 1 91.81 3 THR B CA 1
ATOM 2571 C C . THR B 1 3 ? 23.219 -3.16 -3.719 1 91.81 3 THR B C 1
ATOM 2573 O O . THR B 1 3 ? 24.375 -3.201 -3.293 1 91.81 3 THR B O 1
ATOM 2576 N N . ASN B 1 4 ? 22.734 -2.236 -4.484 1 94.5 4 ASN B N 1
ATOM 2577 C CA . ASN B 1 4 ? 23.578 -1.071 -4.727 1 94.5 4 ASN B CA 1
ATOM 2578 C C . ASN B 1 4 ? 23.031 0.175 -4.043 1 94.5 4 ASN B C 1
ATOM 2580 O O . ASN B 1 4 ? 23.562 1.269 -4.199 1 94.5 4 ASN B O 1
ATOM 2584 N N . LYS B 1 5 ? 22 0.091 -3.369 1 94 5 LYS B N 1
ATOM 2585 C CA . LYS B 1 5 ? 21.359 1.169 -2.615 1 94 5 LYS B CA 1
ATOM 2586 C C . LYS B 1 5 ? 20.719 0.64 -1.333 1 94 5 LYS B C 1
ATOM 2588 O O . LYS B 1 5 ? 20.031 -0.386 -1.352 1 94 5 LYS B O 1
ATOM 2593 N N . VAL B 1 6 ? 21.016 1.245 -0.213 1 97 6 VAL B N 1
ATOM 2594 C CA . VAL B 1 6 ? 20.359 0.905 1.047 1 97 6 VAL B CA 1
ATOM 2595 C C . VAL B 1 6 ? 19.844 2.174 1.717 1 97 6 VAL B C 1
ATOM 2597 O O . VAL B 1 6 ? 20.578 3.137 1.906 1 97 6 VAL B O 1
ATOM 2600 N N . ILE B 1 7 ? 18.547 2.211 1.977 1 98.44 7 ILE B N 1
ATOM 2601 C CA . ILE B 1 7 ? 17.922 3.309 2.697 1 98.44 7 ILE B CA 1
ATOM 2602 C C . ILE B 1 7 ? 17.312 2.793 4.004 1 98.44 7 ILE B C 1
ATOM 2604 O O . ILE B 1 7 ? 16.562 1.821 4.004 1 98.44 7 ILE B O 1
ATOM 2608 N N . HIS B 1 8 ? 17.672 3.406 5.098 1 98.69 8 HIS B N 1
ATOM 2609 C CA . HIS B 1 8 ? 17.188 3.014 6.418 1 98.69 8 HIS B CA 1
ATOM 2610 C C . HIS B 1 8 ? 15.922 3.785 6.793 1 98.69 8 HIS B C 1
ATOM 2612 O O . HIS B 1 8 ? 15.914 5.02 6.77 1 98.69 8 HIS B O 1
ATOM 2618 N N . VAL B 1 9 ? 14.883 3.045 7.176 1 98.81 9 VAL B N 1
ATOM 2619 C CA . VAL B 1 9 ? 13.586 3.67 7.406 1 98.81 9 VAL B CA 1
ATOM 2620 C C . VAL B 1 9 ? 13.023 3.213 8.75 1 98.81 9 VAL B C 1
ATOM 2622 O O . VAL B 1 9 ? 13.117 2.035 9.102 1 98.81 9 VAL B O 1
ATOM 2625 N N . ILE B 1 10 ? 12.516 4.141 9.555 1 98.81 10 ILE B N 1
ATOM 2626 C CA . ILE B 1 10 ? 11.656 3.836 10.695 1 98.81 10 ILE B CA 1
ATOM 2627 C C . ILE B 1 10 ? 10.188 3.992 10.289 1 98.81 10 ILE B C 1
ATOM 2629 O O . ILE B 1 10 ? 9.773 5.066 9.844 1 98.81 10 ILE B O 1
ATOM 2633 N N . GLY B 1 11 ? 9.461 2.885 10.391 1 98.62 11 GLY B N 1
ATOM 2634 C CA . GLY B 1 11 ? 8.023 2.953 10.148 1 98.62 11 GLY B CA 1
ATOM 2635 C C . GLY B 1 11 ? 7.258 3.576 11.305 1 98.62 11 GLY B C 1
ATOM 2636 O O . GLY B 1 11 ? 7.492 3.242 12.469 1 98.62 11 GLY B O 1
ATOM 2637 N N . VAL B 1 12 ? 6.34 4.52 10.945 1 98.75 12 VAL B N 1
ATOM 2638 C CA . VAL B 1 12 ? 5.578 5.238 11.961 1 98.75 12 VAL B CA 1
ATOM 2639 C C . VAL B 1 12 ? 4.211 5.625 11.414 1 98.75 12 VAL B C 1
ATOM 2641 O O . VAL B 1 12 ? 4.062 5.871 10.211 1 98.75 12 VAL B O 1
ATOM 2644 N N . HIS B 1 13 ? 3.264 5.57 12.25 1 98.88 13 HIS B N 1
ATOM 2645 C CA . HIS B 1 13 ? 2.008 6.23 11.906 1 98.88 13 HIS B CA 1
ATOM 2646 C C . HIS B 1 13 ? 1.541 7.145 13.039 1 98.88 13 HIS B C 1
ATOM 2648 O O . HIS B 1 13 ? 1.771 6.852 14.211 1 98.88 13 HIS B O 1
ATOM 2654 N N . ALA B 1 14 ? 0.955 8.25 12.695 1 98.88 14 ALA B N 1
ATOM 2655 C CA . ALA B 1 14 ? 0.318 9.172 13.633 1 98.88 14 ALA B CA 1
ATOM 2656 C C . ALA B 1 14 ? -1.201 9.133 13.5 1 98.88 14 ALA B C 1
ATOM 2658 O O . ALA B 1 14 ? -1.755 9.586 12.5 1 98.88 14 ALA B O 1
ATOM 2659 N N . GLU B 1 15 ? -1.785 8.578 14.57 1 98.81 15 GLU B N 1
ATOM 2660 C CA . GLU B 1 15 ? -3.242 8.492 14.609 1 98.81 15 GLU B CA 1
ATOM 2661 C C . GLU B 1 15 ? -3.793 7.902 13.312 1 98.81 15 GLU B C 1
ATOM 2663 O O . GLU B 1 15 ? -4.816 8.367 12.805 1 98.81 15 GLU B O 1
ATOM 2668 N N . GLY B 1 16 ? -3.1 6.973 12.703 1 98.62 16 GLY B N 1
ATOM 2669 C CA . GLY B 1 16 ? -3.564 6.227 11.547 1 98.62 16 GLY B CA 1
ATOM 2670 C C . GLY B 1 16 ? -2.789 6.547 10.281 1 98.62 16 GLY B C 1
ATOM 2671 O O . GLY B 1 16 ? -2.625 5.688 9.414 1 98.62 16 GLY B O 1
ATOM 2672 N N . GLU B 1 17 ? -2.312 7.746 10.148 1 98.75 17 GLU B N 1
ATOM 2673 C CA . GLU B 1 17 ? -1.641 8.18 8.922 1 98.75 17 GLU B CA 1
ATOM 2674 C C . GLU B 1 17 ? -0.166 7.785 8.938 1 98.75 17 GLU B C 1
ATOM 2676 O O . GLU B 1 17 ? 0.578 8.18 9.836 1 98.75 17 GLU B O 1
ATOM 2681 N N . VAL B 1 18 ? 0.246 7.059 7.895 1 98.75 18 VAL B N 1
ATOM 2682 C CA . VAL B 1 18 ? 1.628 6.598 7.801 1 98.75 18 VAL B CA 1
ATOM 2683 C C . VAL B 1 18 ? 2.539 7.77 7.449 1 98.75 18 VAL B C 1
ATOM 2685 O O . VAL B 1 18 ? 2.256 8.531 6.52 1 98.75 18 VAL B O 1
ATOM 2688 N N . GLY B 1 19 ? 3.523 7.949 8.234 1 98.81 19 GLY B N 1
ATOM 2689 C CA . GLY B 1 19 ? 4.59 8.914 8.023 1 98.81 19 GLY B CA 1
ATOM 2690 C C . GLY B 1 19 ? 5.969 8.352 8.297 1 98.81 19 GLY B C 1
ATOM 2691 O O . GLY B 1 19 ? 6.637 8.773 9.25 1 98.81 19 GLY B O 1
ATOM 2692 N N . ASP B 1 20 ? 6.387 7.441 7.395 1 98.88 20 ASP B N 1
ATOM 2693 C CA . ASP B 1 20 ? 7.68 6.785 7.578 1 98.88 20 ASP B CA 1
ATOM 2694 C C . ASP B 1 20 ? 8.82 7.797 7.539 1 98.88 20 ASP B C 1
ATOM 2696 O O . ASP B 1 20 ? 8.695 8.859 6.926 1 98.88 20 ASP B O 1
ATOM 2700 N N . VAL B 1 21 ? 9.922 7.406 8.219 1 98.94 21 VAL B N 1
ATOM 2701 C CA . VAL B 1 21 ? 11.016 8.359 8.352 1 98.94 21 VAL B CA 1
ATOM 2702 C C . VAL B 1 21 ? 12.32 7.711 7.879 1 98.94 21 VAL B C 1
ATOM 2704 O O . VAL B 1 21 ? 12.766 6.707 8.445 1 98.94 21 VAL B O 1
ATOM 2707 N N . ILE B 1 22 ? 12.859 8.281 6.836 1 98.94 22 ILE B N 1
ATOM 2708 C CA . ILE B 1 22 ? 14.195 7.898 6.395 1 98.94 22 ILE B CA 1
ATOM 2709 C C . ILE B 1 22 ? 15.242 8.477 7.352 1 98.94 22 ILE B C 1
ATOM 2711 O O . ILE B 1 22 ? 15.359 9.695 7.48 1 98.94 22 ILE B O 1
ATOM 2715 N N . VAL B 1 23 ? 16.062 7.625 7.949 1 98.56 23 VAL B N 1
ATOM 2716 C CA . VAL B 1 23 ? 17 8.078 8.969 1 98.56 23 VAL B CA 1
ATOM 2717 C C . VAL B 1 23 ? 18.422 7.871 8.484 1 98.56 23 VAL B C 1
ATOM 2719 O O . VAL B 1 23 ? 19.375 8.281 9.148 1 98.56 23 VAL B O 1
ATOM 2722 N N . GLY B 1 24 ? 18.547 7.246 7.297 1 97.5 24 GLY B N 1
ATOM 2723 C CA . GLY B 1 24 ? 19.875 7.023 6.766 1 97.5 24 GLY B CA 1
ATOM 2724 C C . GLY B 1 24 ? 19.875 6.504 5.34 1 97.5 24 GLY B C 1
ATOM 2725 O O . GLY B 1 24 ? 18.859 6.008 4.855 1 97.5 24 GLY B O 1
ATOM 2726 N N . GLY B 1 25 ? 21.016 6.688 4.656 1 97.5 25 GLY B N 1
ATOM 2727 C CA . GLY B 1 25 ? 21.219 6.105 3.338 1 97.5 25 GLY B CA 1
ATOM 2728 C C . GLY B 1 25 ? 20.906 7.07 2.209 1 97.5 25 GLY B C 1
ATOM 2729 O O . GLY B 1 25 ? 20.969 6.703 1.034 1 97.5 25 GLY B O 1
ATOM 2730 N N . VAL B 1 26 ? 20.609 8.328 2.51 1 97.69 26 VAL B N 1
ATOM 2731 C CA . VAL B 1 26 ? 20.297 9.336 1.499 1 97.69 26 VAL B CA 1
ATOM 2732 C C . VAL B 1 26 ? 21.109 10.602 1.765 1 97.69 26 VAL B C 1
ATOM 2734 O O . VAL B 1 26 ? 21.109 11.125 2.881 1 97.69 26 VAL B O 1
ATOM 2737 N N . SER B 1 27 ? 21.844 11.047 0.737 1 95.75 27 SER B N 1
ATOM 2738 C CA . SER B 1 27 ? 22.547 12.32 0.856 1 95.75 27 SER B CA 1
ATOM 2739 C C . SER B 1 27 ? 21.578 13.492 0.851 1 95.75 27 SER B C 1
ATOM 2741 O O . SER B 1 27 ? 20.562 13.453 0.153 1 95.75 27 SER B O 1
ATOM 2743 N N . PRO B 1 28 ? 21.891 14.516 1.655 1 95.62 28 PRO B N 1
ATOM 2744 C CA . PRO B 1 28 ? 21.016 15.688 1.578 1 95.62 28 PRO B CA 1
ATOM 2745 C C . PRO B 1 28 ? 20.875 16.219 0.156 1 95.62 28 PRO B C 1
ATOM 2747 O O . PRO B 1 28 ? 21.875 16.297 -0.578 1 95.62 28 PRO B O 1
ATOM 2750 N N . PRO B 1 29 ? 19.656 16.547 -0.205 1 97.94 29 PRO B N 1
ATOM 2751 C CA . PRO B 1 29 ? 19.469 17.141 -1.532 1 97.94 29 PRO B CA 1
ATOM 2752 C C . PRO B 1 29 ? 20.141 18.516 -1.669 1 97.94 29 PRO B C 1
ATOM 2754 O O . PRO B 1 29 ? 20.375 19.188 -0.666 1 97.94 29 PRO B O 1
ATOM 2757 N N . PRO B 1 30 ? 20.469 18.906 -2.938 1 98.06 30 PRO B N 1
ATOM 2758 C CA . PRO B 1 30 ? 21.047 20.234 -3.119 1 98.06 30 PRO B CA 1
ATOM 2759 C C . PRO B 1 30 ? 20.031 21.359 -2.818 1 98.06 30 PRO B C 1
ATOM 2761 O O . PRO B 1 30 ? 18.844 21.203 -3.076 1 98.06 30 PRO B O 1
ATOM 2764 N N . GLY B 1 31 ? 20.484 22.469 -2.242 1 98.19 31 GLY B N 1
ATOM 2765 C CA . GLY B 1 31 ? 19.688 23.641 -1.91 1 98.19 31 GLY B CA 1
ATOM 2766 C C . GLY B 1 31 ? 20.172 24.359 -0.663 1 98.19 31 GLY B C 1
ATOM 2767 O O . GLY B 1 31 ? 20.594 23.719 0.303 1 98.19 31 GLY B O 1
ATOM 2768 N N . ASP B 1 32 ? 20 25.703 -0.607 1 97.88 32 ASP B N 1
ATOM 2769 C CA . ASP B 1 32 ? 20.453 26.516 0.518 1 97.88 32 ASP B CA 1
ATOM 2770 C C . ASP B 1 32 ? 19.359 26.609 1.589 1 97.88 32 ASP B C 1
ATOM 2772 O O . ASP B 1 32 ? 19.641 27.031 2.719 1 97.88 32 ASP B O 1
ATOM 2776 N N . THR B 1 33 ? 18.172 26.312 1.229 1 98.06 33 THR B N 1
ATOM 2777 C CA . THR B 1 33 ? 17.031 26.281 2.146 1 98.06 33 THR B CA 1
ATOM 2778 C C . THR B 1 33 ? 16.312 24.938 2.057 1 98.06 33 THR B C 1
ATOM 2780 O O . THR B 1 33 ? 16.469 24.203 1.083 1 98.06 33 THR B O 1
ATOM 2783 N N . LEU B 1 34 ? 15.578 24.609 3.078 1 98.38 34 LEU B N 1
ATOM 2784 C CA . LEU B 1 34 ? 14.812 23.375 3.01 1 98.38 34 LEU B CA 1
ATOM 2785 C C . LEU B 1 34 ? 13.758 23.453 1.905 1 98.38 34 LEU B C 1
ATOM 2787 O O . LEU B 1 34 ? 13.414 22.438 1.304 1 98.38 34 LEU B O 1
ATOM 2791 N N . TRP B 1 35 ? 13.266 24.672 1.668 1 98.38 35 TRP B N 1
ATOM 2792 C CA . TRP B 1 35 ? 12.352 24.859 0.546 1 98.38 35 TRP B CA 1
ATOM 2793 C C . TRP B 1 35 ? 13.008 24.438 -0.764 1 98.38 35 TRP B C 1
ATOM 2795 O O . TRP B 1 35 ? 12.438 23.641 -1.524 1 98.38 35 TRP B O 1
ATOM 2805 N N . GLU B 1 36 ? 14.203 24.938 -0.992 1 98.44 36 GLU B N 1
ATOM 2806 C CA . GLU B 1 36 ? 14.93 24.594 -2.211 1 98.44 36 GLU B CA 1
ATOM 2807 C C . GLU B 1 36 ? 15.203 23.094 -2.283 1 98.44 36 GLU B C 1
ATOM 2809 O O . GLU B 1 36 ? 15.102 22.484 -3.352 1 98.44 36 GLU B O 1
ATOM 2814 N N . GLN B 1 37 ? 15.57 22.5 -1.157 1 98.62 37 GLN B N 1
ATOM 2815 C CA . GLN B 1 37 ? 15.812 21.062 -1.11 1 98.62 37 GLN B CA 1
ATOM 2816 C C . GLN B 1 37 ? 14.547 20.281 -1.442 1 98.62 37 GLN B C 1
ATOM 2818 O O . GLN B 1 37 ? 14.594 19.281 -2.172 1 98.62 37 GLN B O 1
ATOM 2823 N N . SER B 1 38 ? 13.453 20.719 -0.892 1 98.62 38 SER B N 1
ATOM 2824 C CA . SER B 1 38 ? 12.18 20.078 -1.158 1 98.62 38 SER B CA 1
ATOM 2825 C C . SER B 1 38 ? 11.789 20.203 -2.629 1 98.62 38 SER B C 1
ATOM 2827 O O . SER B 1 38 ? 11.25 19.25 -3.213 1 98.62 38 SER B O 1
ATOM 2829 N N . ARG B 1 39 ? 12.016 21.344 -3.223 1 98.38 39 ARG B N 1
ATOM 2830 C CA . ARG B 1 39 ? 11.734 21.531 -4.641 1 98.38 39 ARG B CA 1
ATOM 2831 C C . ARG B 1 39 ? 12.609 20.625 -5.5 1 98.38 39 ARG B C 1
ATOM 2833 O O . ARG B 1 39 ? 12.164 20.109 -6.523 1 98.38 39 ARG B O 1
ATOM 2840 N N . PHE B 1 40 ? 13.844 20.438 -5.109 1 98.56 40 PHE B N 1
ATOM 2841 C CA . PHE B 1 40 ? 14.727 19.516 -5.816 1 98.56 40 PHE B CA 1
ATOM 2842 C C . PHE B 1 40 ? 14.141 18.109 -5.805 1 98.56 40 PHE B C 1
ATOM 2844 O O . PHE B 1 40 ? 14.086 17.438 -6.844 1 98.56 40 PHE B O 1
ATOM 2851 N N . ILE B 1 41 ? 13.711 17.656 -4.648 1 98.31 41 ILE B N 1
ATOM 2852 C CA . ILE B 1 41 ? 13.133 16.312 -4.504 1 98.31 41 ILE B CA 1
ATOM 2853 C C . ILE B 1 41 ? 11.898 16.188 -5.398 1 98.31 41 ILE B C 1
ATOM 2855 O O . ILE B 1 41 ? 11.719 15.18 -6.086 1 98.31 41 ILE B O 1
ATOM 2859 N N . ALA B 1 42 ? 11.102 17.234 -5.375 1 97.5 42 ALA B N 1
ATOM 2860 C CA . ALA B 1 42 ? 9.867 17.234 -6.148 1 97.5 42 ALA B CA 1
ATOM 2861 C C . ALA B 1 42 ? 10.156 17.141 -7.645 1 97.5 42 ALA B C 1
ATOM 2863 O O . ALA B 1 42 ? 9.406 16.5 -8.391 1 97.5 42 ALA B O 1
ATOM 2864 N N . SER B 1 43 ? 11.18 17.781 -8.086 1 97.62 43 SER B N 1
ATOM 2865 C CA . SER B 1 43 ? 11.508 17.828 -9.508 1 97.62 43 SER B CA 1
ATOM 2866 C C . SER B 1 43 ? 12.258 16.578 -9.938 1 97.62 43 SER B C 1
ATOM 2868 O O . SER B 1 43 ? 12.031 16.047 -11.031 1 97.62 43 SER B O 1
ATOM 2870 N N . ASP B 1 44 ? 13.195 16.141 -9.109 1 97.44 44 ASP B N 1
ATOM 2871 C CA . ASP B 1 44 ? 14.031 14.984 -9.422 1 97.44 44 ASP B CA 1
ATOM 2872 C C . ASP B 1 44 ? 13.219 13.695 -9.398 1 97.44 44 ASP B C 1
ATOM 2874 O O . ASP B 1 44 ? 13.43 12.812 -10.227 1 97.44 44 ASP B O 1
ATOM 2878 N N . GLU B 1 45 ? 12.445 13.516 -8.414 1 97.06 45 GLU B N 1
ATOM 2879 C CA . GLU B 1 45 ? 11.469 12.453 -8.188 1 97.06 45 GLU B CA 1
ATOM 2880 C C . GLU B 1 45 ? 12.156 11.125 -7.887 1 97.06 45 GLU B C 1
ATOM 2882 O O . GLU B 1 45 ? 11.492 10.148 -7.516 1 97.06 45 GLU B O 1
ATOM 2887 N N . THR B 1 46 ? 13.461 11.016 -8.07 1 97.38 46 THR B N 1
ATOM 2888 C CA . THR B 1 46 ? 14.164 9.742 -7.953 1 97.38 46 THR B CA 1
ATOM 2889 C C . THR B 1 46 ? 13.93 9.109 -6.582 1 97.38 46 THR B C 1
ATOM 2891 O O . THR B 1 46 ? 13.508 7.957 -6.488 1 97.38 46 THR B O 1
ATOM 2894 N N . LEU B 1 47 ? 14.164 9.844 -5.508 1 98.06 47 LEU B N 1
ATOM 2895 C CA . LEU B 1 47 ? 13.984 9.32 -4.156 1 98.06 47 LEU B CA 1
ATOM 2896 C C . LEU B 1 47 ? 12.516 9.008 -3.891 1 98.06 47 LEU B C 1
ATOM 2898 O O . LEU B 1 47 ? 12.188 7.938 -3.373 1 98.06 47 LEU B O 1
ATOM 2902 N N . ARG B 1 48 ? 11.648 9.922 -4.25 1 97.88 48 ARG B N 1
ATOM 2903 C CA . ARG B 1 48 ? 10.211 9.75 -4.035 1 97.88 48 ARG B CA 1
ATOM 2904 C C . ARG B 1 48 ? 9.703 8.477 -4.699 1 97.88 48 ARG B C 1
ATOM 2906 O O . ARG B 1 48 ? 9.008 7.676 -4.07 1 97.88 48 ARG B O 1
ATOM 2913 N N . ASN B 1 49 ? 10.062 8.336 -5.977 1 97.69 49 ASN B N 1
ATOM 2914 C CA . ASN B 1 49 ? 9.617 7.16 -6.711 1 97.69 49 ASN B CA 1
ATOM 2915 C C . ASN B 1 49 ? 10.133 5.871 -6.074 1 97.69 49 ASN B C 1
ATOM 2917 O O . ASN B 1 49 ? 9.391 4.895 -5.949 1 97.69 49 ASN B O 1
ATOM 2921 N N . PHE B 1 50 ? 11.344 5.91 -5.668 1 98.12 50 PHE B N 1
ATOM 2922 C CA . PHE B 1 50 ? 11.969 4.719 -5.102 1 98.12 50 PHE B CA 1
ATOM 2923 C C . PHE B 1 50 ? 11.25 4.285 -3.83 1 98.12 50 PHE B C 1
ATOM 2925 O O . PHE B 1 50 ? 10.984 3.096 -3.633 1 98.12 50 PHE B O 1
ATOM 2932 N N . VAL B 1 51 ? 10.844 5.199 -2.947 1 98.25 51 VAL B N 1
ATOM 2933 C CA . VAL B 1 51 ? 10.398 4.84 -1.606 1 98.25 51 VAL B CA 1
ATOM 2934 C C . VAL B 1 51 ? 8.875 4.75 -1.573 1 98.25 51 VAL B C 1
ATOM 2936 O O . VAL B 1 51 ? 8.297 4.117 -0.684 1 98.25 51 VAL B O 1
ATOM 2939 N N . LEU B 1 52 ? 8.188 5.305 -2.547 1 98.12 52 LEU B N 1
ATOM 2940 C CA . LEU B 1 52 ? 6.742 5.414 -2.412 1 98.12 52 LEU B CA 1
ATOM 2941 C C . LEU B 1 52 ? 6.035 4.477 -3.387 1 98.12 52 LEU B C 1
ATOM 2943 O O . LEU B 1 52 ? 4.883 4.094 -3.162 1 98.12 52 LEU B O 1
ATOM 2947 N N . ASN B 1 53 ? 6.668 4.129 -4.465 1 97.81 53 ASN B N 1
ATOM 2948 C CA . ASN B 1 53 ? 6.012 3.275 -5.449 1 97.81 53 ASN B CA 1
ATOM 2949 C C . ASN B 1 53 ? 6.082 1.804 -5.055 1 97.81 53 ASN B C 1
ATOM 2951 O O . ASN B 1 53 ? 6.957 1.404 -4.281 1 97.81 53 ASN B O 1
ATOM 2955 N N . GLU B 1 54 ? 5.148 1.021 -5.582 1 97.31 54 GLU B N 1
ATOM 2956 C CA . GLU B 1 54 ? 5.301 -0.43 -5.535 1 97.31 54 GLU B CA 1
ATOM 2957 C C . GLU B 1 54 ? 6.574 -0.873 -6.254 1 97.31 54 GLU B C 1
ATOM 2959 O O . GLU B 1 54 ? 6.98 -0.26 -7.242 1 97.31 54 GLU B O 1
ATOM 2964 N N . PRO B 1 55 ? 7.266 -1.739 -5.809 1 97.56 55 PRO B N 1
ATOM 2965 C CA . PRO B 1 55 ? 6.848 -2.709 -4.793 1 97.56 55 PRO B CA 1
ATOM 2966 C C . PRO B 1 55 ? 7.25 -2.297 -3.381 1 97.56 55 PRO B C 1
ATOM 2968 O O . PRO B 1 55 ? 6.984 -3.025 -2.422 1 97.56 55 PRO B O 1
ATOM 2971 N N . ARG B 1 56 ? 7.879 -1.202 -3.117 1 97.38 56 ARG B N 1
ATOM 2972 C CA . ARG B 1 56 ? 8.43 -0.837 -1.816 1 97.38 56 ARG B CA 1
ATOM 2973 C C . ARG B 1 56 ? 7.414 -0.07 -0.983 1 97.38 56 ARG B C 1
ATOM 2975 O O . ARG B 1 56 ? 7.352 -0.231 0.237 1 97.38 56 ARG B O 1
ATOM 2982 N N . GLY B 1 57 ? 6.605 0.664 -1.649 1 95.94 57 GLY B N 1
ATOM 2983 C CA . GLY B 1 57 ? 5.625 1.512 -0.987 1 95.94 57 GLY B CA 1
ATOM 2984 C C . GLY B 1 57 ? 4.227 1.354 -1.547 1 95.94 57 GLY B C 1
ATOM 2985 O O . GLY B 1 57 ? 3.893 0.314 -2.119 1 95.94 57 GLY B O 1
ATOM 2986 N N . GLY B 1 58 ? 3.41 2.35 -1.301 1 96 58 GLY B N 1
ATOM 2987 C CA . GLY B 1 58 ? 2.021 2.404 -1.729 1 96 58 GLY B CA 1
ATOM 2988 C C . GLY B 1 58 ? 1.397 3.775 -1.558 1 96 58 GLY B C 1
ATOM 2989 O O . GLY B 1 58 ? 1.941 4.625 -0.85 1 96 58 GLY B O 1
ATOM 2990 N N . VAL B 1 59 ? 0.271 3.928 -2.113 1 95.94 59 VAL B N 1
ATOM 2991 C CA . VAL B 1 59 ? -0.388 5.227 -2.221 1 95.94 59 VAL B CA 1
ATOM 2992 C C . VAL B 1 59 ? -0.733 5.746 -0.827 1 95.94 59 VAL B C 1
ATOM 2994 O O . VAL B 1 59 ? -0.812 6.957 -0.612 1 95.94 59 VAL B O 1
ATOM 2997 N N . PHE B 1 60 ? -0.855 4.926 0.145 1 95.75 60 PHE B N 1
ATOM 2998 C CA . PHE B 1 60 ? -1.299 5.316 1.479 1 95.75 60 PHE B CA 1
ATOM 2999 C C . PHE B 1 60 ? -0.126 5.809 2.316 1 95.75 60 PHE B C 1
ATOM 3001 O O . PHE B 1 60 ? -0.31 6.25 3.453 1 95.75 60 PHE B O 1
ATOM 3008 N N . ARG B 1 61 ? 1.061 5.785 1.808 1 97.62 61 ARG B N 1
ATOM 3009 C CA . ARG B 1 61 ? 2.246 6.062 2.611 1 97.62 61 ARG B CA 1
ATOM 3010 C C . ARG B 1 61 ? 2.77 7.473 2.344 1 97.62 61 ARG B C 1
ATOM 3012 O O . ARG B 1 61 ? 2.775 7.93 1.199 1 97.62 61 ARG B O 1
ATOM 3019 N N . HIS B 1 62 ? 3.123 8.148 3.412 1 98.69 62 HIS B N 1
ATOM 3020 C CA . HIS B 1 62 ? 4.031 9.289 3.373 1 98.69 62 HIS B CA 1
ATOM 3021 C C . HIS B 1 62 ? 5.418 8.906 3.885 1 98.69 62 HIS B C 1
ATOM 3023 O O . HIS B 1 62 ? 5.551 8.008 4.719 1 98.69 62 HIS B O 1
ATOM 3029 N N . VAL B 1 63 ? 6.406 9.594 3.307 1 98.88 63 VAL B N 1
ATOM 3030 C CA . VAL B 1 63 ? 7.77 9.359 3.766 1 98.88 63 VAL B CA 1
ATOM 3031 C C . VAL B 1 63 ? 8.461 10.695 4.043 1 98.88 63 VAL B C 1
ATOM 3033 O O . VAL B 1 63 ? 8.305 11.648 3.283 1 98.88 63 VAL B O 1
ATOM 3036 N N . ASN B 1 64 ? 9.148 10.734 5.16 1 98.94 64 ASN B N 1
ATOM 3037 C CA . ASN B 1 64 ? 9.914 11.914 5.555 1 98.94 64 ASN B CA 1
ATOM 3038 C C . ASN B 1 64 ? 11.422 11.656 5.465 1 98.94 64 ASN B C 1
ATOM 3040 O O . ASN B 1 64 ? 11.914 10.648 5.973 1 98.94 64 ASN B O 1
ATOM 3044 N N . LEU B 1 65 ? 12.102 12.555 4.84 1 98.94 65 LEU B N 1
ATOM 3045 C CA . LEU B 1 65 ? 13.562 12.5 4.805 1 98.94 65 LEU B CA 1
ATOM 3046 C C . LEU B 1 65 ? 14.164 13.438 5.852 1 98.94 65 LEU B C 1
ATOM 3048 O O . LEU B 1 65 ? 13.977 14.648 5.785 1 98.94 65 LEU B O 1
ATOM 3052 N N . LEU B 1 66 ? 14.867 12.883 6.828 1 98.88 66 LEU B N 1
ATOM 3053 C CA . LEU B 1 66 ? 15.625 13.727 7.746 1 98.88 66 LEU B CA 1
ATOM 3054 C C . LEU B 1 66 ? 16.797 14.398 7.035 1 98.88 66 LEU B C 1
ATOM 3056 O O . LEU B 1 66 ? 17.484 13.758 6.242 1 98.88 66 LEU B O 1
ATOM 3060 N N . VAL B 1 67 ? 17 15.648 7.27 1 98.75 67 VAL B N 1
ATOM 3061 C CA . VAL B 1 67 ? 18.094 16.406 6.695 1 98.75 67 VAL B CA 1
ATOM 3062 C C . VAL B 1 67 ? 18.688 17.344 7.75 1 98.75 67 VAL B C 1
ATOM 3064 O O . VAL B 1 67 ? 18.031 17.656 8.742 1 98.75 67 VAL B O 1
ATOM 3067 N N . PRO B 1 68 ? 19.953 17.75 7.535 1 97.94 68 PRO B N 1
ATOM 3068 C CA . PRO B 1 68 ? 20.438 18.844 8.391 1 97.94 68 PRO B CA 1
ATOM 3069 C C . PRO B 1 68 ? 19.609 20.109 8.266 1 97.94 68 PRO B C 1
ATOM 3071 O O . PRO B 1 68 ? 19.25 20.516 7.152 1 97.94 68 PRO B O 1
ATOM 3074 N N . PRO B 1 69 ? 19.297 20.703 9.406 1 98.19 69 PRO B N 1
ATOM 3075 C CA . PRO B 1 69 ? 18.547 21.953 9.32 1 98.19 69 PRO B CA 1
ATOM 3076 C C . PRO B 1 69 ? 19.359 23.094 8.742 1 98.19 69 PRO B C 1
ATOM 3078 O O . PRO B 1 69 ? 20.594 23.031 8.719 1 98.19 69 PRO B O 1
ATOM 3081 N N . LYS B 1 70 ? 18.656 24.062 8.18 1 98 70 LYS B N 1
ATOM 3082 C CA . LYS B 1 70 ? 19.281 25.281 7.703 1 98 70 LYS B CA 1
ATOM 3083 C C . LYS B 1 70 ? 19.078 26.422 8.695 1 98 70 LYS B C 1
ATOM 3085 O O . LYS B 1 70 ? 19.906 27.344 8.773 1 98 70 LYS B O 1
ATOM 3090 N N . ASP B 1 71 ? 18 26.422 9.398 1 97.75 71 ASP B N 1
ATOM 3091 C CA . ASP B 1 71 ? 17.734 27.375 10.469 1 97.75 71 ASP B CA 1
ATOM 3092 C C . ASP B 1 71 ? 18.516 27.016 11.727 1 97.75 71 ASP B C 1
ATOM 3094 O O . ASP B 1 71 ? 18.391 25.891 12.242 1 97.75 71 ASP B O 1
ATOM 3098 N N . PRO B 1 72 ? 19.266 27.953 12.273 1 97.38 72 PRO B N 1
ATOM 3099 C CA . PRO B 1 72 ? 20.141 27.641 13.414 1 97.38 72 PRO B CA 1
ATOM 3100 C C . PRO B 1 72 ? 19.344 27.281 14.672 1 97.38 72 PRO B C 1
ATOM 3102 O O . PRO B 1 72 ? 19.906 26.719 15.609 1 97.38 72 PRO B O 1
ATOM 3105 N N . ARG B 1 73 ? 18.094 27.594 14.789 1 97.31 73 ARG B N 1
ATOM 3106 C CA . ARG B 1 73 ? 17.281 27.266 15.961 1 97.31 73 ARG B CA 1
ATOM 3107 C C . ARG B 1 73 ? 16.891 25.797 15.961 1 97.31 73 ARG B C 1
ATOM 3109 O O . ARG B 1 73 ? 16.562 25.234 17 1 97.31 73 ARG B O 1
ATOM 3116 N N . ALA B 1 74 ? 16.828 25.266 14.766 1 98.62 74 ALA B N 1
ATOM 3117 C CA . ALA B 1 74 ? 16.281 23.922 14.609 1 98.62 74 ALA B CA 1
ATOM 3118 C C . ALA B 1 74 ? 17.328 22.859 14.898 1 98.62 74 ALA B C 1
ATOM 3120 O O . ALA B 1 74 ? 18.5 23.016 14.531 1 98.62 74 ALA B O 1
ATOM 3121 N N . GLN B 1 75 ? 16.906 21.766 15.508 1 98.44 75 GLN B N 1
ATOM 3122 C CA . GLN B 1 75 ? 17.797 20.641 15.82 1 98.44 75 GLN B CA 1
ATOM 3123 C C . GLN B 1 75 ? 17.828 19.625 14.672 1 98.44 75 GLN B C 1
ATOM 3125 O O . GLN B 1 75 ? 18.797 18.875 14.539 1 98.44 75 GLN B O 1
ATOM 3130 N N . MET B 1 76 ? 16.828 19.578 13.906 1 98.5 76 MET B N 1
ATOM 3131 C CA . MET B 1 76 ? 16.672 18.641 12.797 1 98.5 76 MET B CA 1
ATOM 3132 C C . MET B 1 76 ? 15.719 19.188 11.75 1 98.5 76 MET B C 1
ATOM 3134 O O . MET B 1 76 ? 14.789 19.938 12.078 1 98.5 76 MET B O 1
ATOM 3138 N N . GLY B 1 77 ? 15.984 18.969 10.492 1 98.81 77 GLY B N 1
ATOM 3139 C CA . GLY B 1 77 ? 15.055 19.25 9.406 1 98.81 77 GLY B CA 1
ATOM 3140 C C . GLY B 1 77 ? 14.414 17.984 8.844 1 98.81 77 GLY B C 1
ATOM 3141 O O . GLY B 1 77 ? 14.922 16.891 9.047 1 98.81 77 GLY B O 1
ATOM 3142 N N . PHE B 1 78 ? 13.32 18.141 8.203 1 98.88 78 PHE B N 1
ATOM 3143 C CA . PHE B 1 78 ? 12.695 17.016 7.508 1 98.88 78 PHE B CA 1
ATOM 3144 C C . PHE B 1 78 ? 11.93 17.5 6.281 1 98.88 78 PHE B C 1
ATOM 3146 O O . PHE B 1 78 ? 11.398 18.609 6.273 1 98.88 78 PHE B O 1
ATOM 3153 N N . ILE B 1 79 ? 11.898 16.703 5.246 1 98.88 79 ILE B N 1
ATOM 3154 C CA . ILE B 1 79 ? 11.195 16.969 3.998 1 98.88 79 ILE B CA 1
ATOM 3155 C C . ILE B 1 79 ? 10.141 15.898 3.758 1 98.88 79 ILE B C 1
ATOM 3157 O O . ILE B 1 79 ? 10.453 14.711 3.717 1 98.88 79 ILE B O 1
ATOM 3161 N N . ILE B 1 80 ? 8.938 16.344 3.615 1 98.75 80 ILE B N 1
ATOM 3162 C CA . ILE B 1 80 ? 7.793 15.453 3.482 1 98.75 80 ILE B CA 1
ATOM 3163 C C . ILE B 1 80 ? 7.633 15.031 2.023 1 98.75 80 ILE B C 1
ATOM 3165 O O . ILE B 1 80 ? 7.703 15.875 1.12 1 98.75 80 ILE B O 1
ATOM 3169 N N . MET B 1 81 ? 7.473 13.773 1.8 1 98.69 81 MET B N 1
ATOM 3170 C CA . MET B 1 81 ? 7.109 13.227 0.496 1 98.69 81 MET B CA 1
ATOM 3171 C C . MET B 1 81 ? 5.766 12.508 0.563 1 98.69 81 MET B C 1
ATOM 3173 O O . MET B 1 81 ? 5.625 11.516 1.284 1 98.69 81 MET B O 1
ATOM 3177 N N . GLU B 1 82 ? 4.781 13.023 -0.11 1 97.69 82 GLU B N 1
ATOM 3178 C CA . GLU B 1 82 ? 3.471 12.414 -0.281 1 97.69 82 GLU B CA 1
ATOM 3179 C C . GLU B 1 82 ? 3.381 11.656 -1.604 1 97.69 82 GLU B C 1
ATOM 3181 O O . GLU B 1 82 ? 4.301 11.719 -2.422 1 97.69 82 GLU B O 1
ATOM 3186 N N . PRO B 1 83 ? 2.338 10.898 -1.811 1 94.62 83 PRO B N 1
ATOM 3187 C CA . PRO B 1 83 ? 2.27 10.094 -3.033 1 94.62 83 PRO B CA 1
ATOM 3188 C C . PRO B 1 83 ? 2.408 10.938 -4.301 1 94.62 83 PRO B C 1
ATOM 3190 O O . PRO B 1 83 ? 3.018 10.492 -5.277 1 94.62 83 PRO B O 1
ATOM 3193 N N . ALA B 1 84 ? 1.895 12.172 -4.246 1 94.44 84 ALA B N 1
ATOM 3194 C CA . ALA B 1 84 ? 1.907 12.945 -5.488 1 94.44 84 ALA B CA 1
ATOM 3195 C C . ALA B 1 84 ? 2.607 14.281 -5.297 1 94.44 84 ALA B C 1
ATOM 3197 O O . ALA B 1 84 ? 2.893 14.984 -6.27 1 94.44 84 ALA B O 1
ATOM 3198 N N . ASP B 1 85 ? 2.959 14.594 -4.02 1 95.31 85 ASP B N 1
ATOM 3199 C CA . ASP B 1 85 ? 3.455 15.953 -3.791 1 95.31 85 ASP B CA 1
ATOM 3200 C C . ASP B 1 85 ? 4.543 15.961 -2.717 1 95.31 85 ASP B C 1
ATOM 3202 O O . ASP B 1 85 ? 4.746 14.969 -2.021 1 95.31 85 ASP B O 1
ATOM 3206 N N . THR B 1 86 ? 5.242 17.094 -2.662 1 97.69 86 THR B N 1
ATOM 3207 C CA . THR B 1 86 ? 6.18 17.453 -1.604 1 97.69 86 THR B CA 1
ATOM 3208 C C . THR B 1 86 ? 5.75 18.75 -0.92 1 97.69 86 THR B C 1
ATOM 3210 O O . THR B 1 86 ? 6.23 19.828 -1.271 1 97.69 86 THR B O 1
ATOM 3213 N N . PRO B 1 87 ? 4.898 18.609 0.084 1 98 87 PRO B N 1
ATOM 3214 C CA . PRO B 1 87 ? 4.246 19.797 0.646 1 98 87 PRO B CA 1
ATOM 3215 C C . PRO B 1 87 ? 5.172 20.609 1.544 1 98 87 PRO B C 1
ATOM 3217 O O . PRO B 1 87 ? 6.234 20.125 1.94 1 98 87 PRO B O 1
ATOM 3220 N N . PRO B 1 88 ? 4.793 21.891 1.856 1 98.31 88 PRO B N 1
ATOM 3221 C CA . PRO B 1 88 ? 5.598 22.719 2.742 1 98.31 88 PRO B CA 1
ATOM 3222 C C . PRO B 1 88 ? 5.602 22.234 4.188 1 98.31 88 PRO B C 1
ATOM 3224 O O . PRO B 1 88 ? 6.586 22.422 4.906 1 98.31 88 PRO B O 1
ATOM 3227 N N . MET B 1 89 ? 4.5 21.703 4.57 1 98.19 89 MET B N 1
ATOM 3228 C CA . MET B 1 89 ? 4.32 21.297 5.961 1 98.19 89 MET B CA 1
ATOM 3229 C C . MET B 1 89 ? 3.273 20.203 6.074 1 98.19 89 MET B C 1
ATOM 3231 O O . MET B 1 89 ? 2.43 20.047 5.191 1 98.19 89 MET B O 1
ATOM 3235 N N . SER B 1 90 ? 3.359 19.406 7.129 1 98.19 90 SER B N 1
ATOM 3236 C CA . SER B 1 90 ? 2.389 18.375 7.473 1 98.19 90 SER B CA 1
ATOM 3237 C C . SER B 1 90 ? 2.363 18.109 8.977 1 98.19 90 SER B C 1
ATOM 3239 O O . SER B 1 90 ? 3.402 17.844 9.578 1 98.19 90 SER B O 1
ATOM 3241 N N . GLY B 1 91 ? 1.206 18.188 9.562 1 98.31 91 GLY B N 1
ATOM 3242 C CA . GLY B 1 91 ? 1.081 17.984 11 1 98.31 91 GLY B CA 1
ATOM 3243 C C . GLY B 1 91 ? 1.314 16.547 11.414 1 98.31 91 GLY B C 1
ATOM 3244 O O . GLY B 1 91 ? 2.125 16.266 12.305 1 98.31 91 GLY B O 1
ATOM 3245 N N . SER B 1 92 ? 0.582 15.625 10.766 1 98.75 92 SER B N 1
ATOM 3246 C CA . SER B 1 92 ? 0.747 14.219 11.109 1 98.75 92 SER B CA 1
ATOM 3247 C C . SER B 1 92 ? 2.189 13.766 10.906 1 98.75 92 SER B C 1
ATOM 3249 O O . SER B 1 92 ? 2.73 13.016 11.719 1 98.75 92 SER B O 1
ATOM 3251 N N . ASN B 1 93 ? 2.854 14.188 9.883 1 98.88 93 ASN B N 1
ATOM 3252 C CA . ASN B 1 93 ? 4.242 13.82 9.625 1 98.88 93 ASN B CA 1
ATOM 3253 C C . ASN B 1 93 ? 5.188 14.453 10.648 1 98.88 93 ASN B C 1
ATOM 3255 O O . ASN B 1 93 ? 6.203 13.859 11.008 1 98.88 93 ASN B O 1
ATOM 3259 N N . SER B 1 94 ? 4.855 15.672 11.078 1 98.88 94 SER B N 1
ATOM 3260 C CA . SER B 1 94 ? 5.637 16.266 12.164 1 98.88 94 SER B CA 1
ATOM 3261 C C . SER B 1 94 ? 5.582 15.406 13.422 1 98.88 94 SER B C 1
ATOM 3263 O O . SER B 1 94 ? 6.586 15.25 14.117 1 98.88 94 SER B O 1
ATOM 3265 N N . ILE B 1 95 ? 4.418 14.922 13.688 1 98.94 95 ILE B N 1
ATOM 3266 C CA . ILE B 1 95 ? 4.23 14.062 14.852 1 98.94 95 ILE B CA 1
ATOM 3267 C C . ILE B 1 95 ? 5.004 12.766 14.664 1 98.94 95 ILE B C 1
ATOM 3269 O O . ILE B 1 95 ? 5.68 12.297 15.578 1 98.94 95 ILE B O 1
ATOM 3273 N N . CYS B 1 96 ? 4.961 12.156 13.477 1 98.94 96 CYS B N 1
ATOM 3274 C CA . CYS B 1 96 ? 5.719 10.953 13.164 1 98.94 96 CYS B CA 1
ATOM 3275 C C . CYS B 1 96 ? 7.215 11.188 13.312 1 98.94 96 CYS B C 1
ATOM 3277 O O . CYS B 1 96 ? 7.91 10.422 13.984 1 98.94 96 CYS B O 1
ATOM 3279 N N . VAL B 1 97 ? 7.727 12.242 12.695 1 98.94 97 VAL B N 1
ATOM 3280 C CA . VAL B 1 97 ? 9.148 12.562 12.719 1 98.94 97 VAL B CA 1
ATOM 3281 C C . VAL B 1 97 ? 9.617 12.766 14.156 1 98.94 97 VAL B C 1
ATOM 3283 O O . VAL B 1 97 ? 10.641 12.227 14.57 1 98.94 97 VAL B O 1
ATOM 3286 N N . SER B 1 98 ? 8.836 13.523 14.914 1 98.94 98 SER B N 1
ATOM 3287 C CA . SER B 1 98 ? 9.18 13.789 16.312 1 98.94 98 SER B CA 1
ATOM 3288 C C . SER B 1 98 ? 9.281 12.492 17.109 1 98.94 98 SER B C 1
ATOM 3290 O O . SER B 1 98 ? 10.227 12.297 17.859 1 98.94 98 SER B O 1
ATOM 3292 N N . THR B 1 99 ? 8.312 11.672 16.922 1 98.88 99 THR B N 1
ATOM 3293 C CA . THR B 1 99 ? 8.273 10.398 17.641 1 98.88 99 THR B CA 1
ATOM 3294 C C . THR B 1 99 ? 9.461 9.523 17.234 1 98.88 99 THR B C 1
ATOM 3296 O O . THR B 1 99 ? 10.141 8.961 18.094 1 98.88 99 THR B O 1
ATOM 3299 N N . ALA B 1 100 ? 9.719 9.406 15.953 1 98.75 100 ALA B N 1
ATOM 3300 C CA . ALA B 1 100 ? 10.82 8.586 15.453 1 98.75 100 ALA B CA 1
ATOM 3301 C C . ALA B 1 100 ? 12.156 9.062 16.016 1 98.75 100 ALA B C 1
ATOM 3303 O O . ALA B 1 100 ? 12.969 8.258 16.484 1 98.75 100 ALA B O 1
ATOM 3304 N N . ILE B 1 101 ? 12.359 10.391 15.953 1 98.44 101 ILE B N 1
ATOM 3305 C CA . ILE B 1 101 ? 13.617 10.984 16.375 1 98.44 101 ILE B CA 1
ATOM 3306 C C . ILE B 1 101 ? 13.836 10.727 17.875 1 98.44 101 ILE B C 1
ATOM 3308 O O . ILE B 1 101 ? 14.945 10.414 18.297 1 98.44 101 ILE B O 1
ATOM 3312 N N . LEU B 1 102 ? 12.844 10.812 18.656 1 98.62 102 LEU B N 1
ATOM 3313 C CA . LEU B 1 102 ? 12.969 10.672 20.094 1 98.62 102 LEU B CA 1
ATOM 3314 C C . LEU B 1 102 ? 13.07 9.203 20.5 1 98.62 102 LEU B C 1
ATOM 3316 O O . LEU B 1 102 ? 13.977 8.828 21.25 1 98.62 102 LEU B O 1
ATOM 3320 N N . ASP B 1 103 ? 12.172 8.359 19.984 1 98.06 103 ASP B N 1
ATOM 3321 C CA . ASP B 1 103 ? 12.109 6.957 20.391 1 98.06 103 ASP B CA 1
ATOM 3322 C C . ASP B 1 103 ? 13.375 6.211 19.953 1 98.06 103 ASP B C 1
ATOM 3324 O O . ASP B 1 103 ? 13.75 5.207 20.578 1 98.06 103 ASP B O 1
ATOM 3328 N N . SER B 1 104 ? 14.016 6.668 18.891 1 97.25 104 SER B N 1
ATOM 3329 C CA . SER B 1 104 ? 15.203 5.984 18.391 1 97.25 104 SER B CA 1
ATOM 3330 C C . SER B 1 104 ? 16.469 6.555 19.016 1 97.25 104 SER B C 1
ATOM 3332 O O . SER B 1 104 ? 17.562 5.992 18.859 1 97.25 104 SER B O 1
ATOM 3334 N N . GLY B 1 105 ? 16.406 7.695 19.609 1 97.38 105 GLY B N 1
ATOM 3335 C CA . GLY B 1 105 ? 17.547 8.273 20.312 1 97.38 105 GLY B CA 1
ATOM 3336 C C . GLY B 1 105 ? 18.375 9.188 19.422 1 97.38 105 GLY B C 1
ATOM 3337 O O . GLY B 1 105 ? 19.5 9.555 19.797 1 97.38 105 GLY B O 1
ATOM 3338 N N . ILE B 1 106 ? 17.891 9.469 18.281 1 97.5 106 ILE B N 1
ATOM 3339 C CA . ILE B 1 106 ? 18.609 10.406 17.438 1 97.5 106 ILE B CA 1
ATOM 3340 C C . ILE B 1 106 ? 18.766 11.742 18.156 1 97.5 106 ILE B C 1
ATOM 3342 O O . ILE B 1 106 ? 19.828 12.367 18.094 1 97.5 106 ILE B O 1
ATOM 3346 N N . ILE B 1 107 ? 17.672 12.219 18.719 1 97.62 107 ILE B N 1
ATOM 3347 C CA . ILE B 1 107 ? 17.719 13.312 19.688 1 97.62 107 ILE B CA 1
ATOM 3348 C C . ILE B 1 107 ? 17.422 12.773 21.094 1 97.62 107 ILE B C 1
ATOM 3350 O O . ILE B 1 107 ? 16.516 11.953 21.266 1 97.62 107 ILE B O 1
ATOM 3354 N N . SER B 1 108 ? 18.203 13.242 22.062 1 97.88 108 SER B N 1
ATOM 3355 C CA . SER B 1 108 ? 18.062 12.734 23.438 1 97.88 108 SER B CA 1
ATOM 3356 C C . SER B 1 108 ? 16.703 13.109 24.016 1 97.88 108 SER B C 1
ATOM 3358 O O . SER B 1 108 ? 16.312 14.281 24 1 97.88 108 SER B O 1
ATOM 3360 N N . MET B 1 109 ? 16.078 12.117 24.609 1 98.12 109 MET B N 1
ATOM 3361 C CA . MET B 1 109 ? 14.773 12.305 25.25 1 98.12 109 MET B CA 1
ATOM 3362 C C . MET B 1 109 ? 14.938 12.805 26.672 1 98.12 109 MET B C 1
ATOM 3364 O O . MET B 1 109 ? 15.82 12.344 27.406 1 98.12 109 MET B O 1
ATOM 3368 N N . GLN B 1 110 ? 14.195 13.805 27 1 98.38 110 GLN B N 1
ATOM 3369 C CA . GLN B 1 110 ? 14.055 14.25 28.391 1 98.38 110 GLN B CA 1
ATOM 3370 C C . GLN B 1 110 ? 12.648 13.992 28.906 1 98.38 110 GLN B C 1
ATOM 3372 O O . GLN B 1 110 ? 11.664 14.266 28.219 1 98.38 110 GLN B O 1
ATOM 3377 N N . GLU B 1 111 ? 12.547 13.438 30.078 1 98.12 111 GLU B N 1
ATOM 3378 C CA . GLU B 1 111 ? 11.258 13.219 30.719 1 98.12 111 GLU B CA 1
ATOM 3379 C C . GLU B 1 111 ? 11.023 14.219 31.844 1 98.12 111 GLU B C 1
ATOM 3381 O O . GLU B 1 111 ? 11.961 14.617 32.531 1 98.12 111 GLU B O 1
ATOM 3386 N N . PRO B 1 112 ? 9.844 14.656 32.094 1 98.56 112 PRO B N 1
ATOM 3387 C CA . PRO B 1 112 ? 8.609 14.211 31.422 1 98.56 112 PRO B CA 1
ATOM 3388 C C . PRO B 1 112 ? 8.336 14.961 30.125 1 98.56 112 PRO B C 1
ATOM 3390 O O . PRO B 1 112 ? 7.438 14.57 29.359 1 98.56 112 PRO B O 1
ATOM 3393 N N . LEU B 1 113 ? 9.047 16.094 29.828 1 98.81 113 LEU B N 1
ATOM 3394 C CA . LEU B 1 113 ? 8.859 16.891 28.625 1 98.81 113 LEU B CA 1
ATOM 3395 C C . LEU B 1 113 ? 10.172 17.047 27.875 1 98.81 113 LEU B C 1
ATOM 3397 O O . LEU B 1 113 ? 11.227 17.281 28.469 1 98.81 113 LEU B O 1
ATOM 3401 N N . THR B 1 114 ? 10.133 16.781 26.625 1 98.81 114 THR B N 1
ATOM 3402 C CA . THR B 1 114 ? 11.227 17.125 25.719 1 98.81 114 THR B CA 1
ATOM 3403 C C . THR B 1 114 ? 10.82 18.266 24.797 1 98.81 114 THR B C 1
ATOM 3405 O O . THR B 1 114 ? 9.75 18.234 24.172 1 98.81 114 THR B O 1
ATOM 3408 N N . HIS B 1 115 ? 11.609 19.281 24.688 1 98.69 115 HIS B N 1
ATOM 3409 C CA . HIS B 1 115 ? 11.391 20.406 23.766 1 98.69 115 HIS B CA 1
ATOM 3410 C C . HIS B 1 115 ? 12.336 20.328 22.578 1 98.69 115 HIS B C 1
ATOM 3412 O O . HIS B 1 115 ? 13.531 20.078 22.734 1 98.69 115 HIS B O 1
ATOM 3418 N N . MET B 1 116 ? 11.734 20.469 21.359 1 98.56 116 MET B N 1
ATOM 3419 C CA . MET B 1 116 ? 12.523 20.453 20.141 1 98.56 116 MET B CA 1
ATOM 3420 C C . MET B 1 116 ? 12.07 21.547 19.188 1 98.56 116 MET B C 1
ATOM 3422 O O . MET B 1 116 ? 10.906 21.953 19.203 1 98.56 116 MET B O 1
ATOM 3426 N N . VAL B 1 117 ? 13.008 22.047 18.453 1 98.81 117 VAL B N 1
ATOM 3427 C CA . VAL B 1 117 ? 12.719 22.891 17.281 1 98.81 117 VAL B CA 1
ATOM 3428 C C . VAL B 1 117 ? 13.078 22.125 16.016 1 98.81 117 VAL B C 1
ATOM 3430 O O . VAL B 1 117 ? 14.195 21.609 15.883 1 98.81 117 VAL B O 1
ATOM 3433 N N . LEU B 1 118 ? 12.133 22 15.109 1 98.81 118 LEU B N 1
ATOM 3434 C CA . LEU B 1 118 ? 12.32 21.328 13.828 1 98.81 118 LEU B CA 1
ATOM 3435 C C . LEU B 1 118 ? 12.078 22.281 12.672 1 98.81 118 LEU B C 1
ATOM 3437 O O . LEU B 1 118 ? 11.477 23.344 12.852 1 98.81 118 LEU B O 1
ATOM 3441 N N . GLU B 1 119 ? 12.617 21.906 11.562 1 98.81 119 GLU B N 1
ATOM 3442 C CA . GLU B 1 119 ? 12.461 22.734 10.375 1 98.81 119 GLU B CA 1
ATOM 3443 C C . GLU B 1 119 ? 11.883 21.938 9.211 1 98.81 119 GLU B C 1
ATOM 3445 O O . GLU B 1 119 ? 12.422 20.891 8.844 1 98.81 119 GLU B O 1
ATOM 3450 N N . ALA B 1 120 ? 10.758 22.328 8.734 1 98.69 120 ALA B N 1
ATOM 3451 C CA . ALA B 1 120 ? 10.18 21.844 7.484 1 98.69 120 ALA B CA 1
ATOM 3452 C C . ALA B 1 120 ? 10.344 22.859 6.363 1 98.69 120 ALA B C 1
ATOM 3454 O O . ALA B 1 120 ? 10.742 24 6.613 1 98.69 120 ALA B O 1
ATOM 3455 N N . PRO B 1 121 ? 10.055 22.453 5.098 1 98.44 121 PRO B N 1
ATOM 3456 C CA . PRO B 1 121 ? 10.18 23.406 3.994 1 98.44 121 PRO B CA 1
ATOM 3457 C C . PRO B 1 121 ? 9.344 24.672 4.207 1 98.44 121 PRO B C 1
ATOM 3459 O O . PRO B 1 121 ? 9.742 25.766 3.791 1 98.44 121 PRO B O 1
ATOM 3462 N N . GLY B 1 122 ? 8.242 24.5 4.848 1 97.12 122 GLY B N 1
ATOM 3463 C CA . GLY B 1 122 ? 7.328 25.609 5.062 1 97.12 122 GLY B CA 1
ATOM 3464 C C . GLY B 1 122 ? 7.727 26.484 6.23 1 97.12 122 GLY B C 1
ATOM 3465 O O . GLY B 1 122 ? 7.102 27.531 6.473 1 97.12 122 GLY B O 1
ATOM 3466 N N . GLY B 1 123 ? 8.758 26.094 6.965 1 96.44 123 GLY B N 1
ATOM 3467 C CA . GLY B 1 123 ? 9.203 26.922 8.078 1 96.44 123 GLY B CA 1
ATOM 3468 C C . GLY B 1 123 ? 9.531 26.125 9.32 1 96.44 123 GLY B C 1
ATOM 3469 O O . GLY B 1 123 ? 9.523 24.891 9.289 1 96.44 123 GLY B O 1
ATOM 3470 N N . VAL B 1 124 ? 9.883 26.906 10.383 1 97.81 124 VAL B N 1
ATOM 3471 C CA . VAL B 1 124 ? 10.289 26.328 11.656 1 97.81 124 VAL B CA 1
ATOM 3472 C C . VAL B 1 124 ? 9.055 26.031 12.5 1 97.81 124 VAL B C 1
ATOM 3474 O O . VAL B 1 124 ? 8.109 26.812 12.531 1 97.81 124 VAL B O 1
ATOM 3477 N N . ILE B 1 125 ? 9.086 24.859 13.148 1 98.25 125 ILE B N 1
ATOM 3478 C CA . ILE B 1 125 ? 8.031 24.5 14.086 1 98.25 125 ILE B CA 1
ATOM 3479 C C . ILE B 1 125 ? 8.633 24.172 15.453 1 98.25 125 ILE B C 1
ATOM 3481 O O . ILE B 1 125 ? 9.797 23.781 15.539 1 98.25 125 ILE B O 1
ATOM 3485 N N . GLU B 1 126 ? 7.855 24.391 16.484 1 98.75 126 GLU B N 1
ATOM 3486 C CA . GLU B 1 126 ? 8.242 24.047 17.844 1 98.75 126 GLU B CA 1
ATOM 3487 C C . GLU B 1 126 ? 7.457 22.828 18.344 1 98.75 126 GLU B C 1
ATOM 3489 O O . GLU B 1 126 ? 6.246 22.734 18.141 1 98.75 126 GLU B O 1
ATOM 3494 N N . VAL B 1 127 ? 8.195 21.906 18.984 1 98.81 127 VAL B N 1
ATOM 3495 C CA . VAL B 1 127 ? 7.586 20.656 19.438 1 98.81 127 VAL B CA 1
ATOM 3496 C C . VAL B 1 127 ? 7.77 20.516 20.953 1 98.81 127 VAL B C 1
ATOM 3498 O O . VAL B 1 127 ? 8.859 20.75 21.484 1 98.81 127 VAL B O 1
ATOM 3501 N N . THR B 1 128 ? 6.746 20.25 21.641 1 98.94 128 THR B N 1
ATOM 3502 C CA . THR B 1 128 ? 6.777 19.75 23.016 1 98.94 128 THR B CA 1
ATOM 3503 C C . THR B 1 128 ? 6.273 18.312 23.078 1 98.94 128 THR B C 1
ATOM 3505 O O . THR B 1 128 ? 5.102 18.047 22.812 1 98.94 128 THR B O 1
ATOM 3508 N N . ALA B 1 129 ? 7.164 17.438 23.453 1 98.94 129 ALA B N 1
ATOM 3509 C CA . ALA B 1 129 ? 6.82 16.016 23.531 1 98.94 129 ALA B CA 1
ATOM 3510 C C . ALA B 1 129 ? 6.633 15.57 24.984 1 98.94 129 ALA B C 1
ATOM 3512 O O . ALA B 1 129 ? 7.508 15.797 25.828 1 98.94 129 ALA B O 1
ATOM 3513 N N . GLU B 1 130 ? 5.48 15.016 25.234 1 98.94 130 GLU B N 1
ATOM 3514 C CA . GLU B 1 130 ? 5.289 14.32 26.5 1 98.94 130 GLU B CA 1
ATOM 3515 C C . GLU B 1 130 ? 5.93 12.93 26.484 1 98.94 130 GLU B C 1
ATOM 3517 O O . GLU B 1 130 ? 5.586 12.102 25.625 1 98.94 130 GLU B O 1
ATOM 3522 N N . CYS B 1 131 ? 6.828 12.727 27.422 1 98.5 131 CYS B N 1
ATOM 3523 C CA . CYS B 1 131 ? 7.641 11.516 27.391 1 98.5 131 CYS B CA 1
ATOM 3524 C C . CYS B 1 131 ? 7.586 10.781 28.719 1 98.5 131 CYS B C 1
ATOM 3526 O O . CYS B 1 131 ? 7.59 11.414 29.781 1 98.5 131 CYS B O 1
ATOM 3528 N N . ALA B 1 132 ? 7.5 9.523 28.594 1 97.94 132 ALA B N 1
ATOM 3529 C CA . ALA B 1 132 ? 7.578 8.664 29.766 1 97.94 132 ALA B CA 1
ATOM 3530 C C . ALA B 1 132 ? 8.109 7.281 29.406 1 97.94 132 ALA B C 1
ATOM 3532 O O . ALA B 1 132 ? 7.73 6.715 28.375 1 97.94 132 ALA B O 1
ATOM 3533 N N . ASN B 1 133 ? 9.055 6.766 30.266 1 96 133 ASN B N 1
ATOM 3534 C CA . ASN B 1 133 ? 9.586 5.41 30.141 1 96 133 ASN B CA 1
ATOM 3535 C C . ASN B 1 133 ? 10.219 5.18 28.781 1 96 133 ASN B C 1
ATOM 3537 O O . ASN B 1 133 ? 9.977 4.148 28.141 1 96 133 ASN B O 1
ATOM 3541 N N . GLY B 1 134 ? 10.836 6.18 28.281 1 95.5 134 GLY B N 1
ATOM 3542 C CA . GLY B 1 134 ? 11.586 6.051 27.031 1 95.5 134 GLY B CA 1
ATOM 3543 C C . GLY B 1 134 ? 10.711 6.168 25.797 1 95.5 134 GLY B C 1
ATOM 3544 O O . GLY B 1 134 ? 11.141 5.816 24.703 1 95.5 134 GLY B O 1
ATOM 3545 N N . LYS B 1 135 ? 9.5 6.609 25.969 1 97.5 135 LYS B N 1
ATOM 3546 C CA . LYS B 1 135 ? 8.539 6.738 24.875 1 97.5 135 LYS B CA 1
ATOM 3547 C C . LYS B 1 135 ? 8.008 8.164 24.766 1 97.5 135 LYS B C 1
ATOM 3549 O O . LYS B 1 135 ? 7.688 8.781 25.797 1 97.5 135 LYS B O 1
ATOM 3554 N N . ALA B 1 136 ? 8.055 8.719 23.531 1 98.5 136 ALA B N 1
ATOM 3555 C CA . ALA B 1 136 ? 7.27 9.922 23.266 1 98.5 136 ALA B CA 1
ATOM 3556 C C . ALA B 1 136 ? 5.785 9.594 23.156 1 98.5 136 ALA B C 1
ATOM 3558 O O . ALA B 1 136 ? 5.324 9.109 22.125 1 98.5 136 ALA B O 1
ATOM 3559 N N . GLU B 1 137 ? 5.039 9.914 24.125 1 98.38 137 GLU B N 1
ATOM 3560 C CA . GLU B 1 137 ? 3.658 9.453 24.234 1 98.38 137 GLU B CA 1
ATOM 3561 C C . GLU B 1 137 ? 2.709 10.383 23.469 1 98.38 137 GLU B C 1
ATOM 3563 O O . GLU B 1 137 ? 1.705 9.93 22.922 1 98.38 137 GLU B O 1
ATOM 3568 N N . ARG B 1 138 ? 3.016 11.625 23.516 1 98.88 138 ARG B N 1
ATOM 3569 C CA . ARG B 1 138 ? 2.199 12.625 22.828 1 98.88 138 ARG B CA 1
ATOM 3570 C C . ARG B 1 138 ? 3.057 13.789 22.344 1 98.88 138 ARG B C 1
ATOM 3572 O O . ARG B 1 138 ? 3.941 14.258 23.062 1 98.88 138 ARG B O 1
ATOM 3579 N N . ILE B 1 139 ? 2.832 14.156 21.156 1 98.94 139 ILE B N 1
ATOM 3580 C CA . ILE B 1 139 ? 3.584 15.234 20.531 1 98.94 139 ILE B CA 1
ATOM 3581 C C . ILE B 1 139 ? 2.688 16.453 20.359 1 98.94 139 ILE B C 1
ATOM 3583 O O . ILE B 1 139 ? 1.594 16.359 19.797 1 98.94 139 ILE B O 1
ATOM 3587 N N . ASN B 1 140 ? 3.074 17.625 20.828 1 98.94 140 ASN B N 1
ATOM 3588 C CA . ASN B 1 140 ? 2.455 18.922 20.578 1 98.94 140 ASN B CA 1
ATOM 3589 C C . ASN B 1 140 ? 3.279 19.75 19.594 1 98.94 140 ASN B C 1
ATOM 3591 O O . ASN B 1 140 ? 4.438 20.062 19.859 1 98.94 140 ASN B O 1
ATOM 3595 N N . VAL B 1 141 ? 2.697 20.094 18.516 1 98.88 141 VAL B N 1
ATOM 3596 C CA . VAL B 1 141 ? 3.396 20.828 17.484 1 98.88 141 VAL B CA 1
ATOM 3597 C C . VAL B 1 141 ? 2.82 22.25 17.375 1 98.88 141 VAL B C 1
ATOM 3599 O O . VAL B 1 141 ? 1.644 22.422 17.062 1 98.88 141 VAL B O 1
ATOM 3602 N N . LEU B 1 142 ? 3.588 23.25 17.734 1 98.88 142 LEU B N 1
ATOM 3603 C CA . LEU B 1 142 ? 3.252 24.625 17.344 1 98.88 142 LEU B CA 1
ATOM 3604 C C . LEU B 1 142 ? 3.551 24.859 15.859 1 98.88 142 LEU B C 1
ATOM 3606 O O . LEU B 1 142 ? 4.711 25 15.477 1 98.88 142 LEU B O 1
ATOM 3610 N N . ASN B 1 143 ? 2.488 24.906 15.094 1 98.5 143 ASN B N 1
ATOM 3611 C CA . ASN B 1 143 ? 2.566 24.906 13.633 1 98.5 143 ASN B CA 1
ATOM 3612 C C . ASN B 1 143 ? 2.863 26.297 13.086 1 98.5 143 ASN B C 1
ATOM 3614 O O . ASN B 1 143 ? 2.961 27.266 13.852 1 98.5 143 ASN B O 1
ATOM 3618 N N . VAL B 1 144 ? 3.186 26.375 11.797 1 97.56 144 VAL B N 1
ATOM 3619 C CA . VAL B 1 144 ? 3.375 27.656 11.102 1 97.56 144 VAL B CA 1
ATOM 3620 C C . VAL B 1 144 ? 2.068 28.438 11.102 1 97.56 144 VAL B C 1
ATOM 3622 O O . VAL B 1 144 ? 1.003 27.891 11.391 1 97.56 144 VAL B O 1
ATOM 3625 N N . ALA B 1 145 ? 2.148 29.703 10.727 1 98.19 145 ALA B N 1
ATOM 3626 C CA . ALA B 1 145 ? 0.98 30.578 10.695 1 98.19 145 ALA B CA 1
ATOM 3627 C C . ALA B 1 145 ? -0.095 30.031 9.766 1 98.19 145 ALA B C 1
ATOM 3629 O O . ALA B 1 145 ? 0.208 29.562 8.664 1 98.19 145 ALA B O 1
ATOM 3630 N N . SER B 1 146 ? -1.371 30.031 10.242 1 98.62 146 SER B N 1
ATOM 3631 C CA . SER B 1 146 ? -2.537 29.594 9.477 1 98.62 146 SER B CA 1
ATOM 3632 C C . SER B 1 146 ? -3.51 30.75 9.258 1 98.62 146 SER B C 1
ATOM 3634 O O . SER B 1 146 ? -3.695 31.594 10.141 1 98.62 146 SER B O 1
ATOM 3636 N N . PHE B 1 147 ? -4.129 30.797 8.078 1 98.75 147 PHE B N 1
ATOM 3637 C CA . PHE B 1 147 ? -4.977 31.938 7.77 1 98.75 147 PHE B CA 1
ATOM 3638 C C . PHE B 1 147 ? -6.062 31.547 6.77 1 98.75 147 PHE B C 1
ATOM 3640 O O . PHE B 1 147 ? -5.949 30.531 6.086 1 98.75 147 PHE B O 1
ATOM 3647 N N . VAL B 1 148 ? -7.129 32.375 6.719 1 98.56 148 VAL B N 1
ATOM 3648 C CA . VAL B 1 148 ? -8.234 32.219 5.781 1 98.56 148 VAL B CA 1
ATOM 3649 C C . VAL B 1 148 ? -7.961 33.031 4.52 1 98.56 148 VAL B C 1
ATOM 3651 O O . VAL B 1 148 ? -7.461 34.156 4.594 1 98.56 148 VAL B O 1
ATOM 3654 N N . THR B 1 149 ? -8.273 32.406 3.371 1 97.94 149 THR B N 1
ATOM 3655 C CA . THR B 1 149 ? -8.195 33.188 2.137 1 97.94 149 THR B CA 1
ATOM 3656 C C . THR B 1 149 ? -9.594 33.594 1.666 1 97.94 149 THR B C 1
ATOM 3658 O O . THR B 1 149 ? -9.789 34.719 1.167 1 97.94 149 THR B O 1
ATOM 3661 N N . ARG B 1 150 ? -10.547 32.719 1.72 1 98 150 ARG B N 1
ATOM 3662 C CA . ARG B 1 150 ? -11.938 33 1.354 1 98 150 ARG B CA 1
ATOM 3663 C C . ARG B 1 150 ? -12.906 32.312 2.311 1 98 150 ARG B C 1
ATOM 3665 O O . ARG B 1 150 ? -12.703 31.156 2.682 1 98 150 ARG B O 1
ATOM 3672 N N . LEU B 1 151 ? -13.984 33.094 2.699 1 98.31 151 LEU B N 1
ATOM 3673 C CA . LEU B 1 151 ? -15.102 32.531 3.436 1 98.31 151 LEU B CA 1
ATOM 3674 C C . LEU B 1 151 ? -16.359 32.469 2.568 1 98.31 151 LEU B C 1
ATOM 3676 O O . LEU B 1 151 ? -16.641 33.406 1.827 1 98.31 151 LEU B O 1
ATOM 3680 N N . ALA B 1 152 ? -16.969 31.375 2.596 1 98.38 152 ALA B N 1
ATOM 3681 C CA . ALA B 1 152 ? -18.281 31.172 1.969 1 98.38 152 ALA B CA 1
ATOM 3682 C C . ALA B 1 152 ? -18.234 31.547 0.49 1 98.38 152 ALA B C 1
ATOM 3684 O O . ALA B 1 152 ? -19.094 32.312 0.011 1 98.38 152 ALA B O 1
ATOM 3685 N N . ALA B 1 153 ? -17.234 31.109 -0.145 1 98.69 153 ALA B N 1
ATOM 3686 C CA . ALA B 1 153 ? -17.125 31.344 -1.584 1 98.69 153 ALA B CA 1
ATOM 3687 C C . ALA B 1 153 ? -18 30.359 -2.357 1 98.69 153 ALA B C 1
ATOM 3689 O O . ALA B 1 153 ? -18.141 29.188 -1.962 1 98.69 153 ALA B O 1
ATOM 3690 N N . ALA B 1 154 ? -18.547 30.844 -3.471 1 98.62 154 ALA B N 1
ATOM 3691 C CA . ALA B 1 154 ? -19.281 29.953 -4.371 1 98.62 154 ALA B CA 1
ATOM 3692 C C . ALA B 1 154 ? -18.328 29.188 -5.281 1 98.62 154 ALA B C 1
ATOM 3694 O O . ALA B 1 154 ? -17.344 29.75 -5.785 1 98.62 154 ALA B O 1
ATOM 3695 N N . LEU B 1 155 ? -18.562 27.844 -5.434 1 98.81 155 LEU B N 1
ATOM 3696 C CA . LEU B 1 155 ? -17.766 26.984 -6.289 1 98.81 155 LEU B CA 1
ATOM 3697 C C . LEU B 1 155 ? -18.656 26.094 -7.141 1 98.81 155 LEU B C 1
ATOM 3699 O O . LEU B 1 155 ? -19.469 25.312 -6.613 1 98.81 155 LEU B O 1
ATOM 3703 N N . GLU B 1 156 ? -18.516 26.203 -8.453 1 98.62 156 GLU B N 1
ATOM 3704 C CA . GLU B 1 156 ? -19.234 25.312 -9.359 1 98.62 156 GLU B CA 1
ATOM 3705 C C . GLU B 1 156 ? -18.484 24.016 -9.586 1 98.62 156 GLU B C 1
ATOM 3707 O O . GLU B 1 156 ? -17.328 24.016 -10.016 1 98.62 156 GLU B O 1
ATOM 3712 N N . VAL B 1 157 ? -19.141 22.953 -9.297 1 98.12 157 VAL B N 1
ATOM 3713 C CA . VAL B 1 157 ? -18.531 21.641 -9.5 1 98.12 157 VAL B CA 1
ATOM 3714 C C . VAL B 1 157 ? -19.406 20.797 -10.414 1 98.12 157 VAL B C 1
ATOM 3716 O O . VAL B 1 157 ? -20.609 20.641 -10.164 1 98.12 157 VAL B O 1
ATOM 3719 N N . GLU B 1 158 ? -18.812 20.234 -11.406 1 95.75 158 GLU B N 1
ATOM 3720 C CA . GLU B 1 158 ? -19.547 19.391 -12.344 1 95.75 158 GLU B CA 1
ATOM 3721 C C . GLU B 1 158 ? -20.234 18.25 -11.625 1 95.75 158 GLU B C 1
ATOM 3723 O O . GLU B 1 158 ? -19.609 17.531 -10.836 1 95.75 158 GLU B O 1
ATOM 3728 N N . GLY B 1 159 ? -21.484 18.125 -11.82 1 95.12 159 GLY B N 1
ATOM 3729 C CA . GLY B 1 159 ? -22.25 17.016 -11.25 1 95.12 159 GLY B CA 1
ATOM 3730 C C . GLY B 1 159 ? -22.812 17.328 -9.883 1 95.12 159 GLY B C 1
ATOM 3731 O O . GLY B 1 159 ? -23.672 16.594 -9.383 1 95.12 159 GLY B O 1
ATOM 3732 N N . LEU B 1 160 ? -22.406 18.422 -9.266 1 96.19 160 LEU B N 1
ATOM 3733 C CA . LEU B 1 160 ? -22.828 18.734 -7.902 1 96.19 160 LEU B CA 1
ATOM 3734 C C . LEU B 1 160 ? -23.547 20.078 -7.844 1 96.19 160 LEU B C 1
ATOM 3736 O O . LEU B 1 160 ? -24.25 20.359 -6.879 1 96.19 160 LEU B O 1
ATOM 3740 N N . GLY B 1 161 ? -23.328 20.859 -8.859 1 96.31 161 GLY B N 1
ATOM 3741 C CA . GLY B 1 161 ? -23.859 22.219 -8.82 1 96.31 161 GLY B CA 1
ATOM 3742 C C . GLY B 1 161 ? -23 23.172 -8.008 1 96.31 161 GLY B C 1
ATOM 3743 O O . GLY B 1 161 ? -21.766 23.062 -8.023 1 96.31 161 GLY B O 1
ATOM 3744 N N . THR B 1 162 ? -23.703 24.219 -7.457 1 98.12 162 THR B N 1
ATOM 3745 C CA . THR B 1 162 ? -22.984 25.25 -6.723 1 98.12 162 THR B CA 1
ATOM 3746 C C . THR B 1 162 ? -22.812 24.844 -5.262 1 98.12 162 THR B C 1
ATOM 3748 O O . THR B 1 162 ? -23.797 24.609 -4.559 1 98.12 162 THR B O 1
ATOM 3751 N N . LEU B 1 163 ? -21.531 24.797 -4.859 1 98.31 163 LEU B N 1
ATOM 3752 C CA . LEU B 1 163 ? -21.188 24.578 -3.463 1 98.31 163 LEU B CA 1
ATOM 3753 C C . LEU B 1 163 ? -20.766 25.875 -2.787 1 98.31 163 LEU B C 1
ATOM 3755 O O . LEU B 1 163 ? -20.297 26.797 -3.451 1 98.31 163 LEU B O 1
ATOM 3759 N N . THR B 1 164 ? -21 26.016 -1.478 1 98.5 164 THR B N 1
ATOM 3760 C CA . THR B 1 164 ? -20.375 27.047 -0.65 1 98.5 164 THR B CA 1
ATOM 3761 C C . THR B 1 164 ? -19.141 26.5 0.06 1 98.5 164 THR B C 1
ATOM 3763 O O . THR B 1 164 ? -19.234 25.516 0.797 1 98.5 164 THR B O 1
ATOM 3766 N N . VAL B 1 165 ? -17.969 27.125 -0.185 1 98.81 165 VAL B N 1
ATOM 3767 C CA . VAL B 1 165 ? -16.75 26.547 0.352 1 98.81 165 VAL B CA 1
ATOM 3768 C C . VAL B 1 165 ? -15.914 27.641 1.038 1 98.81 165 VAL B C 1
ATOM 3770 O O . VAL B 1 165 ? -16.125 28.828 0.8 1 98.81 165 VAL B O 1
ATOM 3773 N N . ASP B 1 166 ? -15.086 27.266 1.958 1 98.81 166 ASP B N 1
ATOM 3774 C CA . ASP B 1 166 ? -14.008 28.109 2.492 1 98.81 166 ASP B CA 1
ATOM 3775 C C . ASP B 1 166 ? -12.656 27.672 1.941 1 98.81 166 ASP B C 1
ATOM 3777 O O . ASP B 1 166 ? -12.477 26.5 1.573 1 98.81 166 ASP B O 1
ATOM 3781 N N . THR B 1 167 ? -11.734 28.578 1.804 1 98.88 167 THR B N 1
ATOM 3782 C CA . THR B 1 167 ? -10.344 28.25 1.52 1 98.88 167 THR B CA 1
ATOM 3783 C C . THR B 1 167 ? -9.422 28.812 2.598 1 98.88 167 THR B C 1
ATOM 3785 O O . THR B 1 167 ? -9.664 29.906 3.117 1 98.88 167 THR B O 1
ATOM 3788 N N . ALA B 1 168 ? -8.461 28.047 2.947 1 98.81 168 ALA B N 1
ATOM 3789 C CA . ALA B 1 168 ? -7.574 28.438 4.043 1 98.81 168 ALA B CA 1
ATOM 3790 C C . ALA B 1 168 ? -6.23 27.719 3.928 1 98.81 168 ALA B C 1
ATOM 3792 O O . ALA B 1 168 ? -6.086 26.781 3.145 1 98.81 168 ALA B O 1
ATOM 3793 N N . TYR B 1 169 ? -5.277 28.266 4.633 1 98.75 169 TYR B N 1
ATOM 3794 C CA . TYR B 1 169 ? -3.928 27.719 4.723 1 98.75 169 TYR B CA 1
ATOM 3795 C C . TYR B 1 169 ? -3.59 27.328 6.156 1 98.75 169 TYR B C 1
ATOM 3797 O O . TYR B 1 169 ? -3.754 28.125 7.078 1 98.75 169 TYR B O 1
ATOM 3805 N N . GLY B 1 170 ? -3.129 26.141 6.41 1 98.5 170 GLY B N 1
ATOM 3806 C CA . GLY B 1 170 ? -2.738 25.656 7.723 1 98.5 170 GLY B CA 1
ATOM 3807 C C . GLY B 1 170 ? -1.361 25.016 7.738 1 98.5 170 GLY B C 1
ATOM 3808 O O . GLY B 1 170 ? -1.07 24.172 8.586 1 98.5 170 GLY B O 1
ATOM 3809 N N . GLY B 1 171 ? -0.48 25.375 6.906 1 97.94 171 GLY B N 1
ATOM 3810 C CA . GLY B 1 171 ? 0.771 24.719 6.574 1 97.94 171 GLY B CA 1
ATOM 3811 C C . GLY B 1 171 ? 0.755 24.062 5.203 1 97.94 171 GLY B C 1
ATOM 3812 O O . GLY B 1 171 ? 1.81 23.797 4.625 1 97.94 171 GLY B O 1
ATOM 3813 N N . ASP B 1 172 ? -0.413 23.797 4.812 1 97.94 172 ASP B N 1
ATOM 3814 C CA . ASP B 1 172 ? -0.806 23.438 3.453 1 97.94 172 ASP B CA 1
ATOM 3815 C C . ASP B 1 172 ? -2.115 24.125 3.064 1 97.94 172 ASP B C 1
ATOM 3817 O O . ASP B 1 172 ? -2.754 24.766 3.898 1 97.94 172 ASP B O 1
ATOM 3821 N N . SER B 1 173 ? -2.488 24.141 1.754 1 98.56 173 SER B N 1
ATOM 3822 C CA . SER B 1 173 ? -3.627 24.906 1.26 1 98.56 173 SER B CA 1
ATOM 3823 C C . SER B 1 173 ? -4.848 24.016 1.056 1 98.56 173 SER B C 1
ATOM 3825 O O . SER B 1 173 ? -4.742 22.938 0.453 1 98.56 173 SER B O 1
ATOM 3827 N N . PHE B 1 174 ? -6.055 24.562 1.509 1 98.81 174 PHE B N 1
ATOM 3828 C CA . PHE B 1 174 ? -7.238 23.703 1.562 1 98.81 174 PHE B CA 1
ATOM 3829 C C . PHE B 1 174 ? -8.438 24.422 0.947 1 98.81 174 PHE B C 1
ATOM 3831 O O . PHE B 1 174 ? -8.602 25.625 1.104 1 98.81 174 PHE B O 1
ATOM 3838 N N . VAL B 1 175 ? -9.227 23.641 0.232 1 98.94 175 VAL B N 1
ATOM 3839 C CA . VAL B 1 175 ? -10.641 23.953 0.069 1 98.94 175 VAL B CA 1
ATOM 3840 C C . VAL B 1 175 ? -11.469 23.109 1.045 1 98.94 175 VAL B C 1
ATOM 3842 O O . VAL B 1 175 ? -11.258 21.906 1.174 1 98.94 175 VAL B O 1
ATOM 3845 N N . ILE B 1 176 ? -12.328 23.75 1.813 1 98.94 176 ILE B N 1
ATOM 3846 C CA . ILE B 1 176 ? -13.086 23.109 2.881 1 98.94 176 ILE B CA 1
ATOM 3847 C C . ILE B 1 176 ? -14.57 23.094 2.52 1 98.94 176 ILE B C 1
ATOM 3849 O O . ILE B 1 176 ? -15.156 24.125 2.213 1 98.94 176 ILE B O 1
ATOM 3853 N N . VAL B 1 177 ? -15.148 21.891 2.557 1 98.75 177 VAL B N 1
ATOM 3854 C CA . VAL B 1 177 ? -16.531 21.75 2.105 1 98.75 177 VAL B CA 1
ATOM 3855 C C . VAL B 1 177 ? -17.344 20.984 3.148 1 98.75 177 VAL B C 1
ATOM 3857 O O . VAL B 1 177 ? -16.781 20.281 3.988 1 98.75 177 VAL B O 1
ATOM 3860 N N . ASP B 1 178 ? -18.672 21.125 3.072 1 97.94 178 ASP B N 1
ATOM 3861 C CA . ASP B 1 178 ? -19.609 20.438 3.951 1 97.94 178 ASP B CA 1
ATOM 3862 C C . ASP B 1 178 ? -19.859 19.016 3.479 1 97.94 178 ASP B C 1
ATOM 3864 O O . ASP B 1 178 ? -20.531 18.797 2.465 1 97.94 178 ASP B O 1
ATOM 3868 N N . ALA B 1 179 ? -19.422 18.062 4.273 1 98.38 179 ALA B N 1
ATOM 3869 C CA . ALA B 1 179 ? -19.547 16.656 3.895 1 98.38 179 ALA B CA 1
ATOM 3870 C C . ALA B 1 179 ? -21 16.203 3.975 1 98.38 179 ALA B C 1
ATOM 3872 O O . ALA B 1 179 ? -21.469 15.414 3.141 1 98.38 179 ALA B O 1
ATOM 3873 N N . ILE B 1 180 ? -21.719 16.656 5.012 1 97.5 180 ILE B N 1
ATOM 3874 C CA . ILE B 1 180 ? -23.109 16.234 5.246 1 97.5 180 ILE B CA 1
ATOM 3875 C C . ILE B 1 180 ? -23.984 16.688 4.094 1 97.5 180 ILE B C 1
ATOM 3877 O O . ILE B 1 180 ? -24.828 15.938 3.609 1 97.5 180 ILE B O 1
ATOM 3881 N N . GLY B 1 181 ? -23.812 17.906 3.695 1 96.75 181 GLY B N 1
ATOM 3882 C CA . GLY B 1 181 ? -24.547 18.422 2.561 1 96.75 181 GLY B CA 1
ATOM 3883 C C . GLY B 1 181 ? -24.328 17.641 1.283 1 96.75 181 GLY B C 1
ATOM 3884 O O . GLY B 1 181 ? -25.172 17.641 0.39 1 96.75 181 GLY B O 1
ATOM 3885 N N . LEU B 1 182 ? -23.219 16.984 1.205 1 97.38 182 LEU B N 1
ATOM 3886 C CA . LEU B 1 182 ? -22.875 16.203 0.022 1 97.38 182 LEU B CA 1
ATOM 3887 C C . LEU B 1 182 ? -23.328 14.75 0.179 1 97.38 182 LEU B C 1
ATOM 3889 O O . LEU B 1 182 ? -23.094 13.922 -0.703 1 97.38 182 LEU B O 1
ATOM 3893 N N . GLY B 1 183 ? -23.859 14.406 1.329 1 97.19 183 GLY B N 1
ATOM 3894 C CA . GLY B 1 183 ? -24.469 13.102 1.529 1 97.19 183 GLY B CA 1
ATOM 3895 C C . GLY B 1 183 ? -23.547 12.117 2.229 1 97.19 183 GLY B C 1
ATOM 3896 O O . GLY B 1 183 ? -23.812 10.914 2.238 1 97.19 183 GLY B O 1
ATOM 3897 N N . PHE B 1 184 ? -22.5 12.586 2.816 1 98.25 184 PHE B N 1
ATOM 3898 C CA . PHE B 1 184 ? -21.531 11.688 3.439 1 98.25 184 PHE B CA 1
ATOM 3899 C C . PHE B 1 184 ? -21.625 11.75 4.957 1 98.25 184 PHE B C 1
ATOM 3901 O O . PHE B 1 184 ? -22 12.781 5.52 1 98.25 184 PHE B O 1
ATOM 3908 N N . SER B 1 185 ? -21.266 10.609 5.613 1 97.56 185 SER B N 1
ATOM 3909 C CA . SER B 1 185 ? -21.188 10.516 7.07 1 97.56 185 SER B CA 1
ATOM 3910 C C . SER B 1 185 ? -19.75 10.352 7.539 1 97.56 185 SER B C 1
ATOM 3912 O O . SER B 1 185 ? -19.484 10.227 8.742 1 97.56 185 SER B O 1
ATOM 3914 N N . LEU B 1 186 ? -18.797 10.367 6.602 1 98.12 186 LEU B N 1
ATOM 3915 C CA . LEU B 1 186 ? -17.359 10.25 6.859 1 98.12 186 LEU B CA 1
ATOM 3916 C C . LEU B 1 186 ? -17.047 8.938 7.566 1 98.12 186 LEU B C 1
ATOM 3918 O O . LEU B 1 186 ? -16.406 8.93 8.617 1 98.12 186 LEU B O 1
ATOM 3922 N N . LYS B 1 187 ? -17.438 7.824 6.938 1 97.38 187 LYS B N 1
ATOM 3923 C CA . LYS B 1 187 ? -17.141 6.461 7.371 1 97.38 187 LYS B CA 1
ATOM 3924 C C . LYS B 1 187 ? -16.109 5.809 6.453 1 97.38 187 LYS B C 1
ATOM 3926 O O . LYS B 1 187 ? -15.977 6.199 5.293 1 97.38 187 LYS B O 1
ATOM 3931 N N . PRO B 1 188 ? -15.445 4.789 7 1 96.88 188 PRO B N 1
ATOM 3932 C CA . PRO B 1 188 ? -14.367 4.148 6.234 1 96.88 188 PRO B CA 1
ATOM 3933 C C . PRO B 1 188 ? -14.852 3.592 4.895 1 96.88 188 PRO B C 1
ATOM 3935 O O . PRO B 1 188 ? -14.102 3.604 3.914 1 96.88 188 PRO B O 1
ATOM 3938 N N . ASP B 1 189 ? -16.062 3.125 4.793 1 95.81 189 ASP B N 1
ATOM 3939 C CA . ASP B 1 189 ? -16.578 2.504 3.57 1 95.81 189 ASP B CA 1
ATOM 3940 C C . ASP B 1 189 ? -16.984 3.559 2.547 1 95.81 189 ASP B C 1
ATOM 3942 O O . ASP B 1 189 ? -17.375 3.225 1.427 1 95.81 189 ASP B O 1
ATOM 3946 N N . GLU B 1 190 ? -16.812 4.875 2.893 1 97.38 190 GLU B N 1
ATOM 3947 C CA . GLU B 1 190 ? -17.078 5.98 1.981 1 97.38 190 GLU B CA 1
ATOM 3948 C C . GLU B 1 190 ? -15.789 6.551 1.397 1 97.38 190 GLU B C 1
ATOM 3950 O O . GLU B 1 190 ? -15.828 7.449 0.554 1 97.38 190 GLU B O 1
ATOM 3955 N N . ALA B 1 191 ? -14.695 5.988 1.788 1 97.38 191 ALA B N 1
ATOM 3956 C CA . ALA B 1 191 ? -13.398 6.605 1.526 1 97.38 191 ALA B CA 1
ATOM 3957 C C . ALA B 1 191 ? -13.148 6.746 0.028 1 97.38 191 ALA B C 1
ATOM 3959 O O . ALA B 1 191 ? -12.586 7.75 -0.423 1 97.38 191 ALA B O 1
ATOM 3960 N N . ARG B 1 192 ? -13.516 5.75 -0.705 1 95.88 192 ARG B N 1
ATOM 3961 C CA . ARG B 1 192 ? -13.297 5.801 -2.146 1 95.88 192 ARG B CA 1
ATOM 3962 C C . ARG B 1 192 ? -14.039 6.977 -2.771 1 95.88 192 ARG B C 1
ATOM 3964 O O . ARG B 1 192 ? -13.453 7.777 -3.496 1 95.88 192 ARG B O 1
ATOM 3971 N N . GLU B 1 193 ? -15.336 7.086 -2.5 1 96.12 193 GLU B N 1
ATOM 3972 C CA . GLU B 1 193 ? -16.172 8.148 -3.049 1 96.12 193 GLU B CA 1
ATOM 3973 C C . GLU B 1 193 ? -15.703 9.523 -2.561 1 96.12 193 GLU B C 1
ATOM 3975 O O . GLU B 1 193 ? -15.695 10.484 -3.324 1 96.12 193 GLU B O 1
ATOM 3980 N N . LEU B 1 194 ? -15.32 9.555 -1.319 1 97.94 194 LEU B N 1
ATOM 3981 C CA . LEU B 1 194 ? -14.812 10.797 -0.747 1 97.94 194 LEU B CA 1
ATOM 3982 C C . LEU B 1 194 ? -13.547 11.25 -1.475 1 97.94 194 LEU B C 1
ATOM 3984 O O . LEU B 1 194 ? -13.398 12.438 -1.785 1 97.94 194 LEU B O 1
ATOM 3988 N N . ALA B 1 195 ? -12.648 10.305 -1.726 1 97.38 195 ALA B N 1
ATOM 3989 C CA . ALA B 1 195 ? -11.398 10.625 -2.412 1 97.38 195 ALA B CA 1
ATOM 3990 C C . ALA B 1 195 ? -11.664 11.125 -3.828 1 97.38 195 ALA B C 1
ATOM 3992 O O . ALA B 1 195 ? -11.094 12.133 -4.258 1 97.38 195 ALA B O 1
ATOM 3993 N N . GLU B 1 196 ? -12.531 10.445 -4.547 1 96.19 196 GLU B N 1
ATOM 3994 C CA . GLU B 1 196 ? -12.859 10.82 -5.918 1 96.19 196 GLU B CA 1
ATOM 3995 C C . GLU B 1 196 ? -13.492 12.203 -5.977 1 96.19 196 GLU B C 1
ATOM 3997 O O . GLU B 1 196 ? -13.109 13.031 -6.801 1 96.19 196 GLU B O 1
ATOM 4002 N N . LEU B 1 197 ? -14.438 12.406 -5.133 1 97.69 197 LEU B N 1
ATOM 4003 C CA . LEU B 1 197 ? -15.109 13.695 -5.086 1 97.69 197 LEU B CA 1
ATOM 4004 C C . LEU B 1 197 ? -14.148 14.805 -4.664 1 97.69 197 LEU B C 1
ATOM 4006 O O . LEU B 1 197 ? -14.203 15.914 -5.195 1 97.69 197 LEU B O 1
ATOM 4010 N N . GLY B 1 198 ? -13.305 14.484 -3.686 1 98.12 198 GLY B N 1
ATOM 4011 C CA . GLY B 1 198 ? -12.32 15.453 -3.242 1 98.12 198 GLY B CA 1
ATOM 4012 C C . GLY B 1 198 ? -11.406 15.922 -4.355 1 98.12 198 GLY B C 1
ATOM 4013 O O . GLY B 1 198 ? -11.062 17.109 -4.43 1 98.12 198 GLY B O 1
ATOM 4014 N N . MET B 1 199 ? -11.023 15 -5.227 1 97.31 199 MET B N 1
ATOM 4015 C CA . MET B 1 199 ? -10.18 15.352 -6.363 1 97.31 199 MET B CA 1
ATOM 4016 C C . MET B 1 199 ? -10.906 16.312 -7.301 1 97.31 199 MET B C 1
ATOM 4018 O O . MET B 1 199 ? -10.312 17.281 -7.789 1 97.31 199 MET B O 1
ATOM 4022 N N . LYS B 1 200 ? -12.156 16.047 -7.523 1 97.69 200 LYS B N 1
ATOM 4023 C CA . LYS B 1 200 ? -12.969 16.891 -8.398 1 97.69 200 LYS B CA 1
ATOM 4024 C C . LYS B 1 200 ? -13.125 18.297 -7.82 1 97.69 200 LYS B C 1
ATOM 4026 O O . LYS B 1 200 ? -13 19.281 -8.539 1 97.69 200 LYS B O 1
ATOM 4031 N N . ILE B 1 201 ? -13.375 18.344 -6.566 1 98.62 201 ILE B N 1
ATOM 4032 C CA . ILE B 1 201 ? -13.586 19.625 -5.898 1 98.62 201 ILE B CA 1
ATOM 4033 C C . ILE B 1 201 ? -12.281 20.422 -5.887 1 98.62 201 ILE B C 1
ATOM 4035 O O . ILE B 1 201 ? -12.289 21.641 -6.133 1 98.62 201 ILE B O 1
ATOM 4039 N N . THR B 1 202 ? -11.211 19.766 -5.574 1 98.44 202 THR B N 1
ATOM 4040 C CA . THR B 1 202 ? -9.914 20.422 -5.566 1 98.44 202 THR B CA 1
ATOM 4041 C C . THR B 1 202 ? -9.602 21.031 -6.934 1 98.44 202 THR B C 1
ATOM 4043 O O . THR B 1 202 ? -9.133 22.172 -7.023 1 98.44 202 THR B O 1
ATOM 4046 N N . ALA B 1 203 ? -9.867 20.25 -7.977 1 97.88 203 ALA B N 1
ATOM 4047 C CA . ALA B 1 203 ? -9.625 20.75 -9.328 1 97.88 203 ALA B CA 1
ATOM 4048 C C . ALA B 1 203 ? -10.477 21.969 -9.633 1 97.88 203 ALA B C 1
ATOM 4050 O O . ALA B 1 203 ? -9.977 22.953 -10.18 1 97.88 203 ALA B O 1
ATOM 4051 N N . ALA B 1 204 ? -11.703 21.906 -9.305 1 98.69 204 ALA B N 1
ATOM 4052 C CA . ALA B 1 204 ? -12.609 23.031 -9.516 1 98.69 204 ALA B CA 1
ATOM 4053 C C . ALA B 1 204 ? -12.156 24.25 -8.734 1 98.69 204 ALA B C 1
ATOM 4055 O O . ALA B 1 204 ? -12.203 25.375 -9.25 1 98.69 204 ALA B O 1
ATOM 4056 N N . ALA B 1 205 ? -11.75 24.078 -7.512 1 98.81 205 ALA B N 1
ATOM 4057 C CA . ALA B 1 205 ? -11.297 25.172 -6.66 1 98.81 205 ALA B CA 1
ATOM 4058 C C . ALA B 1 205 ? -10.055 25.844 -7.238 1 98.81 205 ALA B C 1
ATOM 4060 O O . ALA B 1 205 ? -9.93 27.078 -7.195 1 98.81 205 ALA B O 1
ATOM 4061 N N . ASN B 1 206 ? -9.148 25.047 -7.684 1 98.69 206 ASN B N 1
ATOM 4062 C CA . ASN B 1 206 ? -7.945 25.609 -8.297 1 98.69 206 ASN B CA 1
ATOM 4063 C C . ASN B 1 206 ? -8.281 26.406 -9.555 1 98.69 206 ASN B C 1
ATOM 4065 O O . ASN B 1 206 ? -7.688 27.453 -9.797 1 98.69 206 ASN B O 1
ATOM 4069 N N . GLU B 1 207 ? -9.195 25.906 -10.344 1 98.5 207 GLU B N 1
ATOM 4070 C CA . GLU B 1 207 ? -9.586 26.562 -11.586 1 98.5 207 GLU B CA 1
ATOM 4071 C C . GLU B 1 207 ? -10.305 27.891 -11.312 1 98.5 207 GLU B C 1
ATOM 4073 O O . GLU B 1 207 ? -10.07 28.875 -12.008 1 98.5 207 GLU B O 1
ATOM 4078 N N . GLN B 1 208 ? -11.125 27.938 -10.336 1 98.75 208 GLN B N 1
ATOM 4079 C CA . GLN B 1 208 ? -12.07 29.031 -10.188 1 98.75 208 GLN B CA 1
ATOM 4080 C C . GLN B 1 208 ? -11.602 30.031 -9.125 1 98.75 208 GLN B C 1
ATOM 4082 O O . GLN B 1 208 ? -11.844 31.234 -9.234 1 98.75 208 GLN B O 1
ATOM 4087 N N . LEU B 1 209 ? -10.969 29.531 -8.055 1 98.44 209 LEU B N 1
ATOM 4088 C CA . LEU B 1 209 ? -10.633 30.375 -6.922 1 98.44 209 LEU B CA 1
ATOM 4089 C C . LEU B 1 209 ? -9.133 30.609 -6.844 1 98.44 209 LEU B C 1
ATOM 4091 O O . LEU B 1 209 ? -8.688 31.75 -6.609 1 98.44 209 LEU B O 1
ATOM 4095 N N . GLY B 1 210 ? -8.375 29.547 -7.027 1 97.88 210 GLY B N 1
ATOM 4096 C CA . GLY B 1 210 ? -6.926 29.625 -6.965 1 97.88 210 GLY B CA 1
ATOM 4097 C C . GLY B 1 210 ? -6.402 29.859 -5.562 1 97.88 210 GLY B C 1
ATOM 4098 O O . GLY B 1 210 ? -7.18 29.953 -4.609 1 97.88 210 GLY B O 1
ATOM 4099 N N . PHE B 1 211 ? -5.039 29.906 -5.434 1 97.94 211 PHE B N 1
ATOM 4100 C CA . PHE B 1 211 ? -4.336 30.172 -4.184 1 97.94 211 PHE B CA 1
ATOM 4101 C C . PHE B 1 211 ? -2.902 30.609 -4.453 1 97.94 211 PHE B C 1
ATOM 4103 O O . PHE B 1 211 ? -2.246 30.078 -5.355 1 97.94 211 PHE B O 1
ATOM 4110 N N . VAL B 1 212 ? -2.461 31.641 -3.721 1 97.5 212 VAL B N 1
ATOM 4111 C CA . VAL B 1 212 ? -1.052 32.031 -3.691 1 97.5 212 VAL B CA 1
ATOM 4112 C C . VAL B 1 212 ? -0.64 32.375 -2.262 1 97.5 212 VAL B C 1
ATOM 4114 O O . VAL B 1 212 ? -1.266 33.219 -1.612 1 97.5 212 VAL B O 1
ATOM 4117 N N . HIS B 1 213 ? 0.345 31.672 -1.802 1 97.75 213 HIS B N 1
ATOM 4118 C CA . HIS B 1 213 ? 0.854 32 -0.475 1 97.75 213 HIS B CA 1
ATOM 4119 C C . HIS B 1 213 ? 1.426 33.406 -0.438 1 97.75 213 HIS B C 1
ATOM 4121 O O . HIS B 1 213 ? 2.203 33.781 -1.315 1 97.75 213 HIS B O 1
ATOM 4127 N N . PRO B 1 214 ? 1.119 34.156 0.564 1 97 214 PRO B N 1
ATOM 4128 C CA . PRO B 1 214 ? 1.49 35.562 0.561 1 97 214 PRO B CA 1
ATOM 4129 C C . PRO B 1 214 ? 2.998 35.781 0.673 1 97 214 PRO B C 1
ATOM 4131 O O . PRO B 1 214 ? 3.518 36.812 0.2 1 97 214 PRO B O 1
ATOM 4134 N N . CYS B 1 215 ? 3.77 34.875 1.242 1 96.31 215 CYS B N 1
ATOM 4135 C CA . CYS B 1 215 ? 5.199 35.062 1.469 1 96.31 215 CYS B CA 1
ATOM 4136 C C . CYS B 1 215 ? 6.016 34.031 0.684 1 96.31 215 CYS B C 1
ATOM 4138 O O . CYS B 1 215 ? 7.227 33.906 0.883 1 96.31 215 CYS B O 1
ATOM 4140 N N . ASN B 1 216 ? 5.449 33.219 -0.056 1 95.88 216 ASN B N 1
ATOM 4141 C CA . ASN B 1 216 ? 6.082 32.219 -0.911 1 95.88 216 ASN B CA 1
ATOM 4142 C C . ASN B 1 216 ? 5.305 32.031 -2.211 1 95.88 216 ASN B C 1
ATOM 4144 O O . ASN B 1 216 ? 4.535 31.078 -2.34 1 95.88 216 ASN B O 1
ATOM 4148 N N . ALA B 1 217 ? 5.617 32.781 -3.201 1 95.38 217 ALA B N 1
ATOM 4149 C CA . ALA B 1 217 ? 4.859 32.812 -4.449 1 95.38 217 ALA B CA 1
ATOM 4150 C C . ALA B 1 217 ? 4.918 31.484 -5.184 1 95.38 217 ALA B C 1
ATOM 4152 O O . ALA B 1 217 ? 4.07 31.203 -6.031 1 95.38 217 ALA B O 1
ATOM 4153 N N . ASP B 1 218 ? 5.891 30.656 -4.789 1 95.38 218 ASP B N 1
ATOM 4154 C CA . ASP B 1 218 ? 6.039 29.359 -5.441 1 95.38 218 ASP B CA 1
ATOM 4155 C C . ASP B 1 218 ? 4.938 28.391 -5.004 1 95.38 218 ASP B C 1
ATOM 4157 O O . ASP B 1 218 ? 4.676 27.406 -5.68 1 95.38 218 ASP B O 1
ATOM 4161 N N . TRP B 1 219 ? 4.379 28.562 -3.857 1 97.12 219 TRP B N 1
ATOM 4162 C CA . TRP B 1 219 ? 3.238 27.766 -3.428 1 97.12 219 TRP B CA 1
ATOM 4163 C C . TRP B 1 219 ? 1.925 28.422 -3.828 1 97.12 219 TRP B C 1
ATOM 4165 O O . TRP B 1 219 ? 1.395 29.266 -3.094 1 97.12 219 TRP B O 1
ATOM 4175 N N . ASN B 1 220 ? 1.354 27.922 -4.98 1 97.94 220 ASN B N 1
ATOM 4176 C CA . ASN B 1 220 ? 0.329 28.719 -5.641 1 97.94 220 ASN B CA 1
ATOM 4177 C C . ASN B 1 220 ? -0.841 27.859 -6.109 1 97.94 220 ASN B C 1
ATOM 4179 O O . ASN B 1 220 ? -1.376 28.078 -7.199 1 97.94 220 ASN B O 1
ATOM 4183 N N . HIS B 1 221 ? -1.197 26.906 -5.301 1 98.25 221 HIS B N 1
ATOM 4184 C CA . HIS B 1 221 ? -2.336 26.062 -5.613 1 98.25 221 HIS B CA 1
ATOM 4185 C C . HIS B 1 221 ? -3.004 25.531 -4.344 1 98.25 221 HIS B C 1
ATOM 4187 O O . HIS B 1 221 ? -2.436 25.641 -3.254 1 98.25 221 HIS B O 1
ATOM 4193 N N . ILE B 1 222 ? -4.211 25.078 -4.508 1 98.44 222 ILE B N 1
ATOM 4194 C CA . ILE B 1 222 ? -4.906 24.344 -3.455 1 98.44 222 ILE B CA 1
ATOM 4195 C C . ILE B 1 222 ? -4.551 22.859 -3.541 1 98.44 222 ILE B C 1
ATOM 4197 O O . ILE B 1 222 ? -4.785 22.219 -4.566 1 98.44 222 ILE B O 1
ATOM 4201 N N . SER B 1 223 ? -4.059 22.344 -2.412 1 97.44 223 SER B N 1
ATOM 4202 C CA . SER B 1 223 ? -3.523 20.984 -2.41 1 97.44 223 SER B CA 1
ATOM 4203 C C . SER B 1 223 ? -4.605 19.969 -2.078 1 97.44 223 SER B C 1
ATOM 4205 O O . SER B 1 223 ? -4.574 18.844 -2.572 1 97.44 223 SER B O 1
ATOM 4207 N N . PHE B 1 224 ? -5.508 20.375 -1.134 1 98.38 224 PHE B N 1
ATOM 4208 C CA . PHE B 1 224 ? -6.344 19.359 -0.528 1 98.38 224 PHE B CA 1
ATOM 4209 C C . PHE B 1 224 ? -7.797 19.812 -0.458 1 98.38 224 PHE B C 1
ATOM 4211 O O . PHE B 1 224 ? -8.07 21 -0.342 1 98.38 224 PHE B O 1
ATOM 4218 N N . CYS B 1 225 ? -8.656 18.906 -0.526 1 98.81 225 CYS B N 1
ATOM 4219 C CA . CYS B 1 225 ? -10.055 19.109 -0.161 1 98.81 225 CYS B CA 1
ATOM 4220 C C . CYS B 1 225 ? -10.352 18.5 1.207 1 98.81 225 CYS B C 1
ATOM 4222 O O . CYS B 1 225 ? -10.141 17.312 1.421 1 98.81 225 CYS B O 1
ATOM 4224 N N . GLN B 1 226 ? -10.711 19.328 2.096 1 98.94 226 GLN B N 1
ATOM 4225 C CA . GLN B 1 226 ? -11.156 18.875 3.41 1 98.94 226 GLN B CA 1
ATOM 4226 C C . GLN B 1 226 ? -12.68 18.859 3.496 1 98.94 226 GLN B C 1
ATOM 4228 O O . GLN B 1 226 ? -13.336 19.891 3.35 1 98.94 226 GLN B O 1
ATOM 4233 N N . MET B 1 227 ? -13.258 17.688 3.711 1 98.88 227 MET B N 1
ATOM 4234 C CA . MET B 1 227 ? -14.695 17.516 3.885 1 98.88 227 MET B CA 1
ATOM 4235 C C . MET B 1 227 ? -15.047 17.344 5.359 1 98.88 227 MET B C 1
ATOM 4237 O O . MET B 1 227 ? -14.578 16.406 6.012 1 98.88 227 MET B O 1
ATOM 4241 N N . THR B 1 228 ? -15.906 18.172 5.848 1 98.62 228 THR B N 1
ATOM 4242 C CA . THR B 1 228 ? -16.062 18.266 7.297 1 98.62 228 THR B CA 1
ATOM 4243 C C . THR B 1 228 ? -17.516 18.047 7.703 1 98.62 228 THR B C 1
ATOM 4245 O O . THR B 1 228 ? -18.438 18.328 6.922 1 98.62 228 THR B O 1
ATOM 4248 N N . THR B 1 229 ? -17.734 17.562 8.898 1 98 229 THR B N 1
ATOM 4249 C CA . THR B 1 229 ? -19.031 17.641 9.586 1 98 229 THR B CA 1
ATOM 4250 C C . THR B 1 229 ? -19.172 18.969 10.312 1 98 229 THR B C 1
ATOM 4252 O O . THR B 1 229 ? -18.188 19.703 10.5 1 98 229 THR B O 1
ATOM 4255 N N . PRO B 1 230 ? -20.406 19.281 10.688 1 96.56 230 PRO B N 1
ATOM 4256 C CA . PRO B 1 230 ? -20.562 20.484 11.516 1 96.56 230 PRO B CA 1
ATOM 4257 C C . PRO B 1 230 ? -19.797 20.391 12.836 1 96.56 230 PRO B C 1
ATOM 4259 O O . PRO B 1 230 ? -19.578 19.297 13.352 1 96.56 230 PRO B O 1
ATOM 4262 N N . ILE B 1 231 ? -19.375 21.578 13.305 1 97.25 231 ILE B N 1
ATOM 4263 C CA . ILE B 1 231 ? -18.75 21.656 14.617 1 97.25 231 ILE B CA 1
ATOM 4264 C C . ILE B 1 231 ? -19.812 21.484 15.703 1 97.25 231 ILE B C 1
ATOM 4266 O O . ILE B 1 231 ? -20.875 22.094 15.641 1 97.25 231 ILE B O 1
ATOM 4270 N N . THR B 1 232 ? -19.5 20.641 16.625 1 97.06 232 THR B N 1
ATOM 4271 C CA . THR B 1 232 ? -20.391 20.438 17.766 1 97.06 232 THR B CA 1
ATOM 4272 C C . THR B 1 232 ? -19.609 20.516 19.078 1 97.06 232 THR B C 1
ATOM 4274 O O . THR B 1 232 ? -18.391 20.656 19.062 1 97.06 232 THR B O 1
ATOM 4277 N N . ARG B 1 233 ? -20.297 20.578 20.156 1 96.88 233 ARG B N 1
ATOM 4278 C CA . ARG B 1 233 ? -19.672 20.516 21.469 1 96.88 233 ARG B CA 1
ATOM 4279 C C . ARG B 1 233 ? -20 19.203 22.172 1 96.88 233 ARG B C 1
ATOM 4281 O O . ARG B 1 233 ? -21.172 18.828 22.281 1 96.88 233 ARG B O 1
ATOM 4288 N N . GLU B 1 234 ? -18.953 18.484 22.5 1 96.38 234 GLU B N 1
ATOM 4289 C CA . GLU B 1 234 ? -19.078 17.266 23.297 1 96.38 234 GLU B CA 1
ATOM 4290 C C . GLU B 1 234 ? -18.375 17.438 24.641 1 96.38 234 GLU B C 1
ATOM 4292 O O . GLU B 1 234 ? -17.156 17.625 24.703 1 96.38 234 GLU B O 1
ATOM 4297 N N . ASN B 1 235 ? -19.172 17.312 25.75 1 96.25 235 ASN B N 1
ATOM 4298 C CA . ASN B 1 235 ? -18.641 17.516 27.094 1 96.25 235 ASN B CA 1
ATOM 4299 C C . ASN B 1 235 ? -17.922 18.844 27.219 1 96.25 235 ASN B C 1
ATOM 4301 O O . ASN B 1 235 ? -16.812 18.922 27.75 1 96.25 235 ASN B O 1
ATOM 4305 N N . GLY B 1 236 ? -18.391 19.859 26.578 1 96.38 236 GLY B N 1
ATOM 4306 C CA . GLY B 1 236 ? -17.906 21.219 26.672 1 96.38 236 GLY B CA 1
ATOM 4307 C C . GLY B 1 236 ? -16.75 21.5 25.719 1 96.38 236 GLY B C 1
ATOM 4308 O O . GLY B 1 236 ? -16.25 22.625 25.672 1 96.38 236 GLY B O 1
ATOM 4309 N N . ILE B 1 237 ? -16.375 20.531 24.969 1 98.12 237 ILE B N 1
ATOM 4310 C CA . ILE B 1 237 ? -15.227 20.688 24.078 1 98.12 237 ILE B CA 1
ATOM 4311 C C . ILE B 1 237 ? -15.703 20.672 22.625 1 98.12 237 ILE B C 1
ATOM 4313 O O . ILE B 1 237 ? -16.5 19.828 22.25 1 98.12 237 ILE B O 1
ATOM 4317 N N . LEU B 1 238 ? -15.258 21.672 21.859 1 98.56 238 LEU B N 1
ATOM 4318 C CA . LEU B 1 238 ? -15.578 21.719 20.438 1 98.56 238 LEU B CA 1
ATOM 4319 C C . LEU B 1 238 ? -14.992 20.516 19.703 1 98.56 238 LEU B C 1
ATOM 4321 O O . LEU B 1 238 ? -13.859 20.109 19.984 1 98.56 238 LEU B O 1
ATOM 4325 N N . THR B 1 239 ? -15.828 19.891 18.859 1 98.38 239 THR B N 1
ATOM 4326 C CA . THR B 1 239 ? -15.344 18.734 18.094 1 98.38 239 THR B CA 1
ATOM 4327 C C . THR B 1 239 ? -15.961 18.703 16.703 1 98.38 239 THR B C 1
ATOM 4329 O O . THR B 1 239 ? -17.016 19.297 16.484 1 98.38 239 THR B O 1
ATOM 4332 N N . GLY B 1 240 ? -15.297 18.125 15.758 1 97.94 240 GLY B N 1
ATOM 4333 C CA . GLY B 1 240 ? -15.75 17.891 14.398 1 97.94 240 GLY B CA 1
ATOM 4334 C C . GLY B 1 240 ? -14.977 16.797 13.68 1 97.94 240 GLY B C 1
ATOM 4335 O O . GLY B 1 240 ? -13.812 16.531 14.016 1 97.94 240 GLY B O 1
ATOM 4336 N N . LYS B 1 241 ? -15.633 16.156 12.727 1 98.38 241 LYS B N 1
ATOM 4337 C CA . LYS B 1 241 ? -14.992 15.125 11.914 1 98.38 241 LYS B CA 1
ATOM 4338 C C . LYS B 1 241 ? -14.633 15.664 10.531 1 98.38 241 LYS B C 1
ATOM 4340 O O . LYS B 1 241 ? -15.32 16.547 10 1 98.38 241 LYS B O 1
ATOM 4345 N N . SER B 1 242 ? -13.523 15.227 10.016 1 98.56 242 SER B N 1
ATOM 4346 C CA . SER B 1 242 ? -13.141 15.625 8.664 1 98.56 242 SER B CA 1
ATOM 4347 C C . SER B 1 242 ? -12.438 14.492 7.93 1 98.56 242 SER B C 1
ATOM 4349 O O . SER B 1 242 ? -11.875 13.594 8.555 1 98.56 242 SER B O 1
ATOM 4351 N N . ALA B 1 243 ? -12.578 14.453 6.68 1 98.75 243 ALA B N 1
ATOM 4352 C CA . ALA B 1 243 ? -11.812 13.625 5.742 1 98.75 243 ALA B CA 1
ATOM 4353 C C . ALA B 1 243 ? -11.094 14.492 4.711 1 98.75 243 ALA B C 1
ATOM 4355 O O . ALA B 1 243 ? -11.695 15.406 4.133 1 98.75 243 ALA B O 1
ATOM 4356 N N . VAL B 1 244 ? -9.844 14.281 4.582 1 98.81 244 VAL B N 1
ATOM 4357 C CA . VAL B 1 244 ? -9.062 15.078 3.643 1 98.81 244 VAL B CA 1
ATOM 4358 C C . VAL B 1 244 ? -8.641 14.211 2.459 1 98.81 244 VAL B C 1
ATOM 4360 O O . VAL B 1 244 ? -8 13.172 2.639 1 98.81 244 VAL B O 1
ATOM 4363 N N . ALA B 1 245 ? -9.016 14.641 1.272 1 98.38 245 ALA B N 1
ATOM 4364 C CA . ALA B 1 245 ? -8.625 13.969 0.039 1 98.38 245 ALA B CA 1
ATOM 4365 C C . ALA B 1 245 ? -7.254 14.43 -0.434 1 98.38 245 ALA B C 1
ATOM 4367 O O . ALA B 1 245 ? -6.996 15.633 -0.525 1 98.38 245 ALA B O 1
ATOM 4368 N N . ILE B 1 246 ? -6.406 13.484 -0.686 1 97.25 246 ILE B N 1
ATOM 4369 C CA . ILE B 1 246 ? -5.023 13.734 -1.082 1 97.25 246 ILE B CA 1
ATOM 4370 C C . ILE B 1 246 ? -4.762 13.125 -2.457 1 97.25 246 ILE B C 1
ATOM 4372 O O . ILE B 1 246 ? -5.203 12.008 -2.74 1 97.25 246 ILE B O 1
ATOM 4376 N N . ARG B 1 247 ? -4.035 13.891 -3.25 1 96.31 247 ARG B N 1
ATOM 43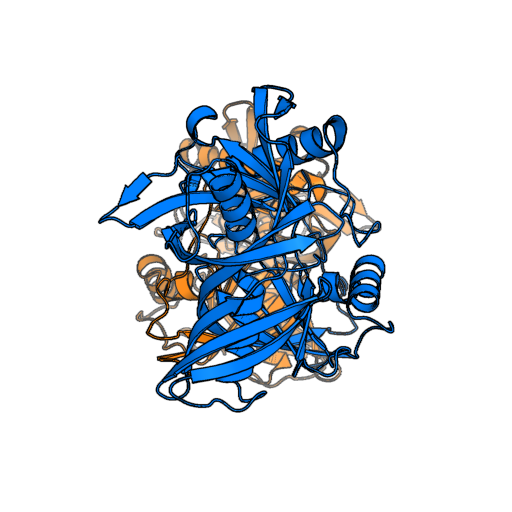77 C CA . ARG B 1 247 ? -3.652 13.352 -4.551 1 96.31 247 ARG B CA 1
ATOM 4378 C C . ARG B 1 247 ? -2.756 12.133 -4.391 1 96.31 247 ARG B C 1
ATOM 4380 O O . ARG B 1 247 ? -1.883 12.102 -3.521 1 96.31 247 ARG B O 1
ATOM 4387 N N . PRO B 1 248 ? -2.916 10.977 -5.293 1 95.75 248 PRO B N 1
ATOM 4388 C CA . PRO B 1 248 ? -3.705 10.984 -6.527 1 95.75 248 PRO B CA 1
ATOM 4389 C C . PRO B 1 248 ? -5.148 10.539 -6.305 1 95.75 248 PRO B C 1
ATOM 4391 O O . PRO B 1 248 ? -5.918 10.422 -7.266 1 95.75 248 PRO B O 1
ATOM 4394 N N . GLY B 1 249 ? -5.508 10.344 -5.043 1 94.75 249 GLY B N 1
ATOM 4395 C CA . GLY B 1 249 ? -6.871 9.945 -4.723 1 94.75 249 GLY B CA 1
ATOM 4396 C C . GLY B 1 249 ? -6.961 9.023 -3.525 1 94.75 249 GLY B C 1
ATOM 4397 O O . GLY B 1 249 ? -7.402 7.879 -3.646 1 94.75 249 GLY B O 1
ATOM 4398 N N . LYS B 1 250 ? -6.598 9.453 -2.371 1 96.81 250 LYS B N 1
ATOM 4399 C CA . LYS B 1 250 ? -6.746 8.727 -1.11 1 96.81 250 LYS B CA 1
ATOM 4400 C C . LYS B 1 250 ? -7.191 9.664 0.008 1 96.81 250 LYS B C 1
ATOM 4402 O O . LYS B 1 250 ? -7.148 10.891 -0.143 1 96.81 250 LYS B O 1
ATOM 4407 N N . ILE B 1 251 ? -7.711 9.078 1.052 1 98.06 251 ILE B N 1
ATOM 4408 C CA . ILE B 1 251 ? -8.125 9.859 2.211 1 98.06 251 ILE B CA 1
ATOM 4409 C C . ILE B 1 251 ? -7.066 9.766 3.305 1 98.06 251 ILE B C 1
ATOM 4411 O O . ILE B 1 251 ? -6.555 8.68 3.59 1 98.06 251 ILE B O 1
ATOM 4415 N N . ASP B 1 252 ? -6.719 10.914 3.84 1 98.5 252 ASP B N 1
ATOM 4416 C CA . ASP B 1 252 ? -5.855 10.922 5.016 1 98.5 252 ASP B CA 1
ATOM 4417 C C . ASP B 1 252 ? -6.453 10.07 6.137 1 98.5 252 ASP B C 1
ATOM 4419 O O . ASP B 1 252 ? -7.641 10.188 6.449 1 98.5 252 ASP B O 1
ATOM 4423 N N . ARG B 1 253 ? -5.598 9.211 6.734 1 98.56 253 ARG B N 1
ATOM 4424 C CA . ARG B 1 253 ? -6.109 8.328 7.781 1 98.56 253 ARG B CA 1
ATOM 4425 C C . ARG B 1 253 ? -6.16 9.055 9.125 1 98.56 253 ARG B C 1
ATOM 4427 O O . ARG B 1 253 ? -6.824 8.594 10.055 1 98.56 253 ARG B O 1
ATOM 4434 N N . SER B 1 254 ? -5.453 10.141 9.344 1 98.69 254 SER B N 1
ATOM 4435 C CA . SER B 1 254 ? -5.492 10.977 10.539 1 98.69 254 SER B CA 1
ATOM 4436 C C . SER B 1 254 ? -6.457 12.148 10.367 1 98.69 254 SER B C 1
ATOM 4438 O O . SER B 1 254 ? -7.047 12.32 9.305 1 98.69 254 SER B O 1
ATOM 4440 N N . PRO B 1 255 ? -6.617 13.023 11.43 1 98.69 255 PRO B N 1
ATOM 4441 C CA . PRO B 1 255 ? -7.434 14.227 11.281 1 98.69 255 PRO B CA 1
ATOM 4442 C C . PRO B 1 255 ? -6.734 15.312 10.453 1 98.69 255 PRO B C 1
ATOM 4444 O O . PRO B 1 255 ? -7.312 16.375 10.211 1 98.69 255 PRO B O 1
ATOM 4447 N N . THR B 1 256 ? -5.516 15.039 10.008 1 98.56 256 THR B N 1
ATOM 4448 C CA . THR B 1 256 ? -4.73 15.953 9.188 1 98.56 256 THR B CA 1
ATOM 4449 C C . THR B 1 256 ? -4.355 17.203 9.969 1 98.56 256 THR B C 1
ATOM 4451 O O . THR B 1 256 ? -5.133 18.156 10.031 1 98.56 256 THR B O 1
ATOM 4454 N N . GLY B 1 257 ? -3.168 17.297 10.406 1 98.56 257 GLY B N 1
ATOM 4455 C CA . GLY B 1 257 ? -2.744 18.406 11.242 1 98.56 257 GLY B CA 1
ATOM 4456 C C . GLY B 1 257 ? -2.912 19.766 10.57 1 98.56 257 GLY B C 1
ATOM 4457 O O . GLY B 1 257 ? -3.441 20.703 11.172 1 98.56 257 GLY B O 1
ATOM 4458 N N . THR B 1 258 ? -2.404 19.844 9.359 1 98.62 258 THR B N 1
ATOM 4459 C CA . THR B 1 258 ? -2.555 21.094 8.625 1 98.62 258 THR B CA 1
ATOM 4460 C C . THR B 1 258 ? -4.027 21.375 8.336 1 98.62 258 THR B C 1
ATOM 4462 O O . THR B 1 258 ? -4.449 22.531 8.32 1 98.62 258 THR B O 1
ATOM 4465 N N . GLY B 1 259 ? -4.793 20.328 8.117 1 98.75 259 GLY B N 1
ATOM 4466 C CA . GLY B 1 259 ? -6.23 20.484 7.957 1 98.75 259 GLY B CA 1
ATOM 4467 C C . GLY B 1 259 ? -6.914 21.047 9.195 1 98.75 259 GLY B C 1
ATOM 4468 O O . GLY B 1 259 ? -7.746 21.938 9.094 1 98.75 259 GLY B O 1
ATOM 4469 N N . CYS B 1 260 ? -6.547 20.5 10.312 1 98.81 260 CYS B N 1
ATOM 4470 C CA . CYS B 1 260 ? -7.066 21.016 11.578 1 98.81 260 CYS B CA 1
ATOM 4471 C C . CYS B 1 260 ? -6.66 22.469 11.789 1 98.81 260 CYS B C 1
ATOM 4473 O O . CYS B 1 260 ? -7.449 23.266 12.289 1 98.81 260 CYS B O 1
ATOM 4475 N N . SER B 1 261 ? -5.457 22.781 11.43 1 98.88 261 SER B N 1
ATOM 4476 C CA . SER B 1 261 ? -4.969 24.156 11.539 1 98.88 261 SER B CA 1
ATOM 4477 C C . SER B 1 261 ? -5.777 25.109 10.664 1 98.88 261 SER B C 1
ATOM 4479 O O . SER B 1 261 ? -6.168 26.188 11.109 1 98.88 261 SER B O 1
ATOM 4481 N N . ALA B 1 262 ? -5.957 24.703 9.406 1 98.81 262 ALA B N 1
ATOM 4482 C CA . ALA B 1 262 ? -6.777 25.5 8.492 1 98.81 262 ALA B CA 1
ATOM 4483 C C . ALA B 1 262 ? -8.195 25.672 9.031 1 98.81 262 ALA B C 1
ATOM 4485 O O . ALA B 1 262 ? -8.773 26.75 8.953 1 98.81 262 ALA B O 1
ATOM 4486 N N . ARG B 1 263 ? -8.719 24.609 9.539 1 98.69 263 ARG B N 1
ATOM 4487 C CA . ARG B 1 263 ? -10.07 24.641 10.086 1 98.69 263 ARG B CA 1
ATOM 4488 C C . ARG B 1 263 ? -10.156 25.594 11.281 1 98.69 263 ARG B C 1
ATOM 4490 O O . ARG B 1 263 ? -11.133 26.328 11.43 1 98.69 263 ARG B O 1
ATOM 4497 N N . LEU B 1 264 ? -9.172 25.562 12.148 1 98.81 264 LEU B N 1
ATOM 4498 C CA . LEU B 1 264 ? -9.109 26.484 13.281 1 98.81 264 LEU B CA 1
ATOM 4499 C C . LEU B 1 264 ? -9.117 27.922 12.805 1 98.81 264 LEU B C 1
ATOM 4501 O O . LEU B 1 264 ? -9.781 28.781 13.406 1 98.81 264 LEU B O 1
ATOM 4505 N N . ALA B 1 265 ? -8.312 28.234 11.766 1 98.88 265 ALA B N 1
ATOM 4506 C CA . ALA B 1 265 ? -8.289 29.578 11.211 1 98.88 265 ALA B CA 1
ATOM 4507 C C . ALA B 1 265 ? -9.688 30.016 10.781 1 98.88 265 ALA B C 1
ATOM 4509 O O . ALA B 1 265 ? -10.102 31.141 11.062 1 98.88 265 ALA B O 1
ATOM 4510 N N . VAL B 1 266 ? -10.406 29.125 10.078 1 98.75 266 VAL B N 1
ATOM 4511 C CA . VAL B 1 266 ? -11.75 29.422 9.594 1 98.75 266 VAL B CA 1
ATOM 4512 C C . VAL B 1 266 ? -12.695 29.625 10.773 1 98.75 266 VAL B C 1
ATOM 4514 O O . VAL B 1 266 ? -13.469 30.594 10.805 1 98.75 266 VAL B O 1
ATOM 4517 N N . MET B 1 267 ? -12.633 28.703 11.773 1 98.56 267 MET B N 1
ATOM 4518 C CA . MET B 1 267 ? -13.484 28.812 12.953 1 98.56 267 MET B CA 1
ATOM 4519 C C . MET B 1 267 ? -13.25 30.125 13.688 1 98.56 267 MET B C 1
ATOM 4521 O O . MET B 1 267 ? -14.203 30.766 14.141 1 98.56 267 MET B O 1
ATOM 4525 N N . HIS B 1 268 ? -12.016 30.469 13.805 1 98.69 268 HIS B N 1
ATOM 4526 C CA . HIS B 1 268 ? -11.68 31.719 14.484 1 98.69 268 HIS B CA 1
ATOM 4527 C C . HIS B 1 268 ? -12.227 32.938 13.719 1 98.69 268 HIS B C 1
ATOM 4529 O O . HIS B 1 268 ? -12.773 33.844 14.32 1 98.69 268 HIS B O 1
ATOM 4535 N N . ALA B 1 269 ? -12 32.969 12.414 1 98.25 269 ALA B N 1
ATOM 4536 C CA . ALA B 1 269 ? -12.484 34.062 11.57 1 98.25 269 ALA B CA 1
ATOM 4537 C C . ALA B 1 269 ? -13.992 34.188 11.688 1 98.25 269 ALA B C 1
ATOM 4539 O O . ALA B 1 269 ? -14.523 35.312 11.578 1 98.25 269 ALA B O 1
ATOM 4540 N N . ARG B 1 270 ? -14.711 33.156 11.984 1 97.5 270 ARG B N 1
ATOM 4541 C CA . ARG B 1 270 ? -16.172 33.156 12.094 1 97.5 270 ARG B CA 1
ATOM 4542 C C . ARG B 1 270 ? -16.609 33.406 13.539 1 97.5 270 ARG B C 1
ATOM 4544 O O . ARG B 1 270 ? -17.797 33.406 13.836 1 97.5 270 ARG B O 1
ATOM 4551 N N . GLY B 1 271 ? -15.672 33.5 14.398 1 97.62 271 GLY B N 1
ATOM 4552 C CA . GLY B 1 271 ? -15.984 33.75 15.797 1 97.62 271 GLY B CA 1
ATOM 4553 C C . GLY B 1 271 ? -16.453 32.531 16.531 1 97.62 271 GLY B C 1
ATOM 4554 O O . GLY B 1 271 ? -17.141 32.625 17.562 1 97.62 271 GLY B O 1
ATOM 4555 N N . GLU B 1 272 ? -16.062 31.375 16.062 1 97.44 272 GLU B N 1
ATOM 4556 C CA . GLU B 1 272 ? -16.594 30.125 16.609 1 97.44 272 GLU B CA 1
ATOM 4557 C C . GLU B 1 272 ? -15.641 29.547 17.641 1 97.44 272 GLU B C 1
ATOM 4559 O O . GLU B 1 272 ? -16.016 28.641 18.391 1 97.44 272 GLU B O 1
ATOM 4564 N N . ILE B 1 273 ? -14.445 30.047 17.719 1 98.44 273 ILE B N 1
ATOM 4565 C CA . ILE B 1 273 ? -13.477 29.531 18.672 1 98.44 273 ILE B CA 1
ATOM 4566 C C . ILE B 1 273 ? -12.555 30.641 19.141 1 98.44 273 ILE B C 1
ATOM 4568 O O . ILE B 1 273 ? -12.172 31.516 18.359 1 98.44 273 ILE B O 1
ATOM 4572 N N . GLY B 1 274 ? -12.211 30.625 20.438 1 98 274 GLY B N 1
ATOM 4573 C CA . GLY B 1 274 ? -11.297 31.609 21.016 1 98 274 GLY B CA 1
ATOM 4574 C C . GLY B 1 274 ? -9.883 31.078 21.172 1 98 274 GLY B C 1
ATOM 4575 O O . GLY B 1 274 ? -9.641 29.875 21.016 1 98 274 GLY B O 1
ATOM 4576 N N . ILE B 1 275 ? -8.984 32.031 21.5 1 98.44 275 ILE B N 1
ATOM 4577 C CA . ILE B 1 275 ? -7.602 31.672 21.781 1 98.44 275 ILE B CA 1
ATOM 4578 C C . ILE B 1 275 ? -7.547 30.734 23 1 98.44 275 ILE B C 1
ATOM 4580 O O . ILE B 1 275 ? -8.211 30.984 24 1 98.44 275 ILE B O 1
ATOM 4584 N N . GLY B 1 276 ? -6.824 29.641 22.828 1 98.44 276 GLY B N 1
ATOM 4585 C CA . GLY B 1 276 ? -6.633 28.719 23.938 1 98.44 276 GLY B CA 1
ATOM 4586 C C . GLY B 1 276 ? -7.73 27.672 24.047 1 98.44 276 GLY B C 1
ATOM 4587 O O . GLY B 1 276 ? -7.57 26.672 24.734 1 98.44 276 GLY B O 1
ATOM 4588 N N . GLU B 1 277 ? -8.844 27.906 23.406 1 98.5 277 GLU B N 1
ATOM 4589 C CA . GLU B 1 277 ? -9.953 26.969 23.484 1 98.5 277 GLU B CA 1
ATOM 4590 C C . GLU B 1 277 ? -9.656 25.688 22.703 1 98.5 277 GLU B C 1
ATOM 4592 O O . GLU B 1 277 ? -9.117 25.75 21.594 1 98.5 277 GLU B O 1
ATOM 4597 N N . THR B 1 278 ? -10.023 24.516 23.281 1 98.62 278 THR B N 1
ATOM 4598 C CA . THR B 1 278 ? -9.68 23.219 22.703 1 98.62 278 THR B CA 1
ATOM 4599 C C . THR B 1 278 ? -10.688 22.828 21.625 1 98.62 278 THR B C 1
ATOM 4601 O O . THR B 1 278 ? -11.891 23.016 21.797 1 98.62 278 THR B O 1
ATOM 4604 N N . TYR B 1 279 ? -10.211 22.328 20.516 1 98.75 279 TYR B N 1
ATOM 4605 C CA . TYR B 1 279 ? -10.953 21.688 19.438 1 98.75 279 TYR B CA 1
ATOM 4606 C C . TYR B 1 279 ? -10.422 20.281 19.156 1 98.75 279 TYR B C 1
ATOM 4608 O O . TYR B 1 279 ? -9.219 20.109 18.953 1 98.75 279 TYR B O 1
ATOM 4616 N N . ILE B 1 280 ? -11.266 19.281 19.203 1 98.88 280 ILE B N 1
ATOM 4617 C CA . ILE B 1 280 ? -10.883 17.906 18.891 1 98.88 280 ILE B CA 1
ATOM 4618 C C . ILE B 1 280 ? -11.289 17.578 17.453 1 98.88 280 ILE B C 1
ATOM 4620 O O . ILE B 1 280 ? -12.484 17.531 17.141 1 98.88 280 ILE B O 1
ATOM 4624 N N . GLY B 1 281 ? -10.281 17.484 16.562 1 98.75 281 GLY B N 1
ATOM 4625 C CA . GLY B 1 281 ? -10.523 16.969 15.219 1 98.75 281 GLY B CA 1
ATOM 4626 C C . GLY B 1 281 ? -10.531 15.453 15.164 1 98.75 281 GLY B C 1
ATOM 4627 O O . GLY B 1 281 ? -9.68 14.797 15.781 1 98.75 281 GLY B O 1
ATOM 4628 N N . ARG B 1 282 ? -11.469 14.883 14.406 1 98.69 282 ARG B N 1
ATOM 4629 C CA . ARG B 1 282 ? -11.578 13.43 14.305 1 98.69 282 ARG B CA 1
ATOM 4630 C C . ARG B 1 282 ? -11.461 12.977 12.852 1 98.69 282 ARG B C 1
ATOM 4632 O O . ARG B 1 282 ? -11.969 13.648 11.945 1 98.69 282 ARG B O 1
ATOM 4639 N N . SER B 1 283 ? -10.789 11.828 12.711 1 98.69 283 SER B N 1
ATOM 4640 C CA . SER B 1 283 ? -10.555 11.297 11.375 1 98.69 283 SER B CA 1
ATOM 4641 C C . SER B 1 283 ? -11.664 10.352 10.953 1 98.69 283 SER B C 1
ATOM 4643 O O . SER B 1 283 ? -12.586 10.078 11.727 1 98.69 283 SER B O 1
ATOM 4645 N N . ILE B 1 284 ? -11.539 9.852 9.75 1 98.38 284 ILE B N 1
ATOM 4646 C CA . ILE B 1 284 ? -12.492 8.914 9.156 1 98.38 284 ILE B CA 1
ATOM 4647 C C . ILE B 1 284 ? -12.445 7.59 9.914 1 98.38 284 ILE B C 1
ATOM 4649 O O . ILE B 1 284 ? -13.406 6.82 9.891 1 98.38 284 ILE B O 1
ATOM 4653 N N . ILE B 1 285 ? -11.312 7.285 10.617 1 98.19 285 ILE B N 1
ATOM 4654 C CA . ILE B 1 285 ? -11.227 6.059 11.406 1 98.19 285 ILE B CA 1
ATOM 4655 C C . ILE B 1 285 ? -11.352 6.395 12.891 1 98.19 285 ILE B C 1
ATOM 4657 O O . ILE B 1 285 ? -10.922 5.613 13.742 1 98.19 285 ILE B O 1
ATOM 4661 N N . ASP B 1 286 ? -11.727 7.559 13.211 1 97.94 286 ASP B N 1
ATOM 4662 C CA . ASP B 1 286 ? -12.141 8.047 14.523 1 97.94 286 ASP B CA 1
ATOM 4663 C C . ASP B 1 286 ? -10.93 8.273 15.422 1 97.94 286 ASP B C 1
ATOM 4665 O O . ASP B 1 286 ? -11.047 8.258 16.656 1 97.94 286 ASP B O 1
ATOM 4669 N N . SER B 1 287 ? -9.773 8.406 14.828 1 98.62 287 SER B N 1
ATOM 4670 C CA . SER B 1 287 ? -8.648 8.906 15.617 1 98.62 287 SER B CA 1
ATOM 4671 C C . SER B 1 287 ? -8.781 10.398 15.875 1 98.62 287 SER B C 1
ATOM 4673 O O . SER B 1 287 ? -9.648 11.062 15.305 1 98.62 287 SER B O 1
ATOM 4675 N N . GLU B 1 288 ? -7.891 10.953 16.797 1 98.75 288 GLU B N 1
ATOM 4676 C CA . GLU B 1 288 ? -8.133 12.328 17.234 1 98.75 288 GLU B CA 1
ATOM 4677 C C . GLU B 1 288 ? -6.84 13.133 17.25 1 98.75 288 GLU B C 1
ATOM 4679 O O . GLU B 1 288 ? -5.781 12.609 17.609 1 98.75 288 GLU B O 1
ATOM 4684 N N . PHE B 1 289 ? -6.898 14.328 16.844 1 98.94 289 PHE B N 1
ATOM 4685 C CA . PHE B 1 289 ? -5.953 15.391 17.172 1 98.94 289 PHE B CA 1
ATOM 4686 C C . PHE B 1 289 ? -6.594 16.422 18.094 1 98.94 289 PHE B C 1
ATOM 4688 O O . PHE B 1 289 ? -7.746 16.812 17.891 1 98.94 289 PHE B O 1
ATOM 4695 N N . LYS B 1 290 ? -5.926 16.781 19.188 1 98.81 290 LYS B N 1
ATOM 4696 C CA . LYS B 1 290 ? -6.328 17.875 20.062 1 98.81 290 LYS B CA 1
ATOM 4697 C C . LYS B 1 290 ? -5.641 19.188 19.656 1 98.81 290 LYS B C 1
ATOM 4699 O O . LYS B 1 290 ? -4.41 19.266 19.672 1 98.81 290 LYS B O 1
ATOM 4704 N N . CYS B 1 291 ? -6.457 20.156 19.312 1 98.81 291 CYS B N 1
ATOM 4705 C CA . CYS B 1 291 ? -5.898 21.375 18.75 1 98.81 291 CYS B CA 1
ATOM 4706 C C . CYS B 1 291 ? -6.383 22.594 19.516 1 98.81 291 CYS B C 1
ATOM 4708 O O . CYS B 1 291 ? -7.41 22.547 20.188 1 98.81 291 CYS B O 1
ATOM 4710 N N . HIS B 1 292 ? -5.645 23.672 19.469 1 98.88 292 HIS B N 1
ATOM 4711 C CA . HIS B 1 292 ? -6.055 24.969 19.969 1 98.88 292 HIS B CA 1
ATOM 4712 C C . HIS B 1 292 ? -5.242 26.094 19.312 1 98.88 292 HIS B C 1
ATOM 4714 O O . HIS B 1 292 ? -4.238 25.828 18.656 1 98.88 292 HIS B O 1
ATOM 4720 N N . ILE B 1 293 ? -5.75 27.312 19.422 1 98.88 293 ILE B N 1
ATOM 4721 C CA . ILE B 1 293 ? -5.012 28.484 18.969 1 98.88 293 ILE B CA 1
ATOM 4722 C C . ILE B 1 293 ? -4.098 28.984 20.078 1 98.88 293 ILE B C 1
ATOM 4724 O O . ILE B 1 293 ? -4.566 29.328 21.156 1 98.88 293 ILE B O 1
ATOM 4728 N N . ASP B 1 294 ? -2.832 28.953 19.797 1 98.81 294 ASP B N 1
ATOM 4729 C CA . ASP B 1 294 ? -1.863 29.438 20.781 1 98.81 294 ASP B CA 1
ATOM 4730 C C . ASP B 1 294 ? -1.864 30.953 20.844 1 98.81 294 ASP B C 1
ATOM 4732 O O . ASP B 1 294 ? -1.875 31.531 21.938 1 98.81 294 ASP B O 1
ATOM 4736 N N . SER B 1 295 ? -1.788 31.625 19.703 1 98.69 295 SER B N 1
ATOM 4737 C CA . SER B 1 295 ? -1.719 33.094 19.609 1 98.69 295 SER B CA 1
ATOM 4738 C C . SER B 1 295 ? -2.156 33.562 18.234 1 98.69 295 SER B C 1
ATOM 4740 O O . SER B 1 295 ? -2.322 32.781 17.312 1 98.69 295 SER B O 1
ATOM 4742 N N . LEU B 1 296 ? -2.445 34.875 18.188 1 98.56 296 LEU B N 1
ATOM 4743 C CA . LEU B 1 296 ? -2.705 35.531 16.906 1 98.56 296 LEU B CA 1
ATOM 4744 C C . LEU B 1 296 ? -1.416 36.062 16.297 1 98.56 296 LEU B C 1
ATOM 4746 O O . LEU B 1 296 ? -0.459 36.344 17.016 1 98.56 296 LEU B O 1
ATOM 4750 N N . THR B 1 297 ? -1.422 36.094 15.039 1 98.12 297 THR B N 1
ATOM 4751 C CA . THR B 1 297 ? -0.271 36.625 14.328 1 98.12 297 THR B CA 1
ATOM 4752 C C . THR B 1 297 ? -0.696 37.219 12.992 1 98.12 297 THR B C 1
ATOM 4754 O O . THR B 1 297 ? -1.883 37.469 12.766 1 98.12 297 THR B O 1
ATOM 4757 N N . GLU B 1 298 ? 0.244 37.719 12.242 1 97.5 298 GLU B N 1
ATOM 4758 C CA . GLU B 1 298 ? 0.031 38.25 10.898 1 97.5 298 GLU B CA 1
ATOM 4759 C C . GLU B 1 298 ? 1.054 37.688 9.922 1 97.5 298 GLU B C 1
ATOM 4761 O O . GLU B 1 298 ? 2.209 37.469 10.281 1 97.5 298 GLU B O 1
ATOM 4766 N N . ILE B 1 299 ? 0.63 37.406 8.742 1 96.31 299 ILE B N 1
ATOM 4767 C CA . ILE B 1 299 ? 1.537 36.969 7.695 1 96.31 299 ILE B CA 1
ATOM 4768 C C . ILE B 1 299 ? 1.162 37.594 6.363 1 96.31 299 ILE B C 1
ATOM 4770 O O . ILE B 1 299 ? 0.021 37.5 5.91 1 96.31 299 ILE B O 1
ATOM 4774 N N . GLY B 1 300 ? 2.16 38.281 5.734 1 95.06 300 GLY B N 1
ATOM 4775 C CA . GLY B 1 300 ? 1.93 38.906 4.445 1 95.06 300 GLY B CA 1
ATOM 4776 C C . GLY B 1 300 ? 0.752 39.875 4.457 1 95.06 300 GLY B C 1
ATOM 4777 O O . GLY B 1 300 ? -0.019 39.906 3.496 1 95.06 300 GLY B O 1
ATOM 4778 N N . GLY B 1 301 ? 0.446 40.438 5.449 1 94.12 301 GLY B N 1
ATOM 4779 C CA . GLY B 1 301 ? -0.638 41.406 5.551 1 94.12 301 GLY B CA 1
ATOM 4780 C C . GLY B 1 301 ? -1.967 40.781 5.914 1 94.12 301 GLY B C 1
ATOM 4781 O O . GLY B 1 301 ? -2.973 41.469 6.062 1 94.12 301 GLY B O 1
ATOM 4782 N N . LEU B 1 302 ? -1.989 39.5 6.102 1 95.81 302 LEU B N 1
ATOM 4783 C CA . LEU B 1 302 ? -3.211 38.781 6.461 1 95.81 302 LEU B CA 1
ATOM 4784 C C . LEU B 1 302 ? -3.225 38.469 7.949 1 95.81 302 LEU B C 1
ATOM 4786 O O . LEU B 1 302 ? -2.189 38.094 8.523 1 95.81 302 LEU B O 1
ATOM 4790 N N . SER B 1 303 ? -4.41 38.625 8.523 1 97.62 303 SER B N 1
ATOM 4791 C CA . SER B 1 303 ? -4.582 38.094 9.867 1 97.62 303 SER B CA 1
ATOM 4792 C C . SER B 1 303 ? -4.426 36.562 9.875 1 97.62 303 SER B C 1
ATOM 4794 O O . SER B 1 303 ? -4.938 35.875 8.992 1 97.62 303 SER B O 1
ATOM 4796 N N . ALA B 1 304 ? -3.664 36.094 10.891 1 98.62 304 ALA B N 1
ATOM 4797 C CA . ALA B 1 304 ? -3.383 34.656 10.977 1 98.62 304 ALA B CA 1
ATOM 4798 C C . ALA B 1 304 ? -3.367 34.188 12.43 1 98.62 304 ALA B C 1
ATOM 4800 O O . ALA B 1 304 ? -3.371 35 13.352 1 98.62 304 ALA B O 1
ATOM 4801 N N . ILE B 1 305 ? -3.473 32.969 12.594 1 98.81 305 ILE B N 1
ATOM 4802 C CA . ILE B 1 305 ? -3.352 32.344 13.914 1 98.81 305 ILE B CA 1
ATOM 4803 C C . ILE B 1 305 ? -2.1 31.469 13.961 1 98.81 305 ILE B C 1
ATOM 4805 O O . ILE B 1 305 ? -1.551 31.094 12.922 1 98.81 305 ILE B O 1
ATOM 4809 N N . ARG B 1 306 ? -1.649 31.156 15.203 1 98.62 306 ARG B N 1
ATOM 4810 C CA . ARG B 1 306 ? -0.658 30.125 15.453 1 98.62 306 ARG B CA 1
ATOM 4811 C C . ARG B 1 306 ? -1.293 28.906 16.125 1 98.62 306 ARG B C 1
ATOM 4813 O O . ARG B 1 306 ? -1.504 28.922 17.344 1 98.62 306 ARG B O 1
ATOM 4820 N N . PRO B 1 307 ? -1.547 27.891 15.367 1 98.81 307 PRO B N 1
ATOM 4821 C CA . PRO B 1 307 ? -2.246 26.734 15.938 1 98.81 307 PRO B CA 1
ATOM 4822 C C . PRO B 1 307 ? -1.293 25.719 16.562 1 98.81 307 PRO B C 1
ATOM 4824 O O . PRO B 1 307 ? -0.132 25.625 16.156 1 98.81 307 PRO B O 1
ATOM 4827 N N . VAL B 1 308 ? -1.746 25.016 17.562 1 98.88 308 VAL B N 1
ATOM 4828 C CA . VAL B 1 308 ? -1.077 23.844 18.125 1 98.88 308 VAL B CA 1
ATOM 4829 C C . VAL B 1 308 ? -1.866 22.594 17.781 1 98.88 308 VAL B C 1
ATOM 4831 O O . VAL B 1 308 ? -3.09 22.547 17.938 1 98.88 308 VAL B O 1
ATOM 4834 N N . ILE B 1 309 ? -1.225 21.609 17.266 1 98.75 309 ILE B N 1
ATOM 4835 C CA . ILE B 1 309 ? -1.785 20.297 16.984 1 98.75 309 ILE B CA 1
ATOM 4836 C C . ILE B 1 309 ? -1.16 19.266 17.922 1 98.75 309 ILE B C 1
ATOM 4838 O O . ILE B 1 309 ? 0.065 19.156 18.016 1 98.75 309 ILE B O 1
ATOM 4842 N N . SER B 1 310 ? -1.938 18.469 18.547 1 98.88 310 SER B N 1
ATOM 4843 C CA . SER B 1 310 ? -1.473 17.453 19.484 1 98.88 310 SER B CA 1
ATOM 4844 C C . SER B 1 310 ? -1.991 16.062 19.109 1 98.88 310 SER B C 1
ATOM 4846 O O . SER B 1 310 ? -3.193 15.883 18.906 1 98.88 310 SER B O 1
ATOM 4848 N N . GLY B 1 311 ? -1.096 15.133 18.984 1 98.88 311 GLY B N 1
ATOM 4849 C CA . GLY B 1 311 ? -1.479 13.773 18.641 1 98.88 311 GLY B CA 1
ATOM 4850 C C . GLY B 1 311 ? -0.449 12.742 19.062 1 98.88 311 GLY B C 1
ATOM 4851 O O . GLY B 1 311 ? 0.546 13.078 19.719 1 98.88 311 GLY B O 1
ATOM 4852 N N . ARG B 1 312 ? -0.752 11.484 18.859 1 98.81 312 ARG B N 1
ATOM 4853 C CA . ARG B 1 312 ? 0.111 10.359 19.203 1 98.81 312 ARG B CA 1
ATOM 4854 C C . ARG B 1 312 ? 0.619 9.656 17.953 1 98.81 312 ARG B C 1
ATOM 4856 O O . ARG B 1 312 ? -0.021 9.711 16.906 1 98.81 312 ARG B O 1
ATOM 4863 N N . ALA B 1 313 ? 1.783 9.086 18.047 1 98.81 313 ALA B N 1
ATOM 4864 C CA . ALA B 1 313 ? 2.334 8.25 16.984 1 98.81 313 ALA B CA 1
ATOM 4865 C C . ALA B 1 313 ? 2.965 6.98 17.547 1 98.81 313 ALA B C 1
ATOM 4867 O O . ALA B 1 313 ? 3.328 6.934 18.734 1 98.81 313 ALA B O 1
ATOM 4868 N N . TRP B 1 314 ? 3.041 5.98 16.75 1 98.75 314 TRP B N 1
ATOM 4869 C CA . TRP B 1 314 ? 3.592 4.684 17.125 1 98.75 314 TRP B CA 1
ATOM 4870 C C . TRP B 1 314 ? 4.527 4.156 16.047 1 98.75 314 TRP B C 1
ATOM 4872 O O . TRP B 1 314 ? 4.223 4.242 14.859 1 98.75 314 TRP B O 1
ATOM 4882 N N . ILE B 1 315 ? 5.645 3.641 16.484 1 98.5 315 ILE B N 1
ATOM 4883 C CA . ILE B 1 315 ? 6.574 2.979 15.57 1 98.5 315 ILE B CA 1
ATOM 4884 C C . ILE B 1 315 ? 6.031 1.604 15.188 1 98.5 315 ILE B C 1
ATOM 4886 O O . ILE B 1 315 ? 5.625 0.827 16.062 1 98.5 315 ILE B O 1
ATOM 4890 N N . THR B 1 316 ? 6.023 1.345 13.867 1 98.38 316 THR B N 1
ATOM 4891 C CA . THR B 1 316 ? 5.473 0.088 13.375 1 98.38 316 THR B CA 1
ATOM 4892 C C . THR B 1 316 ? 6.59 -0.856 12.93 1 98.38 316 THR B C 1
ATOM 4894 O O . THR B 1 316 ? 6.336 -2.014 12.594 1 98.38 316 THR B O 1
ATOM 4897 N N . GLY B 1 317 ? 7.77 -0.409 12.852 1 98.12 317 GLY B N 1
ATOM 4898 C CA . GLY B 1 317 ? 8.883 -1.265 12.484 1 98.12 317 GLY B CA 1
ATOM 4899 C C . GLY B 1 317 ? 10.094 -0.49 11.992 1 98.12 317 GLY B C 1
ATOM 4900 O O . GLY B 1 317 ? 10.102 0.742 12.016 1 98.12 317 GLY B O 1
ATOM 4901 N N . VAL B 1 318 ? 11.172 -1.23 11.672 1 98.25 318 VAL B N 1
ATOM 4902 C CA . VAL B 1 318 ? 12.367 -0.7 11.016 1 98.25 318 VAL B CA 1
ATOM 4903 C C . VAL B 1 318 ? 12.664 -1.502 9.75 1 98.25 318 VAL B C 1
ATOM 4905 O O . VAL B 1 318 ? 12.328 -2.686 9.664 1 98.25 318 VAL B O 1
ATOM 4908 N N . SER B 1 319 ? 13.195 -0.81 8.797 1 98.19 319 SER B N 1
ATOM 4909 C CA . SER B 1 319 ? 13.477 -1.516 7.551 1 98.19 319 SER B CA 1
ATOM 4910 C C . SER B 1 319 ? 14.711 -0.942 6.859 1 98.19 319 SER B C 1
ATOM 4912 O O . SER B 1 319 ? 15.086 0.21 7.098 1 98.19 319 SER B O 1
ATOM 4914 N N . GLN B 1 320 ? 15.359 -1.743 6.121 1 98.25 320 GLN B N 1
ATOM 4915 C CA . GLN B 1 320 ? 16.328 -1.38 5.098 1 98.25 320 GLN B CA 1
ATOM 4916 C C . GLN B 1 320 ? 15.789 -1.645 3.699 1 98.25 320 GLN B C 1
ATOM 4918 O O . GLN B 1 320 ? 15.609 -2.799 3.307 1 98.25 320 GLN B O 1
ATOM 4923 N N . LEU B 1 321 ? 15.477 -0.593 3.023 1 98.5 321 LEU B N 1
ATOM 4924 C CA . LEU B 1 321 ? 15.102 -0.738 1.622 1 98.5 321 LEU B CA 1
ATOM 4925 C C . LEU B 1 321 ? 16.328 -0.967 0.75 1 98.5 321 LEU B C 1
ATOM 4927 O O . LEU B 1 321 ? 17.375 -0.359 0.979 1 98.5 321 LEU B O 1
ATOM 4931 N N . MET B 1 322 ? 16.156 -1.849 -0.237 1 98.31 322 MET B N 1
ATOM 4932 C CA . MET B 1 322 ? 17.266 -2.266 -1.07 1 98.31 322 MET B CA 1
ATOM 4933 C C . MET B 1 322 ? 16.891 -2.24 -2.547 1 98.31 322 MET B C 1
ATOM 4935 O O . MET B 1 322 ? 15.711 -2.23 -2.889 1 98.31 322 MET B O 1
ATOM 4939 N N . LEU B 1 323 ? 17.938 -2.123 -3.385 1 98.06 323 LEU B N 1
ATOM 4940 C CA . LEU B 1 323 ? 17.766 -2.186 -4.832 1 98.06 323 LEU B CA 1
ATOM 4941 C C . LEU B 1 323 ? 18.781 -3.133 -5.461 1 98.06 323 LEU B C 1
ATOM 4943 O O . LEU B 1 323 ? 19.984 -2.854 -5.461 1 98.06 323 LEU B O 1
ATOM 4947 N N . ASP B 1 324 ? 18.281 -4.297 -5.957 1 97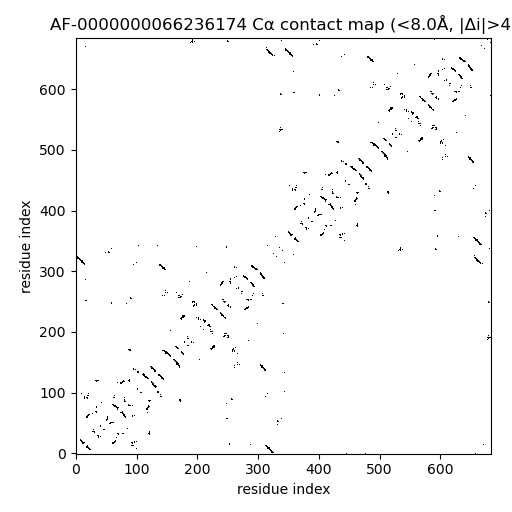.5 324 ASP B N 1
ATOM 4948 C CA . ASP B 1 324 ? 19.109 -5.152 -6.797 1 97.5 324 ASP B CA 1
ATOM 4949 C C . ASP B 1 324 ? 19.406 -4.484 -8.141 1 97.5 324 ASP B C 1
ATOM 4951 O O . ASP B 1 324 ? 18.484 -4.047 -8.836 1 97.5 324 ASP B O 1
ATOM 4955 N N . PRO B 1 325 ? 20.656 -4.395 -8.555 1 96.62 325 PRO B N 1
ATOM 4956 C CA . PRO B 1 325 ? 21 -3.658 -9.773 1 96.62 325 PRO B CA 1
ATOM 4957 C C . PRO B 1 325 ? 20.328 -4.242 -11.016 1 96.62 325 PRO B C 1
ATOM 4959 O O . PRO B 1 325 ? 20.219 -3.559 -12.039 1 96.62 325 PRO B O 1
ATOM 4962 N N . THR B 1 326 ? 19.844 -5.492 -10.961 1 97.38 326 THR B N 1
ATOM 4963 C CA . THR B 1 326 ? 19.25 -6.133 -12.133 1 97.38 326 THR B CA 1
ATOM 4964 C C . THR B 1 326 ? 17.734 -6.012 -12.102 1 97.38 326 THR B C 1
ATOM 4966 O O . THR B 1 326 ? 17.062 -6.469 -13.023 1 97.38 326 THR B O 1
ATOM 4969 N N . ASP B 1 327 ? 17.188 -5.445 -11.016 1 97.69 327 ASP B N 1
ATOM 4970 C CA . ASP B 1 327 ? 15.742 -5.246 -10.938 1 97.69 327 ASP B CA 1
ATOM 4971 C C . ASP B 1 327 ? 15.242 -4.352 -12.07 1 97.69 327 ASP B C 1
ATOM 4973 O O . ASP B 1 327 ? 15.672 -3.203 -12.195 1 97.69 327 ASP B O 1
ATOM 4977 N N . PRO B 1 328 ? 14.266 -4.82 -12.859 1 97.81 328 PRO B N 1
ATOM 4978 C CA . PRO B 1 328 ? 13.82 -4.055 -14.031 1 97.81 328 PRO B CA 1
ATOM 4979 C C . PRO B 1 328 ? 12.938 -2.869 -13.656 1 97.81 328 PRO B C 1
ATOM 4981 O O . PRO B 1 328 ? 12.633 -2.025 -14.5 1 97.81 328 PRO B O 1
ATOM 4984 N N . TRP B 1 329 ? 12.555 -2.752 -12.445 1 97.69 329 TRP B N 1
ATOM 4985 C CA . TRP B 1 329 ? 11.734 -1.634 -11.992 1 97.69 329 TRP B CA 1
ATOM 4986 C C . TRP B 1 329 ? 12.422 -0.883 -10.859 1 97.69 329 TRP B C 1
ATOM 4988 O O . TRP B 1 329 ? 11.898 -0.831 -9.734 1 97.69 329 TRP B O 1
ATOM 4998 N N . PRO B 1 330 ? 13.508 -0.245 -11.125 1 97.5 330 PRO B N 1
ATOM 4999 C CA . PRO B 1 330 ? 14.273 0.409 -10.07 1 97.5 330 PRO B CA 1
ATOM 5000 C C . PRO B 1 330 ? 13.5 1.525 -9.375 1 97.5 330 PRO B C 1
ATOM 5002 O O . PRO B 1 330 ? 13.711 1.792 -8.188 1 97.5 330 PRO B O 1
ATOM 5005 N N . SER B 1 331 ? 12.594 2.229 -10.078 1 97 331 SER B N 1
ATOM 5006 C CA . SER B 1 331 ? 11.805 3.32 -9.516 1 97 331 SER B CA 1
ATOM 5007 C C . SER B 1 331 ? 10.445 2.834 -9.047 1 97 331 SER B C 1
ATOM 5009 O O . SER B 1 331 ? 9.617 3.629 -8.586 1 97 331 SER B O 1
ATOM 5011 N N . GLY B 1 332 ? 10.227 1.555 -9.25 1 97.19 332 GLY B N 1
ATOM 5012 C CA . GLY B 1 332 ? 8.906 1.006 -8.977 1 97.19 332 GLY B CA 1
ATOM 5013 C C . GLY B 1 332 ? 7.914 1.252 -10.094 1 97.19 332 GLY B C 1
ATOM 5014 O O . GLY B 1 332 ? 8.305 1.491 -11.234 1 97.19 332 GLY B O 1
ATOM 5015 N N . TYR B 1 333 ? 6.617 0.98 -9.805 1 96.94 333 TYR B N 1
ATOM 5016 C CA . TYR B 1 333 ? 5.547 1.134 -10.781 1 96.94 333 TYR B CA 1
ATOM 5017 C C . TYR B 1 333 ? 4.238 1.511 -10.102 1 96.94 333 TYR B C 1
ATOM 5019 O O . TYR B 1 333 ? 4.105 1.382 -8.883 1 96.94 333 TYR B O 1
ATOM 5027 N N . GLN B 1 334 ? 3.381 2.041 -10.875 1 96.19 334 GLN B N 1
ATOM 5028 C CA . GLN B 1 334 ? 2.041 2.424 -10.445 1 96.19 334 GLN B CA 1
ATOM 5029 C C . GLN B 1 334 ? 0.977 1.824 -11.359 1 96.19 334 GLN B C 1
ATOM 5031 O O . GLN B 1 334 ? 1.153 1.772 -12.578 1 96.19 334 GLN B O 1
ATOM 5036 N N . LEU B 1 335 ? -0.017 1.272 -10.758 1 96.75 335 LEU B N 1
ATOM 5037 C CA . LEU B 1 335 ? -1.184 0.78 -11.477 1 96.75 335 LEU B CA 1
ATOM 5038 C C . LEU B 1 335 ? -2.459 1.447 -10.977 1 96.75 335 LEU B C 1
ATOM 5040 O O . LEU B 1 335 ? -2.598 1.702 -9.773 1 96.75 335 LEU B O 1
ATOM 5044 N N . SER B 1 336 ? -3.496 1.59 -11.828 1 95.62 336 SER B N 1
ATOM 5045 C CA . SER B 1 336 ? -4.664 2.414 -11.531 1 95.62 336 SER B CA 1
ATOM 5046 C C . SER B 1 336 ? -5.551 1.762 -10.477 1 95.62 336 SER B C 1
ATOM 5048 O O . SER B 1 336 ? -6.434 2.412 -9.914 1 95.62 336 SER B O 1
ATOM 5050 N N . ASP B 1 337 ? -5.371 0.514 -10.242 1 95 337 ASP B N 1
ATOM 5051 C CA . ASP B 1 337 ? -6.195 -0.151 -9.242 1 95 337 ASP B CA 1
ATOM 5052 C C . ASP B 1 337 ? -5.84 0.328 -7.832 1 95 337 ASP B C 1
ATOM 5054 O O . ASP B 1 337 ? -6.688 0.317 -6.938 1 95 337 ASP B O 1
ATOM 5058 N N . THR B 1 338 ? -4.59 0.764 -7.668 1 93.38 338 THR B N 1
ATOM 5059 C CA . THR B 1 338 ? -4.176 1.253 -6.355 1 93.38 338 THR B CA 1
ATOM 5060 C C . THR B 1 338 ? -3.764 2.721 -6.43 1 93.38 338 THR B C 1
ATOM 5062 O O . THR B 1 338 ? -3.701 3.406 -5.41 1 93.38 338 THR B O 1
ATOM 5065 N N . TRP B 1 339 ? -3.48 3.16 -7.637 1 92.75 339 TRP B N 1
ATOM 5066 C CA . TRP B 1 339 ? -3.121 4.547 -7.922 1 92.75 339 TRP B CA 1
ATOM 5067 C C . TRP B 1 339 ? -4.117 5.18 -8.883 1 92.75 339 TRP B C 1
ATOM 5069 O O . TRP B 1 339 ? -3.834 5.312 -10.078 1 92.75 339 TRP B O 1
ATOM 5079 N N . PRO B 1 340 ? -5.297 5.59 -8.5 1 83.44 340 PRO B N 1
ATOM 5080 C CA . PRO B 1 340 ? -6.414 5.969 -9.367 1 83.44 340 PRO B CA 1
ATOM 5081 C C . PRO B 1 340 ? -6.09 7.164 -10.258 1 83.44 340 PRO B C 1
ATOM 5083 O O . PRO B 1 340 ? -6.734 7.355 -11.297 1 83.44 340 PRO B O 1
ATOM 5086 N N . ALA B 1 341 ? -4.996 7.773 -10.141 1 71 341 ALA B N 1
ATOM 5087 C CA . ALA B 1 341 ? -4.605 8.93 -10.945 1 71 341 ALA B CA 1
ATOM 5088 C C . ALA B 1 341 ? -5.828 9.75 -11.344 1 71 341 ALA B C 1
ATOM 5090 O O . ALA B 1 341 ? -6.082 9.961 -12.531 1 71 341 ALA B O 1
ATOM 5091 N N . ILE B 1 342 ? -6.754 10.07 -10.609 1 70.38 342 ILE B N 1
ATOM 5092 C CA . ILE B 1 342 ? -7.977 10.805 -10.898 1 70.38 342 ILE B CA 1
ATOM 5093 C C . ILE B 1 342 ? -7.648 12.281 -11.133 1 70.38 342 ILE B C 1
ATOM 5095 O O . ILE B 1 342 ? -6.797 12.852 -10.445 1 70.38 342 ILE B O 1
#

GO terms:
  GO:0050346 trans-L-3-hydroxyproline dehydratase activity (F, IDA)

Organism: Allorhizobium ampelinum (strain ATCC BAA-846 / DSM 112012 / S4) (NCBI:txid311402)

Foldseek 3Di:
DFFDFKWKWFWKFFLFQTEIETPDGDDQADDLALLRSLVRCLVVVQVVLQCDFPPNHFQRHKYKYKDDHNDPQAPIEIWIHHNNGTAQDWDRNVQRVVQCCQLVPVDDDDPQWDWGWYAGNNGIKIWIFGDDPSGRFKIKIFFDWKAWDDAQDWFQFPPQGIFGWTWMWQSATEIEGEQVVVPDPLAPVCFQVVQVVFVRRQVRCCVPPWAAFLVHRPRIGHFKYKHKHDWDDDPNAIEIEIWIHGPPTGTGQFLINSVVRNVQNNCVVVVNADAPGWYWYAYSHGGTKIKGFPAWDDDNRGTTTGMMIMTGMDTPDMDMDGDRPPDPASSHDDDCVRRVSD/DFFDFKWKWFWKFFLFQTEIETPDGDDQADDLALLRSLVRCLVVVQVVLQCDFPPNHFQRHKYKYKDDHNDPQAPIEIWIRHNNGTAQDWDRNVQRVVQCCQLVPVDDDDPQWDWGWYAGNNGIKIWIFGDDPSGRFKIKIFFDWKAWDDAQDWFQFPPQGIFGWTWIWQSATEIEGEQVVVPDPLAPVCFQVVQVVFVRRQVRCCVPPWAADLVHRVRIGHFKYKHKHDWDDDPNAIEIEIWIHGPPTGTGQFLINSVVRNVQNNCVVVVNADAPGWYWYAYSHGGTKIKGFPAWDDDNRGTTTGMMIMTGMDTPDMDMDGDRPPPPASSHDDDCVRRVSD

Nearest PDB structures (foldseek):
  4k7g-assembly1_B  TM=9.964E-01  e=4.193E-70  Allorhizobium ampelinum S4
  1tm0-assembly1_A  TM=9.677E-01  e=1.165E-50  Brucella melitensis bv. 1 str. 16M
  4k8l-assembly1_A-2  TM=9.557E-01  e=6.945E-51  Brucella anthropi ATCC 49188
  4lb0-assembly1_B  TM=9.493E-01  e=8.518E-44  Allorhizobium ampelinum S4
  4q2h-assembly1_B  TM=9.555E-01  e=3.570E-42  Rhizobium rhizogenes K84

Secondary structure (DSSP, 8-state):
---S-EEEEEEEEETTEEEEEEEES-PPPS-SSHHHHHHHHHHH-HHHHHHHSBTT--TTEEEEEEE--SSTT-SEEEEEE-SS---S--HHHHHHHHHHHHHHTSS---SSEEEEEEEETTEEEEEEEEEETTEEEEEEEEPPPBEEEEEEEEEEETTTEEEEEEEEESSSEEEEEETTTTT----GGGHHHHHHHHHHHHHHHHHHT---BTTBTT--S--EEEEEPPPEEETTEEEEEEEEEETTTEE-SS--HHHHHHHHHHHHHTT---TT--EEEE-TT--EEEEEEEEEEEETTEEEEEEEEEE-EEEEEEEEEE--TT-S-TT-B--TTT----/---S-EEEEEEEEETTEEEEEEEES-PPPS-SSHHHHHHHHHHH-HHHHHHHSBTT--TTEEEEEEE--SSTT-SEEEEEE-SS---S--HHHHHHHHHHHHHHTSS---SSEEEEEEEETTEEEEEEEEEETTEEEEEEEEPPPBEEEEEEEEEEETTTEEEEEEEEESSSEEEEEETTTTT----GGGHHHHHHHHHHHHHHHHHHT---BTTBTT--S--EEEEEPPPEEETTEEEEEEEEEETTTEE-SS--HHHHHHHHHHHHHTT---TT--EEEE-TT--EEEEEEEEEEEETTEEEEEEEEEE-EEEEEEEEEE--TT-S-TT-B--TTT----

pLDDT: mean 97.61, std 2.88, range [69.5, 98.94]

Radius of gyration: 26.25 Å; Cα contacts (8 Å, |Δi|>4): 1915; chains: 2; bounding box: 52×80×64 Å

Sequence (684 aa):
MRTNKVIHVIGVHAEGEVGDVIVGGVSPPPGDTLWEQSRFIASDETLRNFVLNEPRGGVFRHVNLLVPPKDPRAQMGFIIMEPADTPPMSGSNSICVSTAILDSGIISMQEPLTHMVLEAPGGVIEVTAECANGKAERINVLNVASFVTRLAAALEVEGLGTLTVDTAYGGDSFVIVDAIGLGFSLKPDEARELAELGMKITAAANEQLGFVHPCNADWNHISFCQMTTPITRENGILTGKSAVAIRPGKIDRSPTGTGCSARLAVMHARGEIGIGETYIGRSIIDSEFKCHIDSLTEIGGLSAIRPVISGRAWITGVSQLMLDPTDPWPSGYQLSDTWPAIMRTNKVIHVIGVHAEGEVGDVIVGGVSPPPGDTLWEQSRFIASDETLRNFVLNEPRGGVFRHVNLLVPPKDPRAQMGFIIMEPADTPPMSGSNSICVSTAILDSGIISMQEPLTHMVLEAPGGVIEVTAECANGKAERINVLNVASFVTRLAAALEVEGLGTLTVDTAYGGDSFVIVDAIGLGFSLKPDEARELAELGMKITAAANEQLGFVHPCNADWNHISFCQMTTPITRENGILTGKSAVAIRPGKIDRSPTGTGCSARLAVMHARGEIGIGETYIGRSIIDSEFKCHIDSLTEIGGLSAIRPVISGRAWITGVSQLMLDPTDPWPSGYQLSDTWPAI